Protein AF-R7CE39-F1 (afdb_monomer_lite)

Foldseek 3Di:
DCVVVVHALQHQCPLVVVVVCVVVVHDDDDDDDDDDPVDAPQKDWDWDADPVRDIKIWIKHDQALLWIFTQDIHPDGDTCGQQFWKKKWKFFQDPCLVVQVVVLCVVVVWDFPDKDKDDPDHRGIMMIITGTLDDDPPPVSLVSNVPPPGTPDIDIDHRRPRQHNNRPPDPLVLDDQALVRLQVVCVVVVHASLVSLLSSVCVRPPNVVSVVVLVVQLVQLVCQLPVLLVPWDAFQQRQDTCVLVVLVVCCVPPQVVDPHDLLSQLLSSLLSNLSCLRNVHRFDPLSHSLQRSQQSSLLVSVCVVVVHDPVLSSSLLSQLVSLLVNLVNQAGLALLQQNCLSPLLSSLLSNLLSLLVSVPHHSQLSQQLSLQSSVVCALHFHAAQVLGSRPPSSVSSSVSSVSSVVSSVCSNVVNGDPQTNSRSSNVSRVSRNVDDSCRRSPNNDDPNPPPVSVVSSVVTNNND

Secondary structure (DSSP, 8-state):
-TTTTT--TT-GGGGGHHHHHHHTT-------PPP-TTS-TTEEEEEEE-TT--EEEEEEEEEETTEEEEEEETTEEEEE-SSSEEEEEEEE--TTHHHHHHHHHHHTT--EEEEEEEESSTTSEEEEEEEESS----HHHHHHHHTSTTEEEEEEE--TTPPP---S-S--TT--SSHHHHHHHHHHHT--HHHHHHHHHHHHS-HHHHHHHHHHHHHHHHHHHHHHHHS----SSSS-SSHHHHHHHHHHHHTTTTTHHHHHHHHHHHHHHHHHHHTT-----SSSGGGTTHHHHHHHHHHHHHT--HHHHHHHHHHHHHHHHHHHHHS---HHHH-HIIIIIHHHHHHHHHHHHHTT--HHHHHHHHHHHHHHHTT--B--GGG-SSTTHHHHHHHHHHHHHHHHHHHHTTPPPSS-HHHHHHHHHHHHHHS-GGGBTSSSSGGGGSHHHHHHHHH-STT-

Radius of gyration: 23.83 Å; chains: 1; bounding box: 58×56×75 Å

pLDDT: mean 90.66, std 10.3, range [37.81, 98.94]

Structure (mmCIF, N/CA/C/O backbone):
data_AF-R7CE39-F1
#
_entry.id   AF-R7CE39-F1
#
loop_
_atom_site.group_PDB
_atom_site.id
_atom_site.type_symbol
_atom_site.label_atom_id
_atom_site.label_alt_id
_atom_site.label_comp_id
_atom_site.label_asym_id
_atom_site.label_entity_id
_atom_site.label_seq_id
_atom_site.pdbx_PDB_ins_code
_atom_site.Cartn_x
_atom_site.Cartn_y
_atom_site.Cartn_z
_atom_site.occupancy
_atom_site.B_iso_or_equiv
_atom_site.auth_seq_id
_atom_site.auth_comp_id
_atom_site.auth_asym_id
_atom_site.auth_atom_id
_atom_site.pdbx_PDB_model_num
ATOM 1 N N . MET A 1 1 ? 18.256 3.006 -9.716 1.00 88.50 1 MET A N 1
ATOM 2 C CA . MET A 1 1 ? 19.627 2.486 -9.495 1.00 88.50 1 MET A CA 1
ATOM 3 C C . MET A 1 1 ? 19.633 1.084 -8.891 1.00 88.50 1 MET A C 1
ATOM 5 O O . MET A 1 1 ? 20.143 0.189 -9.542 1.00 88.50 1 MET A O 1
ATOM 9 N N . ALA A 1 2 ? 19.042 0.857 -7.709 1.00 90.06 2 ALA A N 1
ATOM 10 C CA . ALA A 1 2 ? 19.020 -0.463 -7.055 1.00 90.06 2 ALA A CA 1
ATOM 11 C C . ALA A 1 2 ? 18.568 -1.621 -7.972 1.00 90.06 2 ALA A C 1
ATOM 13 O O . ALA A 1 2 ? 19.255 -2.634 -8.050 1.00 90.06 2 ALA A O 1
ATOM 14 N N . GLY A 1 3 ? 17.492 -1.430 -8.746 1.00 88.56 3 GLY A N 1
ATOM 15 C CA . GLY A 1 3 ? 17.040 -2.431 -9.721 1.00 88.56 3 GLY A CA 1
ATOM 16 C C . GLY A 1 3 ? 18.054 -2.729 -10.838 1.00 88.56 3 GLY A C 1
ATOM 17 O O . GLY A 1 3 ? 18.208 -3.880 -11.221 1.00 88.56 3 GLY A O 1
ATOM 18 N N . ILE A 1 4 ? 18.821 -1.731 -11.304 1.00 88.50 4 ILE A N 1
ATOM 19 C CA . ILE A 1 4 ? 19.891 -1.927 -12.309 1.00 88.50 4 ILE A CA 1
ATOM 20 C C . ILE A 1 4 ? 21.033 -2.769 -11.718 1.00 88.50 4 ILE A C 1
ATOM 22 O O . ILE A 1 4 ? 21.638 -3.579 -12.413 1.00 88.50 4 ILE A O 1
ATOM 26 N N . LEU A 1 5 ? 21.300 -2.617 -10.418 1.00 90.00 5 LEU A N 1
ATOM 27 C CA . LEU A 1 5 ? 22.262 -3.437 -9.676 1.00 90.00 5 LEU A CA 1
ATOM 28 C C . LEU A 1 5 ? 21.748 -4.858 -9.373 1.00 90.00 5 LEU A C 1
ATOM 30 O O . LEU A 1 5 ? 22.484 -5.646 -8.781 1.00 90.00 5 LEU A O 1
ATOM 34 N N . GLY A 1 6 ? 20.505 -5.186 -9.742 1.00 87.81 6 GLY A N 1
ATOM 35 C CA . GLY A 1 6 ? 19.879 -6.479 -9.459 1.00 87.81 6 GLY A CA 1
ATOM 36 C C . GLY A 1 6 ? 19.446 -6.666 -8.002 1.00 87.81 6 GLY A C 1
ATOM 37 O O . GLY A 1 6 ? 19.241 -7.800 -7.572 1.00 87.81 6 GLY A O 1
ATOM 38 N N . LEU A 1 7 ? 19.333 -5.582 -7.227 1.00 90.44 7 LEU A N 1
ATOM 39 C CA . LEU A 1 7 ? 18.810 -5.643 -5.861 1.00 90.44 7 LEU A CA 1
ATOM 40 C C . LEU A 1 7 ? 17.289 -5.841 -5.894 1.00 90.44 7 LEU A C 1
ATOM 42 O O . LEU A 1 7 ? 16.594 -5.163 -6.654 1.00 90.44 7 LEU A O 1
ATOM 46 N N . GLN A 1 8 ? 16.791 -6.750 -5.057 1.00 88.12 8 GLN A N 1
ATOM 47 C CA . GLN A 1 8 ? 15.355 -6.969 -4.865 1.00 88.12 8 GLN A CA 1
ATOM 48 C C . GLN A 1 8 ? 14.733 -5.832 -4.049 1.00 88.12 8 GLN A C 1
ATOM 50 O O . GLN A 1 8 ? 15.442 -5.086 -3.378 1.00 88.12 8 GLN A O 1
ATOM 55 N N . THR A 1 9 ? 13.408 -5.686 -4.112 1.00 86.25 9 THR A N 1
ATOM 56 C CA . THR A 1 9 ? 12.669 -4.576 -3.478 1.00 86.25 9 THR A CA 1
ATOM 57 C C . THR A 1 9 ? 12.720 -4.580 -1.950 1.00 86.25 9 THR A C 1
ATOM 59 O O . THR A 1 9 ? 12.494 -3.544 -1.333 1.00 86.25 9 THR A O 1
ATOM 62 N N . ASP A 1 10 ? 13.023 -5.722 -1.341 1.00 88.56 10 ASP A N 1
ATOM 63 C CA . ASP A 1 10 ? 13.182 -5.935 0.099 1.00 88.56 10 ASP A CA 1
ATOM 64 C C . ASP A 1 10 ? 14.660 -6.035 0.530 1.00 88.56 10 ASP A C 1
ATOM 66 O O . ASP A 1 10 ? 14.965 -6.409 1.663 1.00 88.56 10 ASP A O 1
ATOM 70 N N . ASP A 1 11 ? 15.601 -5.678 -0.348 1.00 90.62 11 ASP A N 1
ATOM 71 C CA . ASP A 1 11 ? 17.026 -5.702 -0.032 1.00 90.62 11 ASP A CA 1
ATOM 72 C C . ASP A 1 11 ? 17.426 -4.487 0.826 1.00 90.62 11 ASP A C 1
ATOM 74 O O . ASP A 1 11 ? 17.381 -3.336 0.381 1.00 90.62 11 ASP A O 1
ATOM 78 N N . GLU A 1 12 ? 17.899 -4.732 2.054 1.00 91.12 12 GLU A N 1
ATOM 79 C CA . GLU A 1 12 ? 18.346 -3.682 2.989 1.00 91.12 12 GLU A CA 1
ATOM 80 C C . GLU A 1 12 ? 19.487 -2.806 2.418 1.00 91.12 12 GLU A C 1
ATOM 82 O O . GLU A 1 12 ? 19.735 -1.695 2.895 1.00 91.12 12 GLU A O 1
ATOM 87 N N . ARG A 1 13 ? 20.181 -3.255 1.361 1.00 92.38 13 ARG A N 1
ATOM 88 C CA . ARG A 1 13 ? 21.240 -2.486 0.689 1.00 92.38 13 ARG A CA 1
ATOM 89 C C . ARG A 1 13 ? 20.712 -1.402 -0.246 1.00 92.38 13 ARG A C 1
ATOM 91 O O . ARG A 1 13 ? 21.528 -0.592 -0.690 1.00 92.38 13 ARG A O 1
ATOM 98 N N . ILE A 1 14 ? 19.405 -1.335 -0.532 1.00 91.31 14 ILE A N 1
ATOM 99 C CA . ILE A 1 14 ? 18.802 -0.295 -1.392 1.00 91.31 14 ILE A CA 1
ATOM 100 C C . ILE A 1 14 ? 19.236 1.107 -0.956 1.00 91.31 14 ILE A C 1
ATOM 102 O O . ILE A 1 14 ? 19.608 1.925 -1.799 1.00 91.31 14 ILE A O 1
ATOM 106 N N . ARG A 1 15 ? 19.276 1.366 0.357 1.00 89.00 15 ARG A N 1
ATOM 107 C CA . ARG A 1 15 ? 19.725 2.646 0.926 1.00 89.00 15 ARG A CA 1
ATOM 108 C C . ARG A 1 15 ? 21.120 3.069 0.447 1.00 89.00 15 ARG A C 1
ATOM 110 O O . ARG A 1 15 ? 21.393 4.257 0.329 1.00 89.00 15 ARG A O 1
ATOM 117 N N . ASN A 1 16 ? 21.983 2.101 0.148 1.00 90.81 16 ASN A N 1
ATOM 118 C CA . ASN A 1 16 ? 23.371 2.306 -0.260 1.00 90.81 16 ASN A CA 1
ATOM 119 C C . ASN A 1 16 ? 23.574 2.085 -1.769 1.00 90.81 16 ASN A C 1
ATOM 121 O O . ASN A 1 16 ? 24.708 1.936 -2.223 1.00 90.81 16 ASN A O 1
ATOM 125 N N . ALA A 1 17 ? 22.499 2.022 -2.565 1.00 92.62 17 ALA A N 1
ATOM 126 C CA . ALA A 1 17 ? 22.580 1.661 -3.980 1.00 92.62 17 ALA A CA 1
ATOM 127 C C . ALA A 1 17 ? 23.499 2.593 -4.787 1.00 92.62 17 ALA A C 1
ATOM 129 O O . ALA A 1 17 ? 24.208 2.126 -5.675 1.00 92.62 17 ALA A O 1
ATOM 130 N N . PHE A 1 18 ? 23.531 3.889 -4.471 1.00 92.50 18 PHE A N 1
ATOM 131 C CA . PHE A 1 18 ? 24.421 4.841 -5.142 1.00 92.50 18 PHE A CA 1
ATOM 132 C C . PHE A 1 18 ? 25.897 4.574 -4.840 1.00 92.50 18 PHE A C 1
ATOM 134 O O . PHE A 1 18 ? 26.704 4.504 -5.765 1.00 92.50 18 PHE A O 1
ATOM 141 N N . ASP A 1 19 ? 26.238 4.328 -3.576 1.00 93.44 19 ASP A N 1
ATOM 142 C CA . ASP A 1 19 ? 27.606 3.990 -3.173 1.00 93.44 19 ASP A CA 1
ATOM 143 C C . ASP A 1 19 ? 28.062 2.663 -3.790 1.00 93.44 19 ASP A C 1
ATOM 145 O O . ASP A 1 19 ? 29.215 2.514 -4.197 1.00 93.44 19 ASP A O 1
ATOM 149 N N . ILE A 1 20 ? 27.156 1.684 -3.878 1.00 94.19 20 ILE A N 1
ATOM 150 C CA . ILE A 1 20 ? 27.419 0.396 -4.529 1.00 94.19 20 ILE A CA 1
ATOM 151 C C . ILE A 1 20 ? 27.668 0.603 -6.028 1.00 94.19 20 ILE A C 1
ATOM 153 O O . ILE A 1 20 ? 28.634 0.058 -6.562 1.00 94.19 20 ILE A O 1
ATOM 157 N N . ALA A 1 21 ? 26.853 1.422 -6.699 1.00 93.75 21 ALA A N 1
ATOM 158 C CA . ALA A 1 21 ? 27.036 1.753 -8.110 1.00 93.75 21 ALA A CA 1
ATOM 159 C C . ALA A 1 21 ? 28.396 2.424 -8.364 1.00 93.75 21 ALA A C 1
ATOM 161 O O . ALA A 1 21 ? 29.130 2.003 -9.258 1.00 93.75 21 ALA A O 1
ATOM 162 N N . GLN A 1 22 ? 28.783 3.397 -7.533 1.00 93.31 22 GLN A N 1
ATOM 163 C CA . GLN A 1 22 ? 30.085 4.066 -7.639 1.00 93.31 22 GLN A CA 1
ATOM 164 C C . GLN A 1 22 ? 31.256 3.102 -7.416 1.00 93.31 22 GLN A C 1
ATOM 166 O O . GLN A 1 22 ? 32.216 3.116 -8.184 1.00 93.31 22 GLN A O 1
ATOM 171 N N . LYS A 1 23 ? 31.173 2.216 -6.412 1.00 94.12 23 LYS A N 1
ATOM 172 C CA . LYS A 1 23 ? 32.187 1.169 -6.175 1.00 94.12 23 LYS A CA 1
ATOM 173 C C . LYS A 1 23 ? 32.326 0.215 -7.363 1.00 94.12 23 LYS A C 1
ATOM 175 O O . LYS A 1 23 ? 33.432 -0.228 -7.658 1.00 94.12 23 LYS A O 1
ATOM 180 N N . ASN A 1 24 ? 31.229 -0.044 -8.070 1.00 91.81 24 ASN A N 1
ATOM 181 C CA . ASN A 1 24 ? 31.207 -0.839 -9.297 1.00 91.81 24 ASN A CA 1
ATOM 182 C C . ASN A 1 24 ? 31.586 -0.036 -10.554 1.00 91.81 24 ASN A C 1
ATOM 184 O O . ASN A 1 24 ? 31.442 -0.546 -11.662 1.00 91.81 24 ASN A O 1
ATOM 188 N N . SER A 1 25 ? 32.083 1.199 -10.403 1.00 92.00 25 SER A N 1
ATOM 189 C CA . SER A 1 25 ? 32.473 2.082 -11.511 1.00 92.00 25 SER A CA 1
ATOM 190 C C . SER A 1 25 ? 31.331 2.360 -12.503 1.00 92.00 25 SER A C 1
ATOM 192 O O . SER A 1 25 ? 31.564 2.547 -13.695 1.00 92.00 25 SER A O 1
ATOM 194 N N . MET A 1 26 ? 30.084 2.381 -12.022 1.00 93.12 26 MET A N 1
ATOM 195 C CA . MET A 1 26 ? 28.925 2.787 -12.815 1.00 93.12 26 MET A CA 1
ATOM 196 C C . MET A 1 26 ? 28.769 4.306 -12.762 1.00 93.12 26 MET A C 1
ATOM 198 O O . MET A 1 26 ? 28.646 4.892 -11.685 1.00 93.12 26 MET A O 1
ATOM 202 N N . HIS A 1 27 ? 28.729 4.936 -13.932 1.00 92.50 27 HIS A N 1
ATOM 203 C CA . HIS A 1 27 ? 28.387 6.348 -14.068 1.00 92.50 27 HIS A CA 1
ATOM 204 C C . HIS A 1 27 ? 26.869 6.506 -14.180 1.00 92.50 27 HIS A C 1
ATOM 206 O O . HIS A 1 27 ? 26.214 5.725 -14.869 1.00 92.50 27 HIS A O 1
ATOM 212 N N . PHE A 1 28 ? 26.311 7.503 -13.497 1.00 93.62 28 PHE A N 1
ATOM 213 C CA . PHE A 1 28 ? 24.884 7.802 -13.539 1.00 93.62 28 PHE A CA 1
ATOM 214 C C . PHE A 1 28 ? 24.634 9.300 -13.402 1.00 93.62 28 PHE A C 1
ATOM 216 O O . PHE A 1 28 ? 25.385 10.005 -12.730 1.00 93.62 28 PHE A O 1
ATOM 223 N N . GLU A 1 29 ? 23.551 9.759 -14.017 1.00 92.88 29 GLU A N 1
ATOM 224 C CA . GLU A 1 29 ? 23.082 11.140 -13.975 1.00 92.88 29 GLU A CA 1
ATOM 225 C C . GLU A 1 29 ? 21.550 11.139 -13.937 1.00 92.88 29 GLU A C 1
ATOM 227 O O . GLU A 1 29 ? 20.912 10.201 -14.423 1.00 92.88 29 GLU A O 1
ATOM 232 N N . PHE A 1 30 ? 20.961 12.162 -13.319 1.00 90.94 30 PHE A N 1
ATOM 233 C CA . PHE A 1 30 ? 19.514 12.316 -13.204 1.00 90.94 30 PHE A CA 1
ATOM 234 C C . PHE A 1 30 ? 19.085 13.628 -13.843 1.00 90.94 30 PHE A C 1
ATOM 236 O O . PHE A 1 30 ? 19.600 14.690 -13.498 1.00 90.94 30 PHE A O 1
ATOM 243 N N . PHE A 1 31 ? 18.091 13.548 -14.722 1.00 89.62 31 PHE A N 1
ATOM 244 C CA . PHE A 1 31 ? 17.479 14.707 -15.353 1.00 89.62 31 PHE A CA 1
ATOM 245 C C . PHE A 1 31 ? 16.009 14.765 -14.965 1.00 89.62 31 PHE A C 1
ATOM 247 O O . PHE A 1 31 ? 15.260 13.816 -15.194 1.00 89.62 31 PHE A O 1
ATOM 254 N N . VAL A 1 32 ? 15.590 15.885 -14.382 1.00 84.81 32 VAL A N 1
ATOM 255 C CA . VAL A 1 32 ? 14.172 16.140 -14.127 1.00 84.81 32 VAL A CA 1
ATOM 256 C C . VAL A 1 32 ? 13.572 16.712 -15.405 1.00 84.81 32 VAL A C 1
ATOM 258 O O . VAL A 1 32 ? 13.872 17.844 -15.790 1.00 84.81 32 VAL A O 1
ATOM 261 N N . ALA A 1 33 ? 12.754 15.909 -16.085 1.00 79.19 33 ALA A N 1
ATOM 262 C CA . ALA A 1 33 ? 11.943 16.385 -17.196 1.00 79.19 33 ALA A CA 1
ATOM 263 C C . ALA A 1 33 ? 10.824 17.301 -16.668 1.00 79.19 33 ALA A C 1
ATOM 265 O O . ALA A 1 33 ? 10.327 17.108 -15.561 1.00 79.19 33 ALA A O 1
ATOM 266 N N . GLY A 1 34 ? 10.444 18.319 -17.444 1.00 75.62 34 GLY A N 1
ATOM 267 C CA . GLY A 1 34 ? 9.307 19.178 -17.099 1.00 75.62 34 GLY A CA 1
ATOM 268 C C . GLY A 1 34 ? 7.965 18.448 -17.219 1.00 75.62 34 GLY A C 1
ATOM 269 O O . GLY A 1 34 ? 7.887 17.366 -17.801 1.00 75.62 34 GLY A O 1
ATOM 270 N N . ASP A 1 35 ? 6.903 19.076 -16.713 1.00 72.00 35 ASP A N 1
ATOM 271 C CA . ASP A 1 35 ? 5.553 18.513 -16.767 1.00 72.00 35 ASP A CA 1
ATOM 272 C C . ASP A 1 35 ? 5.095 18.290 -18.214 1.00 72.00 35 ASP A C 1
ATOM 274 O O . ASP A 1 35 ? 5.084 19.211 -19.037 1.00 72.00 35 ASP A O 1
ATOM 278 N N . ASN A 1 36 ? 4.659 17.065 -18.510 1.00 80.06 36 ASN A N 1
ATOM 279 C CA . ASN A 1 36 ? 3.985 16.734 -19.756 1.00 80.06 36 ASN A CA 1
ATOM 280 C C . ASN A 1 36 ? 2.603 16.132 -19.452 1.00 80.06 36 ASN A C 1
ATOM 282 O O . ASN A 1 36 ? 2.532 14.987 -19.006 1.00 80.06 36 ASN A O 1
ATOM 286 N N . PRO A 1 37 ? 1.500 16.851 -19.732 1.00 77.38 37 PRO A N 1
ATOM 287 C CA . PRO A 1 37 ? 0.151 16.373 -19.436 1.00 77.38 37 PRO A CA 1
ATOM 288 C C . PRO A 1 37 ? -0.268 15.150 -20.265 1.00 77.38 37 PRO A C 1
ATOM 290 O O . PRO A 1 37 ? -1.296 14.551 -19.967 1.00 77.38 37 PRO A O 1
ATOM 293 N N . SER A 1 38 ? 0.486 14.778 -21.308 1.00 82.12 38 SER A N 1
ATOM 294 C CA . SER A 1 38 ? 0.224 13.564 -22.088 1.00 82.12 38 SER A CA 1
ATOM 295 C C . SER A 1 38 ? 0.831 12.296 -21.481 1.00 82.12 38 SER A C 1
ATOM 297 O O . SER A 1 38 ? 0.654 11.227 -22.057 1.00 82.12 38 SER A O 1
ATOM 299 N N . LEU A 1 39 ? 1.607 12.407 -20.401 1.00 84.00 39 LEU A N 1
ATOM 300 C CA . LEU A 1 39 ? 2.272 11.285 -19.740 1.00 84.00 39 LEU A CA 1
ATOM 301 C C . LEU A 1 39 ? 1.698 11.076 -18.341 1.00 84.00 39 LEU A C 1
ATOM 303 O O . LEU A 1 39 ? 1.205 12.014 -17.711 1.00 84.00 39 LEU A O 1
ATOM 307 N N . HIS A 1 40 ? 1.810 9.851 -17.832 1.00 83.62 40 HIS A N 1
ATOM 308 C CA . HIS A 1 40 ? 1.552 9.597 -16.422 1.00 83.62 40 HIS A CA 1
ATOM 309 C C . HIS A 1 40 ? 2.518 10.441 -15.557 1.00 83.62 40 HIS A C 1
ATOM 311 O O . HIS A 1 40 ? 3.707 10.512 -15.888 1.00 83.62 40 HIS A O 1
ATOM 317 N N . PRO A 1 41 ? 2.077 11.067 -14.446 1.00 79.56 41 PRO A N 1
ATOM 318 C CA . PRO A 1 41 ? 2.933 11.947 -13.638 1.00 79.56 41 PRO A CA 1
ATOM 319 C C . PRO A 1 41 ? 4.193 11.247 -13.108 1.00 79.56 41 PRO A C 1
ATOM 321 O O . PRO A 1 41 ? 5.252 11.858 -13.018 1.00 79.56 41 PRO A O 1
ATOM 324 N N . ASN A 1 42 ? 4.105 9.943 -12.839 1.00 85.25 42 ASN A N 1
ATOM 325 C CA . ASN A 1 42 ? 5.224 9.123 -12.368 1.00 85.25 42 ASN A CA 1
ATOM 326 C C . ASN A 1 42 ? 5.914 8.355 -13.511 1.00 85.25 42 ASN A C 1
ATOM 328 O O . ASN A 1 42 ? 6.123 7.143 -13.407 1.00 85.25 42 ASN A O 1
ATOM 332 N N . THR A 1 43 ? 6.204 9.035 -14.623 1.00 90.38 43 THR A N 1
ATOM 333 C CA . THR A 1 43 ? 6.939 8.457 -15.761 1.00 90.38 43 THR A CA 1
ATOM 334 C C . THR A 1 43 ? 8.443 8.620 -15.570 1.00 90.38 43 THR A C 1
ATOM 336 O O . THR A 1 43 ? 8.921 9.705 -15.249 1.00 90.38 43 THR A O 1
ATOM 339 N N . VAL A 1 44 ? 9.204 7.558 -15.827 1.00 91.88 44 VAL A N 1
ATOM 340 C CA . VAL A 1 44 ? 10.669 7.567 -15.812 1.00 91.88 44 VAL A CA 1
ATOM 341 C C . VAL A 1 44 ? 11.190 6.998 -17.126 1.00 91.88 44 VAL A C 1
ATOM 343 O O . VAL A 1 44 ? 10.844 5.880 -17.503 1.00 91.88 44 VAL A O 1
ATOM 346 N N . ASP A 1 45 ? 12.052 7.756 -17.803 1.00 92.31 45 ASP A N 1
ATOM 347 C CA . ASP A 1 45 ? 12.912 7.243 -18.868 1.00 92.31 45 ASP A CA 1
ATOM 348 C C . ASP A 1 45 ? 14.263 6.838 -18.271 1.00 92.31 45 ASP A C 1
ATOM 350 O O . ASP A 1 45 ? 14.910 7.612 -17.566 1.00 92.31 45 ASP A O 1
ATOM 354 N N . ILE A 1 46 ? 14.686 5.610 -18.551 1.00 93.56 46 ILE A N 1
ATOM 355 C CA . ILE A 1 46 ? 15.956 5.044 -18.113 1.00 93.56 46 ILE A CA 1
ATOM 356 C C . ILE A 1 46 ? 16.791 4.769 -19.356 1.00 93.56 46 ILE A C 1
ATOM 358 O O . ILE A 1 46 ? 16.418 3.952 -20.196 1.00 93.56 46 ILE A O 1
ATOM 362 N N . GLU A 1 47 ? 17.932 5.435 -19.449 1.00 93.56 47 GLU A N 1
ATOM 363 C CA . GLU A 1 47 ? 18.915 5.256 -20.511 1.00 93.56 47 GLU A CA 1
ATOM 364 C C . GLU A 1 47 ? 20.140 4.530 -19.946 1.00 93.56 47 GLU A C 1
ATOM 366 O O . GLU A 1 47 ? 20.689 4.921 -18.915 1.00 93.56 47 GLU A O 1
ATOM 371 N N . MET A 1 48 ? 20.546 3.430 -20.581 1.00 93.00 48 MET A N 1
ATOM 372 C CA . MET A 1 48 ? 21.621 2.565 -20.093 1.00 93.00 48 MET A CA 1
ATOM 373 C C . MET A 1 48 ? 22.562 2.184 -21.228 1.00 93.00 48 MET A C 1
ATOM 375 O O . MET A 1 48 ? 22.127 1.767 -22.298 1.00 93.00 48 MET A O 1
ATOM 379 N N . THR A 1 49 ? 23.865 2.254 -20.957 1.00 92.12 49 THR A N 1
ATOM 380 C CA . THR A 1 49 ? 24.910 1.793 -21.876 1.00 92.12 49 THR A CA 1
ATOM 381 C C . THR A 1 49 ? 25.877 0.887 -21.123 1.00 92.12 49 THR A C 1
ATOM 383 O O . THR A 1 49 ? 26.340 1.242 -20.039 1.00 92.12 49 THR A O 1
ATOM 386 N N . ASN A 1 50 ? 26.175 -0.293 -21.668 1.00 89.75 50 ASN A N 1
ATOM 387 C CA . ASN A 1 50 ? 27.121 -1.226 -21.051 1.00 89.75 50 ASN A CA 1
ATOM 388 C C . ASN A 1 50 ? 28.570 -1.005 -21.538 1.00 89.75 50 ASN A C 1
ATOM 390 O O . ASN A 1 50 ? 28.836 -0.209 -22.436 1.00 89.75 50 ASN A O 1
ATOM 394 N N . THR A 1 51 ? 29.524 -1.751 -20.974 1.00 88.88 51 THR A N 1
ATOM 395 C CA . THR A 1 51 ? 30.957 -1.654 -21.322 1.00 88.88 51 THR A CA 1
ATOM 396 C C . THR A 1 51 ? 31.292 -2.090 -22.751 1.00 88.88 51 THR A C 1
ATOM 398 O O . THR A 1 51 ? 32.357 -1.743 -23.254 1.00 88.88 51 THR A O 1
ATOM 401 N N . ALA A 1 52 ? 30.396 -2.823 -23.417 1.00 89.38 52 ALA A N 1
ATOM 402 C CA . ALA A 1 52 ? 30.518 -3.190 -24.826 1.00 89.38 52 ALA A CA 1
ATOM 403 C C . ALA A 1 52 ? 29.927 -2.124 -25.773 1.00 89.38 52 ALA A C 1
ATOM 405 O O . ALA A 1 52 ? 29.942 -2.317 -26.986 1.00 89.38 52 ALA A O 1
ATOM 406 N N . GLY A 1 53 ? 29.398 -1.015 -25.239 1.00 86.94 53 GLY A N 1
ATOM 407 C CA . GLY A 1 53 ? 28.756 0.049 -26.013 1.00 86.94 53 GLY A CA 1
ATOM 408 C C . GLY A 1 53 ? 27.321 -0.263 -26.443 1.00 86.94 53 GLY A C 1
ATOM 409 O O . GLY A 1 53 ? 26.758 0.479 -27.244 1.00 86.94 53 GLY A O 1
ATOM 410 N N . ILE A 1 54 ? 26.714 -1.340 -25.931 1.00 85.69 54 ILE A N 1
ATOM 411 C CA . ILE A 1 54 ? 25.307 -1.654 -26.202 1.00 85.69 54 ILE A CA 1
ATOM 412 C C . ILE A 1 54 ? 24.442 -0.684 -25.414 1.00 85.69 54 ILE A C 1
ATOM 414 O O . ILE A 1 54 ? 24.604 -0.543 -24.200 1.00 85.69 54 ILE A O 1
ATOM 418 N N . HIS A 1 55 ? 23.514 -0.064 -26.130 1.00 88.88 55 HIS A N 1
ATOM 419 C CA . HIS A 1 55 ? 22.619 0.958 -25.629 1.00 88.88 55 HIS A CA 1
ATOM 420 C C . HIS A 1 55 ? 21.185 0.435 -25.512 1.00 88.88 55 HIS A C 1
ATOM 422 O O . HIS A 1 55 ? 20.709 -0.260 -26.411 1.00 88.88 55 HIS A O 1
ATOM 428 N N . ALA A 1 56 ? 20.496 0.790 -24.430 1.00 87.81 56 ALA A N 1
ATOM 429 C CA . ALA A 1 56 ? 19.084 0.500 -24.235 1.00 87.81 56 ALA A CA 1
ATOM 430 C C . ALA A 1 56 ? 18.368 1.677 -23.566 1.00 87.81 56 ALA A C 1
ATOM 432 O O . ALA A 1 56 ? 18.892 2.276 -22.624 1.00 87.81 56 ALA A O 1
ATOM 433 N N . THR A 1 57 ? 17.142 1.957 -24.006 1.00 91.69 57 THR A N 1
ATOM 434 C CA . THR A 1 57 ? 16.239 2.889 -23.320 1.00 91.69 57 THR A CA 1
ATOM 435 C C . THR A 1 57 ? 14.985 2.166 -22.854 1.00 91.69 57 THR A C 1
ATOM 437 O O . THR A 1 57 ? 14.481 1.274 -23.531 1.00 91.69 57 THR A O 1
ATOM 440 N N . VAL A 1 58 ? 14.475 2.513 -21.677 1.00 91.62 58 VAL A N 1
ATOM 441 C CA . VAL A 1 58 ? 13.245 1.934 -21.125 1.00 91.62 58 VAL A CA 1
ATOM 442 C C . VAL A 1 58 ? 12.415 3.047 -20.507 1.00 91.62 58 VAL A C 1
ATOM 444 O O . VAL A 1 58 ? 12.920 3.789 -19.672 1.00 91.62 58 VAL A O 1
ATOM 447 N N . ARG A 1 59 ? 11.139 3.151 -20.884 1.00 92.88 59 ARG A N 1
ATOM 448 C CA . ARG A 1 59 ? 10.168 4.024 -20.217 1.00 92.88 59 ARG A CA 1
ATOM 449 C C . ARG A 1 59 ? 9.256 3.198 -19.327 1.00 92.88 59 ARG A C 1
ATOM 451 O O . ARG A 1 59 ? 8.577 2.297 -19.821 1.00 92.88 59 ARG A O 1
ATOM 458 N N . GLY A 1 60 ? 9.209 3.543 -18.047 1.00 91.56 60 GLY A N 1
ATOM 459 C CA . GLY A 1 60 ? 8.286 2.971 -17.073 1.00 91.56 60 GLY A CA 1
ATOM 460 C C . GLY A 1 60 ? 7.358 4.025 -16.474 1.00 91.56 60 GLY A C 1
ATOM 461 O O . GLY A 1 60 ? 7.753 5.172 -16.290 1.00 91.56 60 GLY A O 1
ATOM 462 N N . GLU A 1 61 ? 6.141 3.618 -16.138 1.00 89.94 61 GLU A N 1
ATOM 463 C CA . GLU A 1 61 ? 5.162 4.383 -15.368 1.00 89.94 61 GLU A CA 1
ATOM 464 C C . GLU A 1 61 ? 4.914 3.665 -14.038 1.00 89.94 61 GLU A C 1
ATOM 466 O O . GLU A 1 61 ? 4.675 2.457 -14.020 1.00 89.94 61 GLU A O 1
ATOM 471 N N . SER A 1 62 ? 4.957 4.391 -12.921 1.00 86.19 62 SER A N 1
ATOM 472 C CA . SER A 1 62 ? 4.502 3.872 -11.625 1.00 86.19 62 SER A CA 1
ATOM 473 C C . SER A 1 62 ? 3.035 4.232 -11.409 1.00 86.19 62 SER A C 1
ATOM 475 O O . SER A 1 62 ? 2.712 5.409 -11.264 1.00 86.19 62 SER A O 1
ATOM 477 N N . LEU A 1 63 ? 2.163 3.224 -11.358 1.00 81.69 63 LEU A N 1
ATOM 478 C CA . LEU A 1 63 ? 0.706 3.369 -11.221 1.00 81.69 63 LEU A CA 1
ATOM 479 C C . LEU A 1 63 ? 0.247 3.368 -9.746 1.00 81.69 63 LEU A C 1
ATOM 481 O O . LEU A 1 63 ? -0.942 3.322 -9.448 1.00 81.69 63 LEU A O 1
ATOM 485 N N . GLY A 1 64 ? 1.198 3.372 -8.806 1.00 76.81 64 GLY A N 1
ATOM 486 C CA . GLY A 1 64 ? 0.943 3.328 -7.366 1.00 76.81 64 GLY A CA 1
ATOM 487 C C . GLY A 1 64 ? 0.666 1.927 -6.809 1.00 76.81 64 GLY A C 1
ATOM 488 O O . GLY A 1 64 ? 0.439 0.960 -7.535 1.00 76.81 64 GLY A O 1
ATOM 489 N N . GLY A 1 65 ? 0.765 1.793 -5.480 1.00 71.12 65 GLY A N 1
ATOM 490 C CA . GLY A 1 65 ? 0.572 0.512 -4.781 1.00 71.12 65 GLY A CA 1
ATOM 491 C C . GLY A 1 65 ? 1.523 -0.610 -5.225 1.00 71.12 65 GLY A C 1
ATOM 492 O O . GLY A 1 65 ? 1.160 -1.778 -5.151 1.00 71.12 65 GLY A O 1
ATOM 493 N N . GLY A 1 66 ? 2.704 -0.264 -5.752 1.00 74.12 66 GLY A N 1
ATOM 494 C CA . GLY A 1 66 ? 3.673 -1.222 -6.301 1.00 74.12 66 GLY A CA 1
ATOM 495 C C . GLY A 1 66 ? 3.398 -1.674 -7.742 1.00 74.12 66 GLY A C 1
ATOM 496 O O . GLY A 1 66 ? 4.212 -2.403 -8.303 1.00 74.12 66 GLY A O 1
ATOM 497 N N . LYS A 1 67 ? 2.303 -1.226 -8.372 1.00 78.50 67 LYS A N 1
ATOM 498 C CA . LYS A 1 67 ? 2.014 -1.513 -9.784 1.00 78.50 67 LYS A CA 1
ATOM 499 C C . LYS A 1 67 ? 2.860 -0.622 -10.689 1.00 78.50 67 LYS A C 1
ATOM 501 O O . LYS A 1 67 ? 2.944 0.590 -10.484 1.00 78.50 67 LYS A O 1
ATOM 506 N N . ILE A 1 68 ? 3.439 -1.215 -11.727 1.00 85.62 68 ILE A N 1
ATOM 507 C CA . ILE A 1 68 ? 4.209 -0.501 -12.748 1.00 85.62 68 ILE A CA 1
ATOM 508 C C . ILE A 1 68 ? 3.746 -0.912 -14.140 1.00 85.62 68 ILE A C 1
ATOM 510 O O . ILE A 1 68 ? 3.169 -1.983 -14.328 1.00 85.62 68 ILE A O 1
ATOM 514 N N . ARG A 1 69 ? 4.023 -0.062 -15.124 1.00 87.12 69 ARG A N 1
ATOM 515 C CA . ARG A 1 69 ? 3.834 -0.362 -16.540 1.00 87.12 69 ARG A CA 1
ATOM 516 C C . ARG A 1 69 ? 5.079 0.029 -17.315 1.00 87.12 69 ARG A C 1
ATOM 518 O O . ARG A 1 69 ? 5.468 1.193 -17.310 1.00 87.12 69 ARG A O 1
ATOM 525 N N . ILE A 1 70 ? 5.695 -0.915 -18.015 1.00 89.12 70 ILE A N 1
ATOM 526 C CA . ILE A 1 70 ? 6.706 -0.587 -19.022 1.00 89.12 70 ILE A CA 1
ATOM 527 C C . ILE A 1 70 ? 5.953 -0.195 -20.287 1.00 89.12 70 ILE A C 1
ATOM 529 O O . ILE A 1 70 ? 5.184 -0.994 -20.822 1.00 89.12 70 ILE A O 1
ATOM 533 N N . CYS A 1 71 ? 6.171 1.041 -20.723 1.00 89.50 71 CYS A N 1
ATOM 534 C CA . CYS A 1 71 ? 5.474 1.642 -21.858 1.00 89.50 71 CYS A CA 1
ATOM 535 C C . CYS A 1 71 ? 6.342 1.676 -23.112 1.00 89.50 71 CYS A C 1
ATOM 537 O O . CYS A 1 71 ? 5.838 1.736 -24.225 1.00 89.50 71 CYS A O 1
ATOM 539 N N . ARG A 1 72 ? 7.669 1.643 -22.953 1.00 89.12 72 ARG A N 1
ATOM 540 C CA . ARG A 1 72 ? 8.584 1.706 -24.091 1.00 89.12 72 ARG A CA 1
ATOM 541 C C . ARG A 1 72 ? 9.878 0.971 -23.804 1.00 89.12 72 ARG A C 1
ATOM 543 O O . ARG A 1 72 ? 10.443 1.133 -22.725 1.00 89.12 72 ARG A O 1
ATOM 550 N N . ILE A 1 73 ? 10.369 0.217 -24.778 1.00 87.56 73 ILE A N 1
ATOM 551 C CA . ILE A 1 73 ? 11.716 -0.358 -24.782 1.00 87.56 73 ILE A CA 1
ATOM 552 C C . ILE A 1 73 ? 12.367 0.048 -26.104 1.00 87.56 73 ILE A C 1
ATOM 554 O O . ILE A 1 73 ? 11.872 -0.274 -27.182 1.00 87.56 73 ILE A O 1
ATOM 558 N N . ASN A 1 74 ? 13.476 0.777 -26.039 1.00 85.19 74 ASN A N 1
ATOM 559 C CA . ASN A 1 74 ? 14.122 1.421 -27.177 1.00 85.19 74 ASN A CA 1
ATOM 560 C C . ASN A 1 74 ? 13.147 2.356 -27.915 1.00 85.19 74 ASN A C 1
ATOM 562 O O . ASN A 1 74 ? 12.587 3.287 -27.335 1.00 85.19 74 ASN A O 1
ATOM 566 N N . SER A 1 75 ? 12.927 2.116 -29.205 1.00 78.94 75 SER A N 1
ATOM 567 C CA . SER A 1 75 ? 11.966 2.860 -30.028 1.00 78.94 75 SER A CA 1
ATOM 568 C C . SER A 1 75 ? 10.600 2.170 -30.122 1.00 78.94 75 SER A C 1
ATOM 570 O O . SER A 1 75 ? 9.791 2.549 -30.963 1.00 78.94 75 SER A O 1
ATOM 572 N N . VAL A 1 76 ? 10.354 1.144 -29.301 1.00 79.00 76 VAL A N 1
ATOM 573 C CA . VAL A 1 76 ? 9.164 0.293 -29.378 1.00 79.00 76 VAL A CA 1
ATOM 574 C C . VAL A 1 76 ? 8.223 0.597 -28.229 1.00 79.00 76 VAL A C 1
ATOM 576 O O . VAL A 1 76 ? 8.592 0.415 -27.069 1.00 79.00 76 VAL A O 1
ATOM 579 N N . GLU A 1 77 ? 7.006 1.018 -28.558 1.00 82.62 77 GLU A N 1
ATOM 580 C CA . GLU A 1 77 ? 5.909 1.112 -27.594 1.00 82.62 77 GLU A CA 1
ATOM 581 C C . GLU A 1 77 ? 5.490 -0.299 -27.167 1.00 82.62 77 GLU A C 1
ATOM 583 O O . GLU A 1 77 ? 5.252 -1.163 -28.007 1.00 82.62 77 GLU A O 1
ATOM 588 N N . VAL A 1 78 ? 5.413 -0.539 -25.864 1.00 82.06 78 VAL A N 1
ATOM 589 C CA . VAL A 1 78 ? 4.999 -1.810 -25.257 1.00 82.06 78 VAL A CA 1
ATOM 590 C C . VAL A 1 78 ? 3.992 -1.524 -24.143 1.00 82.06 78 VAL A C 1
ATOM 592 O O . VAL A 1 78 ? 3.859 -0.391 -23.701 1.00 82.06 78 VAL A O 1
ATOM 595 N N . ASN A 1 79 ? 3.261 -2.531 -23.674 1.00 82.19 79 ASN A N 1
ATOM 596 C CA . ASN A 1 79 ? 2.355 -2.373 -22.535 1.00 82.19 79 ASN A CA 1
ATOM 597 C C . ASN A 1 79 ? 2.521 -3.557 -21.584 1.00 82.19 79 ASN A C 1
ATOM 599 O O . ASN A 1 79 ? 1.741 -4.499 -21.624 1.00 82.19 79 ASN A O 1
ATOM 603 N N . ILE A 1 80 ? 3.575 -3.525 -20.769 1.00 82.81 80 ILE A N 1
ATOM 604 C CA . ILE A 1 80 ? 3.929 -4.639 -19.882 1.00 82.81 80 ILE A CA 1
ATOM 605 C C . ILE A 1 80 ? 3.614 -4.237 -18.448 1.00 82.81 80 ILE A C 1
ATOM 607 O O . ILE A 1 80 ? 4.270 -3.359 -17.892 1.00 82.81 80 ILE A O 1
ATOM 611 N N . SER A 1 81 ? 2.617 -4.885 -17.848 1.00 76.94 81 SER A N 1
ATOM 612 C CA . SER A 1 81 ? 2.157 -4.596 -16.479 1.00 76.94 81 SER A CA 1
ATOM 613 C C . SER A 1 81 ? 2.647 -5.599 -15.429 1.00 76.94 81 SER A C 1
ATOM 615 O O . SER A 1 81 ? 2.480 -5.371 -14.233 1.00 76.94 81 SER A O 1
ATOM 617 N N . GLY A 1 82 ? 3.222 -6.725 -15.864 1.00 74.62 82 GLY A N 1
ATOM 618 C CA . GLY A 1 82 ? 3.541 -7.861 -14.994 1.00 74.62 82 GLY A CA 1
ATOM 619 C C . GLY A 1 82 ? 2.340 -8.749 -14.651 1.00 74.62 82 GLY A C 1
ATOM 620 O O . GLY A 1 82 ? 2.498 -9.706 -13.905 1.00 74.62 82 GLY A O 1
ATOM 621 N N . ALA A 1 83 ? 1.146 -8.468 -15.190 1.00 71.06 83 ALA A N 1
ATOM 622 C CA . ALA A 1 83 ? -0.012 -9.351 -15.026 1.00 71.06 83 ALA A CA 1
ATOM 623 C C . ALA A 1 83 ? 0.205 -10.722 -15.697 1.00 71.06 83 ALA A C 1
ATOM 625 O O . ALA A 1 83 ? -0.229 -11.747 -15.174 1.00 71.06 83 ALA A O 1
ATOM 626 N N . TYR A 1 84 ? 0.914 -10.733 -16.826 1.00 74.50 84 TYR A N 1
ATOM 627 C CA . TYR A 1 84 ? 1.261 -11.929 -17.588 1.00 74.50 84 TYR A CA 1
ATOM 628 C C . TYR A 1 84 ? 2.770 -12.159 -17.579 1.00 74.50 84 TYR A C 1
ATOM 630 O O . TYR A 1 84 ? 3.557 -11.228 -17.386 1.00 74.50 84 TYR A O 1
ATOM 638 N N . CYS A 1 85 ? 3.185 -13.395 -17.851 1.00 77.81 85 CYS A N 1
ATOM 639 C CA . CYS A 1 85 ? 4.580 -13.662 -18.165 1.00 77.81 85 CYS A CA 1
ATOM 640 C C . CYS A 1 85 ? 4.878 -13.091 -19.557 1.00 77.81 85 CYS A C 1
ATOM 642 O O . CYS A 1 85 ? 4.192 -13.419 -20.520 1.00 77.81 85 CYS A O 1
ATOM 644 N N . THR A 1 86 ? 5.872 -12.211 -19.682 1.00 84.94 86 THR A N 1
ATOM 645 C CA . THR A 1 86 ? 6.133 -11.525 -20.952 1.00 84.94 86 THR A CA 1
ATOM 646 C C . THR A 1 86 ? 7.421 -12.024 -21.591 1.00 84.94 86 THR A C 1
ATOM 648 O O . THR A 1 86 ? 8.509 -11.755 -21.090 1.00 84.94 86 THR A O 1
ATOM 651 N N . LEU A 1 87 ? 7.328 -12.704 -22.732 1.00 87.88 87 LEU A N 1
ATOM 652 C CA . LEU A 1 87 ? 8.468 -13.008 -23.593 1.00 87.88 87 LEU A CA 1
ATOM 653 C C . LEU A 1 87 ? 8.724 -11.835 -24.544 1.00 87.88 87 LEU A C 1
ATOM 655 O O . LEU A 1 87 ? 7.905 -11.536 -25.411 1.00 87.88 87 LEU A O 1
ATOM 659 N N . PHE A 1 88 ? 9.895 -11.218 -24.425 1.00 88.81 88 PHE A N 1
ATOM 660 C CA . PHE A 1 88 ? 10.377 -10.191 -25.340 1.00 88.81 88 PHE A CA 1
ATOM 661 C C . PHE A 1 88 ? 11.434 -10.775 -26.277 1.00 88.81 88 PHE A C 1
ATOM 663 O O . PHE A 1 88 ? 12.446 -11.313 -25.820 1.00 88.81 88 PHE A O 1
ATOM 670 N N . VAL A 1 89 ? 11.224 -10.646 -27.587 1.00 91.56 89 VAL A N 1
ATOM 671 C CA . VAL A 1 89 ? 12.126 -11.156 -28.628 1.00 91.56 89 VAL A CA 1
ATOM 672 C C . VAL A 1 89 ? 12.488 -10.035 -29.593 1.00 91.56 89 VAL A C 1
ATOM 674 O O . VAL A 1 89 ? 11.618 -9.528 -30.292 1.00 91.56 89 VAL A O 1
ATOM 677 N N . ALA A 1 90 ? 13.769 -9.683 -29.684 1.00 90.56 90 ALA A N 1
ATOM 678 C CA . ALA A 1 90 ? 14.296 -8.872 -30.778 1.00 90.56 90 ALA A CA 1
ATOM 679 C C . ALA A 1 90 ? 14.777 -9.801 -31.899 1.00 90.56 90 ALA A C 1
ATOM 681 O O . ALA A 1 90 ? 15.556 -10.726 -31.656 1.00 90.56 90 ALA A O 1
ATOM 682 N N . HIS A 1 91 ? 14.295 -9.571 -33.115 1.00 92.81 91 HIS A N 1
ATOM 683 C CA . HIS A 1 91 ? 14.577 -10.408 -34.273 1.00 92.81 91 HIS A CA 1
ATOM 684 C C . HIS A 1 91 ? 14.559 -9.611 -35.580 1.00 92.81 91 HIS A C 1
ATOM 686 O O . HIS A 1 91 ? 14.020 -8.512 -35.638 1.00 92.81 91 HIS A O 1
ATOM 692 N N . ARG A 1 92 ? 15.063 -10.182 -36.671 1.00 92.56 92 ARG A N 1
ATOM 693 C CA . ARG A 1 92 ? 14.900 -9.619 -38.017 1.00 92.56 92 ARG A CA 1
ATOM 694 C C . ARG A 1 92 ? 13.459 -9.782 -38.511 1.00 92.56 92 ARG A C 1
ATOM 696 O O . ARG A 1 92 ? 12.859 -10.850 -38.348 1.00 92.56 92 ARG A O 1
ATOM 703 N N . ASP A 1 93 ? 12.909 -8.750 -39.148 1.00 93.06 93 ASP A N 1
ATOM 704 C CA . ASP A 1 93 ? 11.641 -8.827 -39.880 1.00 93.06 93 ASP A CA 1
ATOM 705 C C . ASP A 1 93 ? 11.840 -9.710 -41.120 1.00 93.06 93 ASP A C 1
ATOM 707 O O . ASP A 1 93 ? 12.507 -9.327 -42.081 1.00 93.06 93 ASP A O 1
ATOM 711 N N . ALA A 1 94 ? 11.322 -10.936 -41.082 1.00 93.12 94 ALA A N 1
ATOM 712 C CA . ALA A 1 94 ? 11.485 -11.906 -42.156 1.00 93.12 94 ALA A CA 1
ATOM 713 C C . ALA A 1 94 ? 10.232 -12.782 -42.304 1.00 93.12 94 ALA A C 1
ATOM 715 O O . ALA A 1 94 ? 9.578 -13.102 -41.304 1.00 93.12 94 ALA A O 1
ATOM 716 N N . PRO A 1 95 ? 9.904 -13.237 -43.530 1.00 93.31 95 PRO A N 1
ATOM 717 C CA . PRO A 1 95 ? 8.843 -14.216 -43.731 1.00 93.31 95 PRO A CA 1
ATOM 718 C C . PRO A 1 95 ? 9.046 -15.447 -42.839 1.00 93.31 95 PRO A C 1
ATOM 720 O O . PRO A 1 95 ? 10.124 -16.036 -42.819 1.00 93.31 95 PRO A O 1
ATOM 723 N N . GLY A 1 96 ? 8.006 -15.829 -42.095 1.00 92.50 96 GLY A N 1
ATOM 724 C CA . GLY A 1 96 ? 8.044 -16.978 -41.186 1.00 92.50 96 GLY A CA 1
ATOM 725 C C . GLY A 1 96 ? 8.609 -16.701 -39.789 1.00 92.50 96 GLY A C 1
ATOM 726 O O . GLY A 1 96 ? 8.511 -17.587 -38.948 1.00 92.50 96 GLY A O 1
ATOM 727 N N . ALA A 1 97 ? 9.117 -15.495 -39.493 1.00 92.56 97 ALA A N 1
ATOM 728 C CA . ALA A 1 97 ? 9.654 -15.157 -38.168 1.00 92.56 97 ALA A CA 1
ATOM 729 C C . ALA A 1 97 ? 8.628 -15.372 -37.042 1.00 92.56 97 ALA A C 1
ATOM 731 O O . ALA A 1 97 ? 8.891 -16.114 -36.098 1.00 92.56 97 ALA A O 1
ATOM 732 N N . LEU A 1 98 ? 7.428 -14.795 -37.175 1.00 93.38 98 LEU A N 1
ATOM 733 C CA . LEU A 1 98 ? 6.365 -14.973 -36.180 1.00 93.38 98 LEU A CA 1
ATOM 734 C C . LEU A 1 98 ? 5.891 -16.419 -36.092 1.00 93.38 98 LEU A C 1
ATOM 736 O O . LEU A 1 98 ? 5.680 -16.906 -34.993 1.00 93.38 98 LEU A O 1
ATOM 740 N N . ALA A 1 99 ? 5.779 -17.111 -37.229 1.00 94.69 99 ALA A N 1
ATOM 741 C CA . ALA A 1 99 ? 5.381 -18.514 -37.251 1.00 94.69 99 ALA A CA 1
ATOM 742 C C . ALA A 1 99 ? 6.397 -19.407 -36.522 1.00 94.69 99 ALA A C 1
ATOM 744 O O . ALA A 1 99 ? 6.000 -20.312 -35.800 1.00 94.69 99 ALA A O 1
ATOM 745 N N . ALA A 1 100 ? 7.699 -19.140 -36.665 1.00 94.50 100 ALA A N 1
ATOM 746 C CA . ALA A 1 100 ? 8.738 -19.865 -35.941 1.00 94.50 100 ALA A CA 1
ATOM 747 C C . ALA A 1 100 ? 8.642 -19.626 -34.425 1.00 94.50 100 ALA A C 1
ATOM 749 O O . ALA A 1 100 ? 8.701 -20.577 -33.648 1.00 94.50 100 ALA A O 1
ATOM 750 N N . LEU A 1 101 ? 8.444 -18.371 -34.004 1.00 93.94 101 LEU A N 1
ATOM 751 C CA . LEU A 1 101 ? 8.305 -18.016 -32.589 1.00 93.94 101 LEU A CA 1
ATOM 752 C C . LEU A 1 101 ? 7.041 -18.622 -31.964 1.00 93.94 101 LEU A C 1
ATOM 754 O O . LEU A 1 101 ? 7.115 -19.227 -30.895 1.00 93.94 101 LEU A O 1
ATOM 758 N N . THR A 1 102 ? 5.894 -18.513 -32.636 1.00 93.69 102 THR A N 1
ATOM 759 C CA . THR A 1 102 ? 4.636 -19.082 -32.137 1.00 93.69 102 THR A CA 1
ATOM 760 C C . THR A 1 102 ? 4.621 -20.604 -32.200 1.00 93.69 102 THR A C 1
ATOM 762 O O . THR A 1 102 ? 4.022 -21.218 -31.325 1.00 93.69 102 THR A O 1
ATOM 765 N N . SER A 1 103 ? 5.319 -21.231 -33.155 1.00 93.56 103 SER A N 1
ATOM 766 C CA . SER A 1 103 ? 5.489 -22.690 -33.179 1.00 93.56 103 SER A CA 1
ATOM 767 C C . SER A 1 103 ? 6.254 -23.179 -31.955 1.00 93.56 103 SER A C 1
ATOM 769 O O . SER A 1 103 ? 5.833 -24.151 -31.343 1.00 93.56 103 SER A O 1
ATOM 771 N N . LEU A 1 104 ? 7.325 -22.488 -31.546 1.00 91.06 104 LEU A N 1
ATOM 772 C CA . LEU A 1 104 ? 8.052 -22.850 -30.325 1.00 91.06 104 LEU A CA 1
ATOM 773 C C . LEU A 1 104 ? 7.163 -22.735 -29.078 1.00 91.06 104 LEU A C 1
ATOM 775 O O . LEU A 1 104 ? 7.212 -23.609 -28.215 1.00 91.06 104 LEU A O 1
ATOM 779 N N . LEU A 1 105 ? 6.351 -21.676 -28.980 1.00 89.38 105 LEU A N 1
ATOM 780 C CA . LEU A 1 105 ? 5.387 -21.509 -27.882 1.00 89.38 105 LEU A CA 1
ATOM 781 C C . LEU A 1 105 ? 4.321 -22.616 -27.892 1.00 89.38 105 LEU A C 1
ATOM 783 O O . LEU A 1 105 ? 4.011 -23.180 -26.844 1.00 89.38 105 LEU A O 1
ATOM 787 N N . ALA A 1 106 ? 3.816 -22.977 -29.073 1.00 89.69 106 ALA A N 1
ATOM 788 C CA . ALA A 1 106 ? 2.854 -24.061 -29.241 1.00 89.69 106 ALA A CA 1
ATOM 789 C C . ALA A 1 106 ? 3.446 -25.431 -28.868 1.00 89.69 106 ALA A C 1
ATOM 791 O O . ALA A 1 106 ? 2.795 -26.205 -28.168 1.00 89.69 106 ALA A O 1
ATOM 792 N N . ASP A 1 107 ? 4.688 -25.714 -29.270 1.00 88.81 107 ASP A N 1
ATOM 793 C CA . ASP A 1 107 ? 5.411 -26.943 -28.914 1.00 88.81 107 ASP A CA 1
ATOM 794 C C . ASP A 1 107 ? 5.640 -27.045 -27.399 1.00 88.81 107 ASP A C 1
ATOM 796 O O . ASP A 1 107 ? 5.609 -28.135 -26.826 1.00 88.81 107 ASP A O 1
ATOM 800 N N . ALA A 1 108 ? 5.830 -25.900 -26.738 1.00 84.50 108 ALA A N 1
ATOM 801 C CA . ALA A 1 108 ? 5.917 -25.796 -25.286 1.00 84.50 108 ALA A CA 1
ATOM 802 C C . ALA A 1 108 ? 4.548 -25.849 -24.578 1.00 84.50 108 ALA A C 1
ATOM 804 O O . ALA A 1 108 ? 4.512 -25.828 -23.350 1.00 84.50 108 ALA A O 1
ATOM 805 N N . GLN A 1 109 ? 3.443 -25.940 -25.329 1.00 84.69 109 GLN A N 1
ATOM 806 C CA . GLN A 1 109 ? 2.065 -25.889 -24.828 1.00 84.69 109 GLN A CA 1
ATOM 807 C C . GLN A 1 109 ? 1.755 -24.630 -24.005 1.00 84.69 109 GLN A C 1
ATOM 809 O O . GLN A 1 109 ? 1.015 -24.696 -23.027 1.00 84.69 109 GLN A O 1
ATOM 814 N N . VAL A 1 110 ? 2.323 -23.491 -24.402 1.00 82.94 110 VAL A N 1
ATOM 815 C CA . VAL A 1 110 ? 2.113 -22.200 -23.737 1.00 82.94 110 VAL A CA 1
ATOM 816 C C . VAL A 1 110 ? 1.005 -21.431 -24.449 1.00 82.94 110 VAL A C 1
ATOM 818 O O . VAL A 1 110 ? 1.072 -21.228 -25.666 1.00 82.94 110 VAL A O 1
ATOM 821 N N . ASN A 1 111 ? -0.004 -20.982 -23.701 1.00 84.62 111 ASN A N 1
ATOM 822 C CA . ASN A 1 111 ? -1.065 -20.149 -24.253 1.00 84.62 111 ASN A CA 1
ATOM 823 C C . ASN A 1 111 ? -0.611 -18.688 -24.372 1.00 84.62 111 ASN A C 1
ATOM 825 O O . ASN A 1 111 ? 0.069 -18.149 -23.497 1.00 84.62 111 ASN A O 1
ATOM 829 N N . ILE A 1 112 ? -1.004 -18.031 -25.464 1.00 87.62 112 ILE A N 1
ATOM 830 C CA . ILE A 1 112 ? -0.686 -16.624 -25.726 1.00 87.62 112 ILE A CA 1
ATOM 831 C C . ILE A 1 112 ? -1.944 -15.800 -25.449 1.00 87.62 112 ILE A C 1
ATOM 833 O O . ILE A 1 112 ? -2.910 -15.878 -26.208 1.00 87.62 112 ILE A O 1
ATOM 837 N N . ALA A 1 113 ? -1.916 -14.992 -24.391 1.00 84.00 113 ALA A N 1
ATOM 838 C CA . ALA A 1 113 ? -2.987 -14.057 -24.062 1.00 84.00 113 ALA A CA 1
ATOM 839 C C . ALA A 1 113 ? -2.964 -12.850 -25.008 1.00 84.00 113 ALA A C 1
ATOM 841 O O . ALA A 1 113 ? -3.977 -12.498 -25.616 1.00 84.00 113 ALA A O 1
ATOM 842 N N . PHE A 1 114 ? -1.781 -12.253 -25.189 1.00 84.81 114 PHE A N 1
ATOM 843 C CA . PHE A 1 114 ? -1.574 -11.129 -26.098 1.00 84.81 114 PHE A CA 1
ATOM 844 C C . PHE A 1 114 ? -0.282 -11.301 -26.891 1.00 84.81 114 PHE A C 1
ATOM 846 O O . PHE A 1 114 ? 0.738 -11.765 -26.386 1.00 84.81 114 PHE A O 1
ATOM 853 N N . CYS A 1 115 ? -0.320 -10.904 -28.160 1.00 88.88 115 CYS A N 1
ATOM 854 C CA . CYS A 1 115 ? 0.845 -10.871 -29.032 1.00 88.88 115 CYS A CA 1
ATOM 855 C C . CYS A 1 115 ? 0.886 -9.526 -29.741 1.00 88.88 115 CYS A C 1
ATOM 857 O O . CYS A 1 115 ? -0.096 -9.108 -30.357 1.00 88.88 115 CYS A O 1
ATOM 859 N N . SER A 1 116 ? 2.039 -8.872 -29.700 1.00 88.69 116 SER A N 1
ATOM 860 C CA . SER A 1 116 ? 2.292 -7.651 -30.456 1.00 88.69 116 SER A CA 1
ATOM 861 C C . SER A 1 116 ? 3.658 -7.724 -31.125 1.00 88.69 116 SER A C 1
ATOM 863 O O . SER A 1 116 ? 4.612 -8.260 -30.565 1.00 88.69 116 SER A O 1
ATOM 865 N N . THR A 1 117 ? 3.745 -7.201 -32.346 1.00 88.56 117 THR A N 1
ATOM 866 C CA . THR A 1 117 ? 4.994 -7.141 -33.105 1.00 88.56 117 THR A CA 1
ATOM 867 C C . THR A 1 117 ? 5.173 -5.748 -33.667 1.00 88.56 117 THR A C 1
ATOM 869 O O . THR A 1 117 ? 4.275 -5.194 -34.302 1.00 88.56 117 THR A O 1
ATOM 872 N N . TYR A 1 118 ? 6.369 -5.213 -33.474 1.00 86.31 118 TYR A N 1
ATOM 873 C CA . TYR A 1 118 ? 6.768 -3.889 -33.910 1.00 86.31 118 TYR A CA 1
ATOM 874 C C . TYR A 1 118 ? 7.993 -4.019 -34.795 1.00 86.31 118 TYR A C 1
ATOM 876 O O . TYR A 1 118 ? 8.946 -4.702 -34.435 1.00 86.31 118 TYR A O 1
ATOM 884 N N . ARG A 1 119 ? 7.986 -3.357 -35.949 1.00 86.06 119 ARG A N 1
ATOM 885 C CA . ARG A 1 119 ? 9.135 -3.310 -36.860 1.00 86.06 119 ARG A CA 1
ATOM 886 C C . ARG A 1 119 ? 9.614 -1.878 -37.016 1.00 86.06 119 ARG A C 1
ATOM 888 O O . ARG A 1 119 ? 8.788 -0.971 -37.102 1.00 86.06 119 ARG A O 1
ATOM 895 N N . THR A 1 120 ? 10.926 -1.686 -37.073 1.00 82.44 120 THR A N 1
ATOM 896 C CA . THR A 1 120 ? 11.521 -0.375 -37.360 1.00 82.44 120 THR A CA 1
ATOM 897 C C . THR A 1 120 ? 11.334 -0.016 -38.831 1.00 82.44 120 THR A C 1
ATOM 899 O O . THR A 1 120 ? 10.933 1.095 -39.162 1.00 82.44 120 THR A O 1
ATOM 902 N N . GLU A 1 121 ? 11.559 -0.987 -39.712 1.00 83.06 121 GLU A N 1
ATOM 903 C CA . GLU A 1 121 ? 11.380 -0.894 -41.157 1.00 83.06 121 GLU A CA 1
ATOM 904 C C . GLU A 1 121 ? 11.124 -2.287 -41.751 1.00 83.06 121 GLU A C 1
ATOM 906 O O . GLU A 1 121 ? 11.377 -3.308 -41.110 1.00 83.06 121 GLU A O 1
ATOM 911 N N . ALA A 1 122 ? 10.598 -2.347 -42.976 1.00 87.00 122 ALA A N 1
ATOM 912 C CA . ALA A 1 122 ? 10.333 -3.621 -43.638 1.00 87.00 122 ALA A CA 1
ATOM 913 C C . ALA A 1 122 ? 11.646 -4.360 -43.946 1.00 87.00 122 ALA A C 1
ATOM 915 O O . ALA A 1 122 ? 12.508 -3.825 -44.641 1.00 87.00 122 ALA A O 1
ATOM 916 N N . GLY A 1 123 ? 11.781 -5.593 -43.452 1.00 86.12 123 GLY A N 1
ATOM 917 C CA . GLY A 1 123 ? 13.005 -6.390 -43.610 1.00 86.12 123 GLY A CA 1
ATOM 918 C C . GLY A 1 123 ? 14.147 -6.028 -42.647 1.00 86.12 123 GLY A C 1
ATOM 919 O O . GLY A 1 123 ? 15.199 -6.666 -42.695 1.00 86.12 123 GLY A O 1
ATOM 920 N N . GLY A 1 124 ? 13.951 -5.011 -41.801 1.00 88.19 124 GLY A N 1
ATOM 921 C CA . GLY A 1 124 ? 14.922 -4.546 -40.812 1.00 88.19 124 GLY A CA 1
ATOM 922 C C . GLY A 1 124 ? 14.758 -5.234 -39.458 1.00 88.19 124 GLY A C 1
ATOM 923 O O . GLY A 1 124 ? 14.479 -6.431 -39.379 1.00 88.19 124 GLY A O 1
ATOM 924 N N . GLN A 1 125 ? 14.928 -4.474 -38.377 1.00 89.12 125 GLN A N 1
ATOM 925 C CA . GLN A 1 125 ? 14.740 -4.973 -37.018 1.00 89.12 125 GLN A CA 1
ATOM 926 C C . GLN A 1 125 ? 13.252 -5.026 -36.655 1.00 89.12 125 GLN A C 1
ATOM 928 O O . GLN A 1 125 ? 12.476 -4.115 -36.952 1.00 89.12 125 GLN A O 1
ATOM 933 N N . ALA A 1 126 ? 12.866 -6.076 -35.949 1.00 90.00 126 ALA A N 1
ATOM 934 C CA . ALA A 1 126 ? 11.565 -6.246 -35.341 1.00 90.00 126 ALA A CA 1
ATOM 935 C C . ALA A 1 126 ? 11.679 -6.718 -33.887 1.00 90.00 126 ALA A C 1
ATOM 937 O O . ALA A 1 126 ? 12.703 -7.233 -33.432 1.00 90.00 126 ALA A O 1
ATOM 938 N N . TYR A 1 127 ? 10.598 -6.504 -33.153 1.00 90.94 127 TYR A N 1
ATOM 939 C CA . TYR A 1 127 ? 10.446 -6.847 -31.754 1.00 90.94 127 TYR A CA 1
ATOM 940 C C . TYR A 1 127 ? 9.074 -7.469 -31.574 1.00 90.94 127 TYR A C 1
ATOM 942 O O . TYR A 1 127 ? 8.069 -6.853 -31.923 1.00 90.94 127 TYR A O 1
ATOM 950 N N . SER A 1 128 ? 9.036 -8.679 -31.037 1.00 91.69 128 SER A N 1
ATOM 951 C CA . SER A 1 128 ? 7.800 -9.372 -30.704 1.00 91.69 128 SER A CA 1
ATOM 952 C C . SER A 1 128 ? 7.685 -9.528 -29.199 1.00 91.69 128 SER A C 1
ATOM 954 O O . SER A 1 128 ? 8.633 -9.950 -28.534 1.00 91.69 128 SER A O 1
ATOM 956 N N . VAL A 1 129 ? 6.517 -9.172 -28.677 1.00 89.56 129 VAL A N 1
ATOM 957 C CA . VAL A 1 129 ? 6.155 -9.277 -27.269 1.00 89.56 129 VAL A CA 1
ATOM 958 C C . VAL A 1 129 ? 4.989 -10.247 -27.166 1.00 89.56 129 VAL A C 1
ATOM 960 O O . VAL A 1 129 ? 3.920 -9.997 -27.729 1.00 89.56 129 VAL A O 1
ATOM 963 N N . PHE A 1 130 ? 5.208 -11.352 -26.460 1.00 88.75 130 PHE A N 1
ATOM 964 C CA . PHE A 1 130 ? 4.186 -12.350 -26.166 1.00 88.75 130 PHE A CA 1
ATOM 965 C C . PHE A 1 130 ? 3.896 -12.322 -24.670 1.00 88.75 130 PHE A C 1
ATOM 967 O O . PHE A 1 130 ? 4.793 -12.566 -23.867 1.00 88.75 130 PHE A O 1
ATOM 974 N N . GLU A 1 131 ? 2.659 -12.027 -24.300 1.00 84.81 131 GLU A N 1
ATOM 975 C CA . GLU A 1 131 ? 2.158 -12.188 -22.938 1.00 84.81 131 GLU A CA 1
ATOM 976 C C . GLU A 1 131 ? 1.464 -13.545 -22.832 1.00 84.81 131 GLU A C 1
ATOM 978 O O . GLU A 1 131 ? 0.543 -13.836 -23.600 1.00 84.81 131 GLU A O 1
ATOM 983 N N . THR A 1 132 ? 1.941 -14.386 -21.918 1.00 80.25 132 THR A N 1
ATOM 984 C CA . THR A 1 132 ? 1.522 -15.781 -21.767 1.00 80.25 132 THR A CA 1
ATOM 985 C C . THR A 1 132 ? 0.877 -16.025 -20.409 1.00 80.25 132 THR A C 1
ATOM 987 O O . THR A 1 132 ? 1.250 -15.399 -19.411 1.00 80.25 132 THR A O 1
ATOM 990 N N . ASP A 1 133 ? -0.090 -16.944 -20.381 1.00 71.19 133 ASP A N 1
ATOM 991 C CA . ASP A 1 133 ? -0.821 -17.311 -19.159 1.00 71.19 133 ASP A CA 1
ATOM 992 C C . ASP A 1 133 ? 0.042 -18.150 -18.215 1.00 71.19 133 ASP A C 1
ATOM 994 O O . ASP A 1 133 ? -0.058 -18.043 -16.996 1.00 71.19 133 ASP A O 1
ATOM 998 N N . GLU A 1 134 ? 0.913 -18.993 -18.765 1.00 67.12 134 GLU A N 1
ATOM 999 C CA . GLU A 1 134 ? 1.840 -19.785 -17.977 1.00 67.12 134 GLU A CA 1
ATOM 1000 C C . GLU A 1 134 ? 3.193 -19.085 -17.835 1.00 67.12 134 GLU A C 1
ATOM 1002 O O . GLU A 1 134 ? 3.773 -18.567 -18.796 1.00 67.12 134 GLU A O 1
ATOM 1007 N N . TYR A 1 135 ? 3.744 -19.140 -16.623 1.00 59.53 135 TYR A N 1
ATOM 1008 C CA . TYR A 1 135 ? 5.134 -18.791 -16.383 1.00 59.53 135 TYR A CA 1
ATOM 1009 C C . TYR A 1 135 ? 6.031 -19.931 -16.878 1.00 59.53 135 TYR A C 1
ATOM 1011 O O . TYR A 1 135 ? 6.143 -20.983 -16.245 1.00 59.53 135 TYR A O 1
ATOM 1019 N N . TYR A 1 136 ? 6.666 -19.728 -18.032 1.00 62.81 136 TYR A N 1
ATOM 1020 C CA . TYR A 1 136 ? 7.543 -20.722 -18.647 1.00 62.81 136 TYR A CA 1
ATOM 1021 C C . TYR A 1 136 ? 9.010 -20.281 -18.612 1.00 62.81 136 TYR A C 1
ATOM 1023 O O . TYR A 1 136 ? 9.619 -19.976 -19.631 1.00 62.81 136 TYR A O 1
ATOM 1031 N N . SER A 1 137 ? 9.633 -20.296 -17.432 1.00 55.25 137 SER A N 1
ATOM 1032 C CA . SER A 1 137 ? 11.059 -19.960 -17.257 1.00 55.25 137 SER A CA 1
ATOM 1033 C C . SER A 1 137 ? 12.018 -21.114 -17.585 1.00 55.25 137 SER A C 1
ATOM 1035 O O . SER A 1 137 ? 13.107 -21.244 -17.019 1.00 55.25 137 SER A O 1
ATOM 1037 N N . GLY A 1 138 ? 11.649 -21.981 -18.530 1.00 60.31 138 GLY A N 1
ATOM 1038 C CA . GLY A 1 138 ? 12.536 -23.043 -18.978 1.00 60.31 138 GLY A CA 1
ATOM 1039 C C . GLY A 1 138 ? 13.782 -22.444 -19.629 1.00 60.31 138 GLY A C 1
ATOM 1040 O O . GLY A 1 138 ? 13.721 -21.976 -20.763 1.00 60.31 138 GLY A O 1
ATOM 1041 N N . ALA A 1 139 ? 14.947 -22.515 -18.975 1.00 65.00 139 ALA A N 1
ATOM 1042 C CA . ALA A 1 139 ? 16.223 -22.101 -19.577 1.00 65.00 139 ALA A CA 1
ATOM 1043 C C . ALA A 1 139 ? 16.475 -22.784 -20.942 1.00 65.00 139 ALA A C 1
ATOM 1045 O O . ALA A 1 139 ? 17.130 -22.226 -21.823 1.00 65.00 139 ALA A O 1
ATOM 1046 N N . SER A 1 140 ? 15.899 -23.977 -21.136 1.00 76.94 140 SER A N 1
ATOM 1047 C CA . SER A 1 140 ? 15.887 -24.699 -22.410 1.00 76.94 140 SER A CA 1
ATOM 1048 C C . SER A 1 140 ? 15.077 -23.996 -23.506 1.00 76.94 140 SER A C 1
ATOM 1050 O O . SER A 1 140 ? 15.483 -24.023 -24.661 1.00 76.94 140 SER A O 1
ATOM 1052 N N . PHE A 1 141 ? 13.960 -23.352 -23.172 1.00 84.50 141 PHE A N 1
ATOM 1053 C CA . PHE A 1 141 ? 13.079 -22.695 -24.137 1.00 84.50 141 PHE A CA 1
ATOM 1054 C C . PHE A 1 141 ? 13.684 -21.425 -24.708 1.00 84.50 141 PHE A C 1
ATOM 1056 O O . PHE A 1 141 ? 13.774 -21.277 -25.923 1.00 84.50 141 PHE A O 1
ATOM 1063 N N . ILE A 1 142 ? 14.189 -20.544 -23.840 1.00 86.44 142 ILE A N 1
ATOM 1064 C CA . ILE A 1 142 ? 14.904 -19.342 -24.285 1.00 86.44 142 ILE A CA 1
ATOM 1065 C C . ILE A 1 142 ? 16.095 -19.723 -25.165 1.00 86.44 142 ILE A C 1
ATOM 1067 O O . ILE A 1 142 ? 16.388 -19.033 -26.138 1.00 86.44 142 ILE A O 1
ATOM 1071 N N . LYS A 1 143 ? 16.763 -20.842 -24.865 1.00 86.19 143 LYS A N 1
ATOM 1072 C CA . LYS A 1 143 ? 17.836 -21.365 -25.712 1.00 86.19 143 LYS A CA 1
ATOM 1073 C C . LYS A 1 143 ? 17.327 -21.785 -27.097 1.00 86.19 143 LYS A C 1
ATOM 1075 O O . LYS A 1 143 ? 17.997 -21.475 -28.077 1.00 86.19 143 LYS A O 1
ATOM 1080 N N . SER A 1 144 ? 16.157 -22.420 -27.191 1.00 89.12 144 SER A N 1
ATOM 1081 C CA . SER A 1 144 ? 15.509 -22.742 -28.472 1.00 89.12 144 SER A CA 1
ATOM 1082 C C . SER A 1 144 ? 15.126 -21.485 -29.253 1.00 89.12 144 SER A C 1
ATOM 1084 O O . SER A 1 144 ? 15.443 -21.389 -30.435 1.00 89.12 144 SER A O 1
ATOM 1086 N N . VAL A 1 145 ? 14.537 -20.480 -28.598 1.00 90.19 145 VAL A N 1
ATOM 1087 C CA . VAL A 1 145 ? 14.195 -19.197 -29.240 1.00 90.19 145 VAL A CA 1
ATOM 1088 C C . VAL A 1 145 ? 15.453 -18.512 -29.782 1.00 90.19 145 VAL A C 1
ATOM 1090 O O . VAL A 1 145 ? 15.485 -18.115 -30.941 1.00 90.19 145 VAL A O 1
ATOM 1093 N N . LYS A 1 146 ? 16.528 -18.454 -28.987 1.00 90.31 146 LYS A N 1
ATOM 1094 C CA . LYS A 1 146 ? 17.829 -17.892 -29.399 1.00 90.31 146 LYS A CA 1
ATOM 1095 C C . LYS A 1 146 ? 18.560 -18.711 -30.466 1.00 90.31 146 LYS A C 1
ATOM 1097 O O . LYS A 1 146 ? 19.534 -18.221 -31.021 1.00 90.31 146 LYS A O 1
ATOM 1102 N N . SER A 1 147 ? 18.147 -19.954 -30.722 1.00 92.25 147 SER A N 1
ATOM 1103 C CA . SER A 1 147 ? 18.742 -20.787 -31.776 1.00 92.25 147 SER A CA 1
ATOM 1104 C C . SER A 1 147 ? 18.182 -20.493 -33.167 1.00 92.25 147 SER A C 1
ATOM 1106 O O . SER A 1 147 ? 18.734 -20.968 -34.154 1.00 92.25 147 SER A O 1
ATOM 1108 N N . LEU A 1 148 ? 17.098 -19.716 -33.256 1.00 92.06 148 LEU A N 1
ATOM 1109 C CA . LEU A 1 148 ? 16.578 -19.245 -34.529 1.00 92.06 148 LEU A CA 1
ATOM 1110 C C . LEU A 1 148 ? 17.532 -18.196 -35.111 1.00 92.06 148 LEU A C 1
ATOM 1112 O O . LEU A 1 148 ? 17.757 -17.162 -34.489 1.00 92.06 148 LEU A O 1
ATOM 1116 N N . ASP A 1 149 ? 18.007 -18.410 -36.340 1.00 90.69 149 ASP A N 1
ATOM 1117 C CA . ASP A 1 149 ? 18.952 -17.515 -37.038 1.00 90.69 149 ASP A CA 1
ATOM 1118 C C . ASP A 1 149 ? 18.468 -16.060 -37.177 1.00 90.69 149 ASP A C 1
ATOM 1120 O O . ASP A 1 149 ? 19.245 -15.155 -37.474 1.00 90.69 149 ASP A O 1
ATOM 1124 N N . LEU A 1 150 ? 17.161 -15.840 -37.033 1.00 91.00 150 LEU A N 1
ATOM 1125 C CA . LEU A 1 150 ? 16.526 -14.529 -37.115 1.00 91.00 150 LEU A CA 1
ATOM 1126 C C . LEU A 1 150 ? 16.474 -13.786 -35.775 1.00 91.00 150 LEU A C 1
ATOM 1128 O O . LEU A 1 150 ? 16.101 -12.622 -35.790 1.00 91.00 150 LEU A O 1
ATOM 1132 N N . VAL A 1 151 ? 16.788 -14.427 -34.644 1.00 92.50 151 VAL A N 1
ATOM 1133 C CA . VAL A 1 151 ? 16.660 -13.846 -33.298 1.00 92.50 151 VAL A CA 1
ATOM 1134 C C . VAL A 1 151 ? 17.999 -13.298 -32.817 1.00 92.50 151 VAL A C 1
ATOM 1136 O O . VAL A 1 151 ? 18.966 -14.037 -32.662 1.00 92.50 151 VAL A O 1
ATOM 1139 N N . ASP A 1 152 ? 18.022 -12.011 -32.483 1.00 88.25 152 ASP A N 1
ATOM 1140 C CA . ASP A 1 152 ? 19.195 -11.337 -31.922 1.00 88.25 152 ASP A CA 1
ATOM 1141 C C . ASP A 1 152 ? 19.192 -11.403 -30.390 1.00 88.25 152 ASP A C 1
ATOM 1143 O O . ASP A 1 152 ? 20.230 -11.542 -29.737 1.00 88.25 152 ASP A O 1
ATOM 1147 N N . TYR A 1 153 ? 18.003 -11.308 -29.791 1.00 88.06 153 TYR A N 1
ATOM 1148 C CA . TYR A 1 153 ? 17.823 -11.313 -28.347 1.00 88.06 153 TYR A CA 1
ATOM 1149 C C . TYR A 1 153 ? 16.466 -11.898 -27.965 1.00 88.06 153 TYR A C 1
ATOM 1151 O O . TYR A 1 153 ? 15.456 -11.634 -28.608 1.00 88.06 153 TYR A O 1
ATOM 1159 N N . ALA A 1 154 ? 16.433 -12.650 -26.868 1.00 89.25 154 ALA A N 1
ATOM 1160 C CA . ALA A 1 154 ? 15.192 -13.101 -26.255 1.00 89.25 154 ALA A CA 1
ATOM 1161 C C . ALA A 1 154 ? 15.354 -13.174 -24.737 1.00 89.25 154 ALA A C 1
ATOM 1163 O O . ALA A 1 154 ? 16.368 -13.684 -24.240 1.00 89.25 154 ALA A O 1
ATOM 1164 N N . SER A 1 155 ? 14.357 -12.686 -24.010 1.00 86.56 155 SER A N 1
ATOM 1165 C CA . SER A 1 155 ? 14.273 -12.821 -22.559 1.00 86.56 155 SER A CA 1
ATOM 1166 C C . SER A 1 155 ? 12.825 -12.800 -22.106 1.00 86.56 155 SER A C 1
ATOM 1168 O O . SER A 1 155 ? 11.992 -12.128 -22.711 1.00 86.56 155 SER A O 1
ATOM 1170 N N . PHE A 1 156 ? 12.551 -13.486 -21.003 1.00 83.00 156 PHE A N 1
ATOM 1171 C CA . PHE A 1 156 ? 11.363 -13.187 -20.222 1.00 83.00 156 PHE A CA 1
ATOM 1172 C C . PHE A 1 156 ? 11.593 -11.902 -19.427 1.00 83.00 156 PHE A C 1
ATOM 1174 O O . PHE A 1 156 ? 12.706 -11.646 -18.954 1.00 83.00 156 PHE A O 1
ATOM 1181 N N . ILE A 1 157 ? 10.556 -11.079 -19.344 1.00 79.12 157 ILE A N 1
ATOM 1182 C CA . ILE A 1 157 ? 10.492 -9.894 -18.504 1.00 79.12 157 ILE A CA 1
ATOM 1183 C C . ILE A 1 157 ? 9.660 -10.276 -17.289 1.00 79.12 157 ILE A C 1
ATOM 1185 O O . ILE A 1 157 ? 8.484 -10.616 -17.399 1.00 79.12 157 ILE A O 1
ATOM 1189 N N . GLU A 1 158 ? 10.301 -10.214 -16.131 1.00 71.12 158 GLU A N 1
ATOM 1190 C CA . GLU A 1 158 ? 9.660 -10.384 -14.837 1.00 71.12 158 GLU A CA 1
ATOM 1191 C C . GLU A 1 158 ? 9.572 -9.030 -14.164 1.00 71.12 158 GLU A C 1
ATOM 1193 O O . GLU A 1 158 ? 10.569 -8.313 -14.066 1.00 71.12 158 GLU A O 1
ATOM 1198 N N . VAL A 1 159 ? 8.376 -8.682 -13.700 1.00 71.50 159 VAL A N 1
ATOM 1199 C CA . VAL A 1 159 ? 8.172 -7.491 -12.884 1.00 71.50 159 VAL A CA 1
ATOM 1200 C C . VAL A 1 159 ? 8.261 -7.925 -11.418 1.00 71.50 159 VAL A C 1
ATOM 1202 O O . VAL A 1 159 ? 7.380 -8.655 -10.954 1.00 71.50 159 VAL A O 1
ATOM 1205 N N . PRO A 1 160 ? 9.305 -7.526 -10.668 1.00 65.12 160 PRO A N 1
ATOM 1206 C CA . PRO A 1 160 ? 9.430 -7.889 -9.260 1.00 65.12 160 PRO A CA 1
ATOM 1207 C C . PRO A 1 160 ? 8.189 -7.469 -8.468 1.00 65.12 160 PRO A C 1
ATOM 1209 O O . PRO A 1 160 ? 7.687 -6.360 -8.640 1.00 65.12 160 PRO A O 1
ATOM 1212 N N . GLY A 1 161 ? 7.686 -8.360 -7.612 1.00 60.62 161 GLY A N 1
ATOM 1213 C CA . GLY A 1 161 ? 6.485 -8.116 -6.807 1.00 60.62 161 GLY A CA 1
ATOM 1214 C C . GLY A 1 161 ? 5.153 -8.299 -7.545 1.00 60.62 161 GLY A C 1
ATOM 1215 O O . GLY A 1 161 ? 4.108 -8.256 -6.899 1.00 60.62 161 GLY A O 1
ATOM 1216 N N . SER A 1 162 ? 5.158 -8.555 -8.858 1.00 60.84 162 SER A N 1
ATOM 1217 C CA . SER A 1 162 ? 3.955 -9.021 -9.554 1.00 60.84 162 SER A CA 1
ATOM 1218 C C . SER A 1 162 ? 3.721 -10.505 -9.260 1.00 60.84 162 SER A C 1
ATOM 1220 O O . SER A 1 162 ? 4.631 -11.330 -9.356 1.00 60.84 162 SER A O 1
ATOM 1222 N N . SER A 1 163 ? 2.500 -10.859 -8.862 1.00 52.75 163 SER A N 1
ATOM 1223 C CA . SER A 1 163 ? 2.068 -12.254 -8.882 1.00 52.75 163 SER A CA 1
ATOM 1224 C C . SER A 1 163 ? 1.638 -12.574 -10.304 1.00 52.75 163 SER A C 1
ATOM 1226 O O . SER A 1 163 ? 0.707 -11.946 -10.809 1.00 52.75 163 SER A O 1
ATOM 1228 N N . ALA A 1 164 ? 2.311 -13.533 -10.942 1.00 50.19 164 ALA A N 1
ATOM 1229 C CA . ALA A 1 164 ? 1.856 -14.056 -12.221 1.00 50.19 164 ALA A CA 1
ATOM 1230 C C . ALA A 1 164 ? 0.401 -14.518 -12.071 1.00 50.19 164 ALA A C 1
ATOM 1232 O O . ALA A 1 164 ? 0.055 -15.164 -11.074 1.00 50.19 164 ALA A O 1
ATOM 1233 N N . LEU A 1 165 ? -0.454 -14.180 -13.038 1.00 50.00 165 LEU A N 1
ATOM 1234 C CA . LEU A 1 165 ? -1.753 -14.828 -13.148 1.00 50.00 165 LEU A CA 1
ATOM 1235 C C . LEU A 1 165 ? -1.490 -16.335 -13.244 1.00 50.00 165 LEU A C 1
ATOM 1237 O O . LEU A 1 165 ? -0.941 -16.810 -14.231 1.00 50.00 165 LEU A O 1
ATOM 1241 N N . SER A 1 166 ? -1.830 -17.092 -12.196 1.00 45.00 166 SER A N 1
ATOM 1242 C CA . SER A 1 166 ? -1.924 -18.545 -12.325 1.00 45.00 166 SER A CA 1
ATOM 1243 C C . SER A 1 166 ? -2.895 -18.826 -13.473 1.00 45.00 166 SER A C 1
ATOM 1245 O O . SER A 1 166 ? -3.925 -18.140 -13.542 1.00 45.00 166 SER A O 1
ATOM 1247 N N . PRO A 1 167 ? -2.591 -19.789 -14.369 1.00 42.06 167 PRO A N 1
ATOM 1248 C CA . PRO A 1 167 ? -3.449 -20.082 -15.505 1.00 42.06 167 PRO A CA 1
ATOM 1249 C C . PRO A 1 167 ? -4.874 -20.229 -14.992 1.00 42.06 167 PRO A C 1
ATOM 1251 O O . PRO A 1 167 ? -5.091 -20.860 -13.952 1.00 42.06 167 PRO A O 1
ATOM 1254 N N . ILE A 1 168 ? -5.818 -19.598 -15.694 1.00 41.84 168 ILE A N 1
ATOM 1255 C CA . ILE A 1 168 ? -7.257 -19.610 -15.412 1.00 41.84 168 ILE A CA 1
ATOM 1256 C C . ILE A 1 168 ? -7.766 -21.048 -15.613 1.00 41.84 168 ILE A C 1
ATOM 1258 O O . ILE A 1 168 ? -8.493 -21.369 -16.542 1.00 41.84 168 ILE A O 1
ATOM 1262 N N . ASN A 1 169 ? -7.334 -21.958 -14.751 1.00 37.81 169 ASN A N 1
ATOM 1263 C CA . ASN A 1 169 ? -7.669 -23.367 -14.728 1.00 37.81 169 ASN A CA 1
ATOM 1264 C C . ASN A 1 169 ? -8.239 -23.676 -13.348 1.00 37.81 169 ASN A C 1
ATOM 1266 O O . ASN A 1 169 ? -7.681 -24.414 -12.543 1.00 37.81 169 ASN A O 1
ATOM 1270 N N . SER A 1 170 ? -9.358 -23.017 -13.059 1.00 45.16 170 SER A N 1
ATOM 1271 C CA . SER A 1 170 ? -10.501 -23.492 -12.272 1.00 45.16 170 SER A CA 1
ATOM 1272 C C . SER A 1 170 ? -11.377 -22.285 -11.946 1.00 45.16 170 SER A C 1
ATOM 1274 O O . SER A 1 170 ? -10.873 -21.191 -11.703 1.00 45.16 170 SER A O 1
ATOM 1276 N N . LEU A 1 171 ? -12.702 -22.460 -11.949 1.00 59.31 171 LEU A N 1
ATOM 1277 C CA . LEU A 1 171 ? -13.606 -21.500 -11.323 1.00 59.31 171 LEU A CA 1
ATOM 1278 C C . LEU A 1 171 ? -13.179 -21.357 -9.856 1.00 59.31 171 LEU A C 1
ATOM 1280 O O . LEU A 1 171 ? -13.568 -22.190 -9.042 1.00 59.31 171 LEU A O 1
ATOM 1284 N N . ASN A 1 172 ? -12.357 -20.362 -9.516 1.00 73.69 172 ASN A N 1
ATOM 1285 C CA . ASN A 1 172 ? -12.036 -20.070 -8.126 1.00 73.69 172 ASN A CA 1
ATOM 1286 C C . ASN A 1 172 ? -13.344 -19.602 -7.464 1.00 73.69 172 ASN A C 1
ATOM 1288 O O . ASN A 1 172 ? -13.832 -18.516 -7.787 1.00 73.69 172 ASN A O 1
ATOM 1292 N N . PRO A 1 173 ? -13.948 -20.415 -6.576 1.00 83.69 173 PRO A N 1
ATOM 1293 C CA . PRO A 1 173 ? -15.286 -20.147 -6.059 1.00 83.69 173 PRO A CA 1
ATOM 1294 C C . PRO A 1 173 ? -15.302 -18.987 -5.055 1.00 83.69 173 PRO A C 1
ATOM 1296 O O . PRO A 1 173 ? -16.375 -18.578 -4.625 1.00 83.69 173 PRO A O 1
ATOM 1299 N N . TYR A 1 174 ? -14.126 -18.469 -4.688 1.00 87.44 174 TYR A N 1
ATOM 1300 C CA . TYR A 1 174 ? -13.931 -17.366 -3.752 1.00 87.44 174 TYR A CA 1
ATOM 1301 C C . TYR A 1 174 ? -13.487 -16.075 -4.457 1.00 87.44 174 TYR A C 1
ATOM 1303 O O . TYR A 1 174 ? -12.911 -15.191 -3.825 1.00 87.44 174 TYR A O 1
ATOM 1311 N N . MET A 1 175 ? -13.706 -15.958 -5.771 1.00 86.75 175 MET A N 1
ATOM 1312 C CA . MET A 1 175 ? -13.498 -14.699 -6.488 1.00 86.75 175 MET A CA 1
ATOM 1313 C C . MET A 1 175 ? -14.627 -13.718 -6.186 1.00 86.75 175 MET A C 1
ATOM 1315 O O . MET A 1 175 ? -15.799 -14.073 -6.250 1.00 86.75 175 MET A O 1
ATOM 1319 N N . PHE A 1 176 ? -14.253 -12.475 -5.905 1.00 90.94 176 PHE A N 1
ATOM 1320 C CA . PHE A 1 176 ? -15.164 -11.360 -5.689 1.00 90.94 176 PHE A CA 1
ATOM 1321 C C . PHE A 1 176 ? -14.615 -10.115 -6.382 1.00 90.94 176 PHE A C 1
ATOM 1323 O O . PHE A 1 176 ? -13.396 -9.943 -6.506 1.00 90.94 176 PHE A O 1
ATOM 1330 N N . THR A 1 177 ? -15.524 -9.265 -6.850 1.00 90.38 177 THR A N 1
ATOM 1331 C CA . THR A 1 177 ? -15.198 -7.990 -7.501 1.00 90.38 177 THR A CA 1
ATOM 1332 C C . THR A 1 177 ? -15.798 -6.795 -6.776 1.00 90.38 177 THR A C 1
ATOM 1334 O O . THR A 1 177 ? -15.322 -5.682 -6.961 1.00 90.38 177 THR A O 1
ATOM 1337 N N . SER A 1 178 ? -16.787 -7.017 -5.910 1.00 96.38 178 SER A N 1
ATOM 1338 C CA . SER A 1 178 ? -17.435 -5.992 -5.092 1.00 96.38 178 SER A CA 1
ATOM 1339 C C . SER A 1 178 ? -17.555 -6.425 -3.626 1.00 96.38 178 SER A C 1
ATOM 1341 O O . SER A 1 178 ? -17.430 -7.609 -3.292 1.00 96.38 178 SER A O 1
ATOM 1343 N N . ALA A 1 179 ? -17.816 -5.469 -2.733 1.00 97.56 179 ALA A N 1
ATOM 1344 C CA . ALA A 1 179 ? -18.177 -5.765 -1.351 1.00 97.56 179 ALA A CA 1
ATOM 1345 C C . ALA A 1 179 ? -19.483 -6.564 -1.270 1.00 97.56 179 ALA A C 1
ATOM 1347 O O . ALA A 1 179 ? -19.600 -7.444 -0.417 1.00 97.56 179 ALA A O 1
ATOM 1348 N N . ALA A 1 180 ? -20.436 -6.305 -2.171 1.00 97.44 180 ALA A N 1
ATOM 1349 C CA . ALA A 1 180 ? -21.663 -7.090 -2.277 1.00 97.44 180 ALA A CA 1
ATOM 1350 C C . ALA A 1 180 ? -21.382 -8.579 -2.567 1.00 97.44 180 ALA A C 1
ATOM 1352 O O . ALA A 1 180 ? -21.902 -9.437 -1.850 1.00 97.44 180 ALA A O 1
ATOM 1353 N N . ASP A 1 181 ? -20.502 -8.887 -3.530 1.00 96.50 181 ASP A N 1
ATOM 1354 C CA . ASP A 1 181 ? -20.100 -10.269 -3.849 1.00 96.50 181 ASP A CA 1
ATOM 1355 C C . ASP A 1 181 ? -19.471 -10.952 -2.623 1.00 96.50 181 ASP A C 1
ATOM 1357 O O . ASP A 1 181 ? -19.772 -12.099 -2.287 1.00 96.50 181 ASP A O 1
ATOM 1361 N N . LEU A 1 182 ? -18.583 -10.233 -1.930 1.00 97.94 182 LEU A N 1
ATOM 1362 C CA . LEU A 1 182 ? -17.865 -10.751 -0.771 1.00 97.94 182 LEU A CA 1
ATOM 1363 C C . LEU A 1 182 ? -18.799 -10.985 0.427 1.00 97.94 182 LEU A C 1
ATOM 1365 O O . LEU A 1 182 ? -18.652 -11.983 1.132 1.00 97.94 182 LEU A O 1
ATOM 1369 N N . LEU A 1 183 ? -19.795 -10.123 0.641 1.00 98.06 183 LEU A N 1
ATOM 1370 C CA . LEU A 1 183 ? -20.846 -10.345 1.639 1.00 98.06 183 LEU A CA 1
ATOM 1371 C C . LEU A 1 183 ? -21.687 -11.585 1.320 1.00 98.06 183 LEU A C 1
ATOM 1373 O O . LEU A 1 183 ? -21.957 -12.386 2.219 1.00 98.06 183 LEU A O 1
ATOM 1377 N N . GLU A 1 184 ? -22.062 -11.782 0.054 1.00 97.75 184 GLU A N 1
ATOM 1378 C CA . GLU A 1 184 ? -22.797 -12.975 -0.372 1.00 97.75 184 GLU A CA 1
ATOM 1379 C C . GLU A 1 184 ? -21.985 -14.251 -0.105 1.00 97.75 184 GLU A C 1
ATOM 1381 O O . GLU A 1 184 ? -22.511 -15.211 0.466 1.00 97.75 184 GLU A O 1
ATOM 1386 N N . LEU A 1 185 ? -20.687 -14.245 -0.430 1.00 97.06 185 LEU A N 1
ATOM 1387 C CA . LEU A 1 185 ? -19.778 -15.359 -0.146 1.00 97.06 185 LEU A CA 1
ATOM 1388 C C . LEU A 1 185 ? -19.653 -15.637 1.358 1.00 97.06 185 LEU A C 1
ATOM 1390 O O . LEU A 1 185 ? -19.778 -16.790 1.776 1.00 97.06 185 LEU A O 1
ATOM 1394 N N . CYS A 1 186 ? -19.458 -14.602 2.179 1.00 98.00 186 CYS A N 1
ATOM 1395 C CA . CYS A 1 186 ? -19.403 -14.735 3.636 1.00 98.00 186 CYS A CA 1
ATOM 1396 C C . CYS A 1 186 ? -20.693 -15.351 4.199 1.00 98.00 186 CYS A C 1
ATOM 1398 O O . CYS A 1 186 ? -20.631 -16.254 5.036 1.00 98.00 186 CYS A O 1
ATOM 1400 N N . SER A 1 187 ? -21.857 -14.911 3.710 1.00 97.44 187 SER A N 1
ATOM 1401 C CA . SER A 1 187 ? -23.171 -15.419 4.122 1.00 97.44 187 SER A CA 1
ATOM 1402 C C . SER A 1 187 ? -23.382 -16.880 3.712 1.00 97.44 187 SER A C 1
ATOM 1404 O O . SER A 1 187 ? -23.757 -17.720 4.537 1.00 97.44 187 SER A O 1
ATOM 1406 N N . LYS A 1 188 ? -23.075 -17.211 2.452 1.00 97.19 188 LYS A N 1
ATOM 1407 C CA . LYS A 1 188 ? -23.214 -18.560 1.892 1.00 97.19 188 LYS A CA 1
ATOM 1408 C C . LYS A 1 188 ? -22.325 -19.577 2.607 1.00 97.19 188 LYS A C 1
ATOM 1410 O O . LYS A 1 188 ? -22.790 -20.663 2.952 1.00 97.19 188 LYS A O 1
ATOM 1415 N N . GLU A 1 189 ? -21.063 -19.227 2.839 1.00 96.44 189 GLU A N 1
ATOM 1416 C CA . GLU A 1 189 ? -20.067 -20.126 3.432 1.00 96.44 189 GLU A CA 1
ATOM 1417 C C . GLU A 1 189 ? -20.054 -20.075 4.970 1.00 96.44 189 GLU A C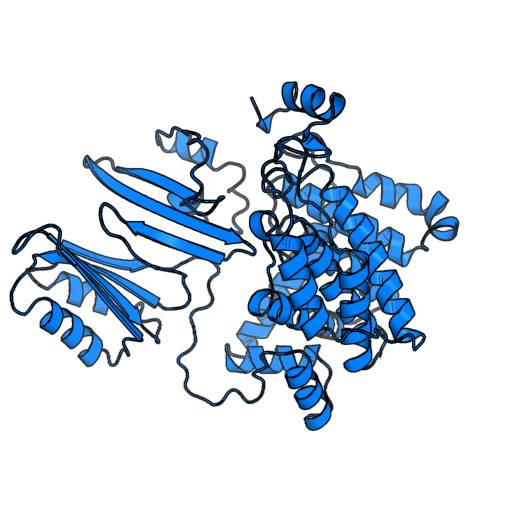 1
ATOM 1419 O O . GLU A 1 189 ? -19.496 -20.969 5.608 1.00 96.44 189 GLU A O 1
ATOM 1424 N N . LYS A 1 190 ? -20.699 -19.064 5.572 1.00 97.12 190 LYS A N 1
ATOM 1425 C CA . LYS A 1 190 ? -20.698 -18.762 7.017 1.00 97.12 190 LYS A CA 1
ATOM 1426 C C . LYS A 1 190 ? -19.296 -18.503 7.565 1.00 97.12 190 LYS A C 1
ATOM 1428 O O . LYS A 1 190 ? -18.906 -19.058 8.594 1.00 97.12 190 LYS A O 1
ATOM 1433 N N . LEU A 1 191 ? -18.535 -17.678 6.855 1.00 97.62 191 LEU A N 1
ATOM 1434 C CA . LEU A 1 191 ? -17.135 -17.379 7.151 1.00 97.62 191 LEU A CA 1
ATOM 1435 C C . LEU A 1 191 ? -16.909 -15.877 7.303 1.00 97.62 191 LEU A C 1
ATOM 1437 O O . LEU A 1 191 ? -17.705 -15.063 6.841 1.00 97.62 191 LEU A O 1
ATOM 1441 N N . THR A 1 192 ? -15.803 -15.526 7.956 1.00 98.44 192 THR A N 1
ATOM 1442 C CA . THR A 1 192 ? -15.323 -14.145 8.043 1.00 98.44 192 THR A CA 1
ATOM 1443 C C . THR A 1 192 ? -14.755 -13.688 6.698 1.00 98.44 192 THR A C 1
ATOM 1445 O O . THR A 1 192 ? -14.401 -14.508 5.844 1.00 98.44 192 THR A O 1
ATOM 1448 N N . ILE A 1 193 ? -14.610 -12.371 6.525 1.00 98.69 193 ILE A N 1
ATOM 1449 C CA . ILE A 1 193 ? -13.962 -11.793 5.340 1.00 98.69 193 ILE A CA 1
ATOM 1450 C C . ILE A 1 193 ? -12.525 -12.318 5.211 1.00 98.69 193 ILE A C 1
ATOM 1452 O O . ILE A 1 193 ? -12.107 -12.728 4.126 1.00 98.69 193 ILE A O 1
ATOM 1456 N N . GLY A 1 194 ? -11.788 -12.362 6.327 1.00 98.25 194 GLY A N 1
ATOM 1457 C CA . GLY A 1 194 ? -10.427 -12.896 6.376 1.00 98.25 194 GLY A CA 1
ATOM 1458 C C . GLY A 1 194 ? -10.325 -14.343 5.895 1.00 98.25 194 GLY A C 1
ATOM 1459 O O . GLY A 1 194 ? -9.446 -14.674 5.098 1.00 98.25 194 GLY A O 1
ATOM 1460 N N . GLU A 1 195 ? -11.257 -15.204 6.299 1.00 97.56 195 GLU A N 1
ATOM 1461 C CA . GLU A 1 195 ? -11.256 -16.602 5.880 1.00 97.56 195 GLU A CA 1
ATOM 1462 C C . GLU A 1 195 ? -11.602 -16.762 4.390 1.00 97.56 195 GLU A C 1
ATOM 1464 O O . GLU A 1 195 ? -10.952 -17.560 3.712 1.00 97.56 195 GLU A O 1
ATOM 1469 N N . ILE A 1 196 ? -12.563 -15.997 3.852 1.00 97.88 196 ILE A N 1
ATOM 1470 C CA . ILE A 1 196 ? -12.865 -16.010 2.408 1.00 97.88 196 ILE A CA 1
ATOM 1471 C C . ILE A 1 196 ? -11.646 -15.564 1.598 1.00 97.88 196 ILE A C 1
ATOM 1473 O O . ILE A 1 196 ? -11.249 -16.259 0.661 1.00 97.88 196 ILE A O 1
ATOM 1477 N N . MET A 1 197 ? -11.001 -14.461 1.988 1.00 97.12 197 MET A N 1
ATOM 1478 C CA . MET A 1 197 ? -9.807 -13.965 1.301 1.00 97.12 197 MET A CA 1
ATOM 1479 C C . MET A 1 197 ? -8.652 -14.968 1.374 1.00 97.12 197 MET A C 1
ATOM 1481 O O . MET A 1 197 ? -8.022 -15.268 0.365 1.00 97.12 197 MET A O 1
ATOM 1485 N N . LYS A 1 198 ? -8.421 -15.585 2.535 1.00 96.00 198 LYS A N 1
ATOM 1486 C CA . LYS A 1 198 ? -7.419 -16.647 2.691 1.00 96.00 198 LYS A CA 1
ATOM 1487 C C . LYS A 1 198 ? -7.686 -17.844 1.775 1.00 96.00 198 LYS A C 1
ATOM 1489 O O . LYS A 1 198 ? -6.758 -18.383 1.177 1.00 96.00 198 LYS A O 1
ATOM 1494 N N . ARG A 1 199 ? -8.948 -18.264 1.634 1.00 94.31 199 ARG A N 1
ATOM 1495 C CA . ARG A 1 199 ? -9.333 -19.351 0.718 1.00 94.31 199 ARG A CA 1
ATOM 1496 C C . ARG A 1 199 ? -9.177 -18.964 -0.746 1.00 94.31 199 ARG A C 1
ATOM 1498 O O . ARG A 1 199 ? -8.753 -19.807 -1.531 1.00 94.31 199 ARG A O 1
ATOM 1505 N N . ARG A 1 200 ? -9.458 -17.708 -1.101 1.00 92.19 200 ARG A N 1
ATOM 1506 C CA . ARG A 1 200 ? -9.157 -17.162 -2.428 1.00 92.19 200 ARG A CA 1
ATOM 1507 C C . ARG A 1 200 ? -7.663 -17.268 -2.729 1.00 92.19 200 ARG A C 1
ATOM 1509 O O . ARG A 1 200 ? -7.310 -17.762 -3.796 1.00 92.19 200 ARG A O 1
ATOM 1516 N N . GLU A 1 201 ? -6.803 -16.882 -1.787 1.00 90.31 201 GLU A N 1
ATOM 1517 C CA . GLU A 1 201 ? -5.345 -16.987 -1.937 1.00 90.31 201 GLU A CA 1
ATOM 1518 C C . GLU A 1 201 ? -4.869 -18.444 -2.067 1.00 90.31 201 GLU A C 1
ATOM 1520 O O . GLU A 1 201 ? -4.013 -18.722 -2.900 1.00 90.31 201 GLU A O 1
ATOM 1525 N N . TYR A 1 202 ? -5.484 -19.398 -1.354 1.00 88.38 202 TYR A N 1
ATOM 1526 C CA . TYR A 1 202 ? -5.206 -20.838 -1.513 1.00 88.38 202 TYR A CA 1
ATOM 1527 C C . TYR A 1 202 ? -5.576 -21.421 -2.885 1.00 88.38 202 TYR A C 1
ATOM 1529 O O . TYR A 1 202 ? -5.171 -22.538 -3.212 1.00 88.38 202 TYR A O 1
ATOM 1537 N N . CYS A 1 203 ? -6.408 -20.724 -3.657 1.00 84.19 203 CYS A N 1
ATOM 1538 C CA . CYS A 1 203 ? -6.719 -21.105 -5.031 1.00 84.19 203 CYS A CA 1
ATOM 1539 C C . CYS A 1 203 ? -5.738 -20.483 -6.035 1.00 84.19 203 CYS A C 1
ATOM 1541 O O . CYS A 1 203 ? -5.610 -20.999 -7.140 1.00 84.19 203 CYS A O 1
ATOM 1543 N N . LEU A 1 204 ? -5.059 -19.392 -5.667 1.00 78.81 204 LEU A N 1
ATOM 1544 C CA . LEU A 1 204 ? -4.058 -18.726 -6.506 1.00 78.81 204 LEU A CA 1
ATOM 1545 C C . LEU A 1 204 ? -2.650 -19.287 -6.275 1.00 78.81 204 LEU A C 1
ATOM 1547 O O . LEU A 1 204 ? -1.851 -19.355 -7.204 1.00 78.81 204 LEU A O 1
ATOM 1551 N N . SER A 1 205 ? -2.362 -19.691 -5.040 1.00 78.31 205 SER A N 1
ATOM 1552 C CA . SER A 1 205 ? -1.116 -20.301 -4.577 1.00 78.31 205 SER A CA 1
ATOM 1553 C C . SER A 1 205 ? -1.433 -21.478 -3.655 1.00 78.31 205 SER A C 1
ATOM 1555 O O . SER A 1 205 ? -2.513 -21.545 -3.079 1.00 78.31 205 SER A O 1
ATOM 1557 N N . ASP A 1 206 ? -0.510 -22.422 -3.474 1.00 81.00 206 ASP A N 1
ATOM 1558 C CA . ASP A 1 206 ? -0.740 -23.516 -2.528 1.00 81.00 206 ASP A CA 1
ATOM 1559 C C . ASP A 1 206 ? -0.806 -23.015 -1.067 1.00 81.00 206 ASP A C 1
ATOM 1561 O O . ASP A 1 206 ? -0.252 -21.972 -0.707 1.00 81.00 206 ASP A O 1
ATOM 1565 N N . LYS A 1 207 ? -1.466 -23.790 -0.195 1.00 89.44 207 LYS A N 1
ATOM 1566 C CA . LYS A 1 207 ? -1.695 -23.418 1.213 1.00 89.44 207 LYS A CA 1
ATOM 1567 C C . LYS A 1 207 ? -0.416 -23.117 1.988 1.00 89.44 207 LYS A C 1
ATOM 1569 O O . LYS A 1 207 ? -0.434 -22.249 2.862 1.00 89.44 207 LYS A O 1
ATOM 1574 N N . GLU A 1 208 ? 0.656 -23.861 1.722 1.00 90.44 208 GLU A N 1
ATOM 1575 C CA . GLU A 1 208 ? 1.924 -23.696 2.427 1.00 90.44 208 GLU A CA 1
ATOM 1576 C C . GLU A 1 208 ? 2.583 -22.383 2.008 1.00 90.44 208 GLU A C 1
ATOM 1578 O O . GLU A 1 208 ? 3.012 -21.606 2.860 1.00 90.44 208 GLU A O 1
ATOM 1583 N N . THR A 1 209 ? 2.597 -22.086 0.710 1.00 88.06 209 THR A N 1
ATOM 1584 C CA . THR A 1 209 ? 3.093 -20.817 0.174 1.00 88.06 209 THR A CA 1
ATOM 1585 C C . THR A 1 209 ? 2.295 -19.631 0.703 1.00 88.06 209 THR A C 1
ATOM 1587 O O . THR A 1 209 ? 2.897 -18.724 1.270 1.00 88.06 209 THR A O 1
ATOM 1590 N N . THR A 1 210 ? 0.960 -19.659 0.651 1.00 90.25 210 THR A N 1
ATOM 1591 C CA . THR A 1 210 ? 0.124 -18.586 1.218 1.00 90.25 210 THR A CA 1
ATOM 1592 C C . THR A 1 210 ? 0.399 -18.365 2.709 1.00 90.25 210 THR A C 1
ATOM 1594 O O . THR A 1 210 ? 0.511 -17.223 3.157 1.00 90.25 210 THR A O 1
ATOM 1597 N N . PHE A 1 211 ? 0.534 -19.442 3.493 1.00 93.62 211 PHE A N 1
ATOM 1598 C CA . PHE A 1 211 ? 0.848 -19.333 4.917 1.00 93.62 211 PHE A CA 1
ATOM 1599 C C . PHE A 1 211 ? 2.232 -18.718 5.152 1.00 93.62 211 PHE A C 1
ATOM 1601 O O . PHE A 1 211 ? 2.346 -17.789 5.945 1.00 93.62 211 PHE A O 1
ATOM 1608 N N . ARG A 1 212 ? 3.269 -19.200 4.453 1.00 94.50 212 ARG A N 1
ATOM 1609 C CA . ARG A 1 212 ? 4.641 -18.676 4.569 1.00 94.50 212 ARG A CA 1
ATOM 1610 C C . ARG A 1 212 ? 4.718 -17.202 4.177 1.00 94.50 212 ARG A C 1
ATOM 1612 O O . ARG A 1 212 ? 5.358 -16.430 4.882 1.00 94.50 212 ARG A O 1
ATOM 1619 N N . THR A 1 213 ? 4.030 -16.799 3.110 1.00 93.25 213 THR A N 1
ATOM 1620 C CA . THR A 1 213 ? 3.979 -15.398 2.670 1.00 93.25 213 THR A CA 1
ATOM 1621 C C . THR A 1 213 ? 3.326 -14.507 3.722 1.00 93.25 213 THR A C 1
ATOM 1623 O O . THR A 1 213 ? 3.897 -13.482 4.089 1.00 93.25 213 THR A O 1
ATOM 1626 N N . MET A 1 214 ? 2.170 -14.906 4.264 1.00 96.62 214 MET A N 1
ATOM 1627 C CA . MET A 1 214 ? 1.501 -14.137 5.320 1.00 96.62 214 MET A CA 1
ATOM 1628 C C . MET A 1 214 ? 2.317 -14.107 6.623 1.00 96.62 214 MET A C 1
ATOM 1630 O O . MET A 1 214 ? 2.390 -13.075 7.285 1.00 96.62 214 MET A O 1
ATOM 1634 N N . GLN A 1 215 ? 2.985 -15.210 6.967 1.00 97.81 215 GLN A N 1
ATOM 1635 C CA . GLN A 1 215 ? 3.886 -15.264 8.117 1.00 97.81 215 GLN A CA 1
ATOM 1636 C C . GLN A 1 215 ? 5.055 -14.282 7.951 1.00 97.81 215 GLN A C 1
ATOM 1638 O O . GLN A 1 215 ? 5.355 -13.534 8.878 1.00 97.81 215 GLN A O 1
ATOM 1643 N N . ASN A 1 216 ? 5.671 -14.230 6.766 1.00 96.50 216 ASN A N 1
ATOM 1644 C CA . ASN A 1 216 ? 6.733 -13.271 6.463 1.00 96.50 216 ASN A CA 1
ATOM 1645 C C . ASN A 1 216 ? 6.231 -11.820 6.561 1.00 96.50 216 ASN A C 1
ATOM 1647 O O . ASN A 1 216 ? 6.879 -10.984 7.184 1.00 96.50 216 ASN A O 1
ATOM 1651 N N . VAL A 1 217 ? 5.043 -11.531 6.015 1.00 97.31 217 VAL A N 1
ATOM 1652 C CA . VAL A 1 217 ? 4.378 -10.223 6.158 1.00 97.31 217 VAL A CA 1
ATOM 1653 C C . VAL A 1 217 ? 4.239 -9.844 7.633 1.00 97.31 217 VAL A C 1
ATOM 1655 O O . VAL A 1 217 ? 4.654 -8.756 8.028 1.00 97.31 217 VAL A O 1
ATOM 1658 N N . LEU A 1 218 ? 3.719 -10.747 8.468 1.00 98.50 218 LEU A N 1
ATOM 1659 C CA . LEU A 1 218 ? 3.550 -10.497 9.897 1.00 98.50 218 LEU A CA 1
ATOM 1660 C C . LEU A 1 218 ? 4.891 -10.270 10.615 1.00 98.50 218 LEU A C 1
ATOM 1662 O O . LEU A 1 218 ? 4.995 -9.393 11.473 1.00 98.50 218 LEU A O 1
ATOM 1666 N N . GLU A 1 219 ? 5.925 -11.042 10.289 1.00 98.19 219 GLU A N 1
ATOM 1667 C CA . GLU A 1 219 ? 7.257 -10.892 10.884 1.00 98.19 219 GLU A CA 1
ATOM 1668 C C . GLU A 1 219 ? 7.889 -9.541 10.541 1.00 98.19 219 GLU A C 1
ATOM 1670 O O . GLU A 1 219 ? 8.400 -8.856 11.436 1.00 98.19 219 GLU A O 1
ATOM 1675 N N . VAL A 1 220 ? 7.784 -9.111 9.281 1.00 98.00 220 VAL A N 1
ATOM 1676 C CA . VAL A 1 220 ? 8.227 -7.778 8.856 1.00 98.00 220 VAL A CA 1
ATOM 1677 C C . VAL A 1 220 ? 7.414 -6.699 9.571 1.00 98.00 220 VAL A C 1
ATOM 1679 O O . VAL A 1 220 ? 8.023 -5.812 10.166 1.00 98.00 220 VAL A O 1
ATOM 1682 N N . MET A 1 221 ? 6.080 -6.825 9.635 1.00 98.56 221 MET A N 1
ATOM 1683 C CA . MET A 1 221 ? 5.190 -5.901 10.357 1.00 98.56 221 MET A CA 1
ATOM 1684 C C . MET A 1 221 ? 5.549 -5.766 11.850 1.00 98.56 221 MET A C 1
ATOM 1686 O O . MET A 1 221 ? 5.540 -4.673 12.426 1.00 98.56 221 MET A O 1
ATOM 1690 N N . ARG A 1 222 ? 5.936 -6.863 12.512 1.00 98.44 222 ARG A N 1
ATOM 1691 C CA . ARG A 1 222 ? 6.422 -6.826 13.904 1.00 98.44 222 ARG A CA 1
ATOM 1692 C C . ARG A 1 222 ? 7.774 -6.122 14.026 1.00 98.44 222 ARG A C 1
ATOM 1694 O O . ARG A 1 222 ? 8.004 -5.393 14.996 1.00 98.44 222 ARG A O 1
ATOM 1701 N N . LYS A 1 223 ? 8.684 -6.328 13.069 1.00 97.69 223 LYS A N 1
ATOM 1702 C CA . LYS A 1 223 ? 10.006 -5.679 13.057 1.00 97.69 223 LYS A CA 1
ATOM 1703 C C . LYS A 1 223 ? 9.869 -4.173 12.809 1.00 97.69 223 LYS A C 1
ATOM 1705 O O . LYS A 1 223 ? 10.440 -3.379 13.557 1.00 97.69 223 LYS A O 1
ATOM 1710 N N . GLU A 1 224 ? 9.077 -3.765 11.819 1.00 97.19 224 GLU A N 1
ATOM 1711 C CA . GLU A 1 224 ? 8.904 -2.355 11.445 1.00 97.19 224 GLU A CA 1
ATOM 1712 C C . GLU A 1 224 ? 8.195 -1.510 12.504 1.00 97.19 224 GLU A C 1
ATOM 1714 O O . GLU A 1 224 ? 8.537 -0.342 12.667 1.00 97.19 224 GLU A O 1
ATOM 1719 N N . THR A 1 225 ? 7.278 -2.102 13.273 1.00 98.00 225 THR A N 1
ATOM 1720 C CA . THR A 1 225 ? 6.553 -1.390 14.337 1.00 98.00 225 THR A CA 1
ATOM 1721 C C . THR A 1 225 ? 7.342 -1.256 15.638 1.00 98.00 225 THR A C 1
ATOM 1723 O O . THR A 1 225 ? 7.042 -0.371 16.432 1.00 98.00 225 THR A O 1
ATOM 1726 N N . SER A 1 226 ? 8.344 -2.111 15.880 1.00 96.62 226 SER A N 1
ATOM 1727 C CA . SER A 1 226 ? 9.028 -2.198 17.182 1.00 96.62 226 SER A CA 1
ATOM 1728 C C . SER A 1 226 ? 10.495 -1.769 17.172 1.00 96.62 226 SER A C 1
ATOM 1730 O O . SER A 1 226 ? 11.040 -1.404 18.214 1.00 96.62 226 SER A O 1
ATOM 1732 N N . GLU A 1 227 ? 11.188 -1.868 16.038 1.00 96.19 227 GLU A N 1
ATOM 1733 C CA . GLU A 1 227 ? 12.608 -1.516 15.953 1.00 96.19 227 GLU A CA 1
ATOM 1734 C C . GLU A 1 227 ? 12.851 0.001 16.078 1.00 96.19 227 GLU A C 1
ATOM 1736 O O . GLU A 1 227 ? 13.688 0.373 16.903 1.00 96.19 227 GLU A O 1
ATOM 1741 N N . PRO A 1 228 ? 12.100 0.886 15.388 1.00 96.81 228 PRO A N 1
ATOM 1742 C CA . PRO A 1 228 ? 12.314 2.336 15.484 1.00 96.81 228 PRO A CA 1
ATOM 1743 C C . PRO A 1 228 ? 11.976 2.918 16.864 1.00 96.81 228 PRO A C 1
ATOM 1745 O O . PRO A 1 228 ? 12.607 3.878 17.294 1.00 96.81 228 PRO A O 1
ATOM 1748 N N . LEU A 1 229 ? 11.054 2.290 17.608 1.00 96.81 229 LEU A N 1
ATOM 1749 C CA . LEU A 1 229 ? 10.760 2.657 19.002 1.00 96.81 229 LEU A CA 1
ATOM 1750 C C . LEU A 1 229 ? 11.972 2.442 19.922 1.00 96.81 229 LEU A C 1
ATOM 1752 O O . LEU A 1 229 ? 12.230 3.239 20.822 1.00 96.81 229 LEU A O 1
ATOM 1756 N N . ARG A 1 230 ? 12.747 1.378 19.677 1.00 96.12 230 ARG A N 1
ATOM 1757 C CA . ARG A 1 230 ? 13.938 1.028 20.467 1.00 96.12 230 ARG A CA 1
ATOM 1758 C C . ARG A 1 230 ? 15.181 1.778 20.001 1.00 96.12 230 ARG A C 1
ATOM 1760 O O . ARG A 1 230 ? 15.937 2.280 20.826 1.00 96.12 230 ARG A O 1
ATOM 1767 N N . ASN A 1 231 ? 15.379 1.844 18.687 1.00 95.12 231 ASN A N 1
ATOM 1768 C CA . ASN A 1 231 ? 16.558 2.408 18.041 1.00 95.12 231 ASN A CA 1
ATOM 1769 C C . ASN A 1 231 ? 16.128 3.460 17.007 1.00 95.12 231 ASN A C 1
ATOM 1771 O O . ASN A 1 231 ? 16.181 3.182 15.806 1.00 95.12 231 ASN A O 1
ATOM 1775 N N . PRO A 1 232 ? 15.700 4.659 17.441 1.00 94.69 232 PRO A N 1
ATOM 1776 C CA . PRO A 1 232 ? 15.267 5.702 16.520 1.00 94.69 232 PRO A CA 1
ATOM 1777 C C . PRO A 1 232 ? 16.407 6.103 15.579 1.00 94.69 232 PRO A C 1
ATOM 1779 O O . PRO A 1 232 ? 17.571 6.185 15.983 1.00 94.69 232 PRO A O 1
ATOM 1782 N N . GLN A 1 233 ? 16.077 6.325 14.309 1.00 91.81 233 GLN A N 1
ATOM 1783 C CA . GLN A 1 233 ? 17.017 6.717 13.261 1.00 91.81 233 GLN A CA 1
ATOM 1784 C C . GLN A 1 233 ? 16.473 7.933 12.523 1.00 91.81 233 GLN A C 1
ATOM 1786 O O . GLN A 1 233 ? 15.290 7.978 12.194 1.00 91.81 233 GLN A O 1
ATOM 1791 N N . SER A 1 234 ? 17.346 8.891 12.210 1.00 92.31 234 SER A N 1
ATOM 1792 C CA . SER A 1 234 ? 16.967 10.010 11.348 1.00 92.31 234 SER A CA 1
ATOM 1793 C C . SER A 1 234 ? 16.613 9.504 9.951 1.00 92.31 234 SER A C 1
ATOM 1795 O O . SER A 1 234 ? 17.363 8.736 9.342 1.00 92.31 234 SER A O 1
ATOM 1797 N N . SER A 1 235 ? 15.488 9.991 9.443 1.00 92.81 235 SER A N 1
ATOM 1798 C CA . SER A 1 235 ? 15.099 9.885 8.037 1.00 92.81 235 SER A CA 1
ATOM 1799 C C . SER A 1 235 ? 16.115 10.551 7.102 1.00 92.81 235 SER A C 1
ATOM 1801 O O . SER A 1 235 ? 16.964 11.336 7.540 1.00 92.81 235 SER A O 1
ATOM 1803 N N . LEU A 1 236 ? 16.028 10.237 5.804 1.00 87.12 236 LEU A N 1
ATOM 1804 C CA . LEU A 1 236 ? 16.897 10.812 4.770 1.00 87.12 236 LEU A CA 1
ATOM 1805 C C . LEU A 1 236 ? 16.705 12.326 4.599 1.00 87.12 236 LEU A C 1
ATOM 1807 O O . LEU A 1 236 ? 17.683 13.040 4.355 1.00 87.12 236 LEU A O 1
ATOM 1811 N N . GLY A 1 237 ? 15.469 12.817 4.725 1.00 87.62 237 GLY A N 1
ATOM 1812 C CA . GLY A 1 237 ? 15.149 14.243 4.720 1.00 87.62 237 GLY A CA 1
ATOM 1813 C C . GLY A 1 237 ? 15.466 14.942 6.036 1.00 87.62 237 GLY A C 1
ATOM 1814 O O . GLY A 1 237 ? 15.727 16.147 6.055 1.00 87.62 237 GLY A O 1
ATOM 1815 N N . GLY A 1 238 ? 15.508 14.175 7.126 1.00 91.31 238 GLY A N 1
ATOM 1816 C CA . GLY A 1 238 ? 15.823 14.661 8.463 1.00 91.31 238 GLY A CA 1
ATOM 1817 C C . GLY A 1 238 ? 14.649 15.348 9.158 1.00 91.31 238 GLY A C 1
ATOM 1818 O O . GLY A 1 238 ? 14.875 16.042 10.150 1.00 91.31 238 GLY A O 1
ATOM 1819 N N . PHE A 1 239 ? 13.410 15.192 8.669 1.00 92.75 239 PHE A N 1
ATOM 1820 C CA . PHE A 1 239 ? 12.234 15.779 9.319 1.00 92.75 239 PHE A CA 1
ATOM 1821 C C . PHE A 1 239 ? 11.630 14.882 10.404 1.00 92.75 239 PHE A C 1
ATOM 1823 O O . PHE A 1 239 ? 10.983 15.404 11.311 1.00 92.75 239 PHE A O 1
ATOM 1830 N N . ILE A 1 240 ? 11.851 13.566 10.330 1.00 95.44 240 ILE A N 1
ATOM 1831 C CA . ILE A 1 240 ? 11.398 12.584 11.333 1.00 95.44 240 ILE A CA 1
ATOM 1832 C C . ILE A 1 240 ? 12.533 11.640 11.756 1.00 95.44 240 ILE A C 1
ATOM 1834 O O . ILE A 1 240 ? 13.486 11.438 10.995 1.00 95.44 240 ILE A O 1
ATOM 1838 N N . GLY A 1 241 ? 12.435 11.039 12.943 1.00 92.94 241 GLY A N 1
ATOM 1839 C CA . GLY A 1 241 ? 13.393 10.027 13.404 1.00 92.94 241 GLY A CA 1
ATOM 1840 C C . GLY A 1 241 ? 13.467 9.830 14.916 1.00 92.94 241 GLY A C 1
ATOM 1841 O O . GLY A 1 241 ? 14.564 9.771 15.470 1.00 92.94 241 GLY A O 1
ATOM 1842 N N . GLY A 1 242 ? 12.321 9.775 15.594 1.00 96.56 242 GLY A N 1
ATOM 1843 C CA . GLY A 1 242 ? 12.228 9.580 17.045 1.00 96.56 242 GLY A CA 1
ATOM 1844 C C . GLY A 1 242 ? 10.910 10.061 17.656 1.00 96.56 242 GLY A C 1
ATOM 1845 O O . GLY A 1 242 ? 10.705 9.967 18.865 1.00 96.56 242 GLY A O 1
ATOM 1846 N N . GLU A 1 243 ? 10.005 10.601 16.847 1.00 98.00 243 GLU A N 1
ATOM 1847 C CA . GLU A 1 243 ? 8.660 11.012 17.227 1.00 98.00 243 GLU A CA 1
ATOM 1848 C C . GLU A 1 243 ? 7.831 9.830 17.741 1.00 98.00 243 GLU A C 1
ATOM 1850 O O . GLU A 1 243 ? 7.103 9.991 18.720 1.00 98.00 243 GLU A O 1
ATOM 1855 N N . ALA A 1 244 ? 7.989 8.640 17.155 1.00 98.00 244 ALA A N 1
ATOM 1856 C CA . ALA A 1 244 ? 7.310 7.427 17.603 1.00 98.00 244 ALA A CA 1
ATOM 1857 C C . ALA A 1 244 ? 7.655 7.081 19.065 1.00 98.00 244 ALA A C 1
ATOM 1859 O O . ALA A 1 244 ? 6.766 6.879 19.897 1.00 98.00 244 ALA A O 1
ATOM 1860 N N . GLN A 1 245 ? 8.946 7.130 19.416 1.00 98.06 245 GLN A N 1
ATOM 1861 C CA . GLN A 1 245 ? 9.427 6.900 20.783 1.00 98.06 245 GLN A CA 1
ATOM 1862 C C . GLN A 1 245 ? 8.916 7.969 21.769 1.00 98.06 245 GLN A C 1
ATOM 1864 O O . GLN A 1 245 ? 8.652 7.667 22.936 1.00 98.06 245 GLN A O 1
ATOM 1869 N N . LYS A 1 246 ? 8.722 9.222 21.324 1.00 98.06 246 LYS A N 1
ATOM 1870 C CA . LYS A 1 246 ? 8.133 10.285 22.164 1.00 98.06 246 LYS A CA 1
ATOM 1871 C C . LYS A 1 246 ? 6.682 9.963 22.542 1.00 98.06 246 LYS A C 1
ATOM 1873 O O . LYS A 1 246 ? 6.283 10.240 23.677 1.00 98.06 246 LYS A O 1
ATOM 1878 N N . ILE A 1 247 ? 5.900 9.370 21.634 1.00 97.88 247 ILE A N 1
ATOM 1879 C CA . ILE A 1 247 ? 4.536 8.909 21.939 1.00 97.88 247 ILE A CA 1
ATOM 1880 C C . ILE A 1 247 ? 4.578 7.777 22.969 1.00 97.88 247 ILE A C 1
ATOM 1882 O O . ILE A 1 247 ? 3.923 7.890 24.004 1.00 97.88 247 ILE A O 1
ATOM 1886 N N . GLU A 1 248 ? 5.405 6.751 22.747 1.00 97.00 248 GLU A N 1
ATOM 1887 C CA . GLU A 1 248 ? 5.554 5.616 23.673 1.00 97.00 248 GLU A CA 1
ATOM 1888 C C . GLU A 1 248 ? 5.969 6.079 25.082 1.00 97.00 248 GLU A C 1
ATOM 1890 O O . GLU A 1 248 ? 5.323 5.756 26.079 1.00 97.00 248 GLU A O 1
ATOM 1895 N N . THR A 1 249 ? 6.990 6.933 25.168 1.00 97.31 249 THR A N 1
ATOM 1896 C CA . THR A 1 249 ? 7.526 7.430 26.447 1.00 97.31 249 THR A CA 1
ATOM 1897 C C . THR A 1 249 ? 6.515 8.295 27.203 1.00 97.31 249 THR A C 1
ATOM 1899 O O . THR A 1 249 ? 6.474 8.295 28.434 1.00 97.31 249 THR A O 1
ATOM 1902 N N . SER A 1 250 ? 5.682 9.052 26.486 1.00 96.94 250 SER A N 1
ATOM 1903 C CA . SER A 1 250 ? 4.692 9.946 27.095 1.00 96.94 250 SER A CA 1
ATOM 1904 C C . SER A 1 250 ? 3.331 9.283 27.353 1.00 96.94 250 SER A C 1
ATOM 1906 O O . SER A 1 250 ? 2.457 9.905 27.966 1.00 96.94 250 SER A O 1
ATOM 1908 N N . ALA A 1 251 ? 3.160 8.011 26.971 1.00 96.50 251 ALA A N 1
ATOM 1909 C CA . ALA A 1 251 ? 1.900 7.280 27.077 1.00 96.50 251 ALA A CA 1
ATOM 1910 C C . ALA A 1 251 ? 1.348 7.252 28.511 1.00 96.50 251 ALA A C 1
ATOM 1912 O O . ALA A 1 251 ? 0.169 7.534 28.716 1.00 96.50 251 ALA A O 1
ATOM 1913 N N . GLN A 1 252 ? 2.197 7.028 29.522 1.00 95.25 252 GLN A N 1
ATOM 1914 C CA . GLN A 1 252 ? 1.771 7.022 30.933 1.00 95.25 252 GLN A CA 1
ATOM 1915 C C . GLN A 1 252 ? 1.126 8.342 31.377 1.00 95.25 252 GLN A C 1
ATOM 1917 O O . GLN A 1 252 ? 0.302 8.354 32.289 1.00 95.25 252 GLN A O 1
ATOM 1922 N N . ARG A 1 253 ? 1.497 9.458 30.741 1.00 96.75 253 ARG A N 1
ATOM 1923 C CA . ARG A 1 253 ? 0.992 10.789 31.081 1.00 96.75 253 ARG A CA 1
ATOM 1924 C C . ARG A 1 253 ? -0.291 11.143 30.334 1.00 96.75 253 ARG A C 1
ATOM 1926 O O . ARG A 1 253 ? -1.145 11.813 30.910 1.00 96.75 253 ARG A O 1
ATOM 1933 N N . TYR A 1 254 ? -0.404 10.757 29.063 1.00 97.44 254 TYR A N 1
ATOM 1934 C CA . TYR A 1 254 ? -1.445 11.283 28.174 1.00 97.44 254 TYR A CA 1
ATOM 1935 C C . TYR A 1 254 ? -2.442 10.241 27.664 1.00 97.44 254 TYR A C 1
ATOM 1937 O O . TYR A 1 254 ? -3.569 10.621 27.354 1.00 97.44 254 TYR A O 1
ATOM 1945 N N . ALA A 1 255 ? -2.079 8.954 27.604 1.00 96.88 255 ALA A N 1
ATOM 1946 C CA . ALA A 1 255 ? -2.895 7.930 26.950 1.00 96.88 255 ALA A CA 1
ATOM 1947 C C . ALA A 1 255 ? -4.302 7.853 27.550 1.00 96.88 255 ALA A C 1
ATOM 1949 O O . ALA A 1 255 ? -5.283 8.004 26.829 1.00 96.88 255 ALA A O 1
ATOM 1950 N N . GLN A 1 256 ? -4.408 7.705 28.875 1.00 96.06 256 GLN A N 1
ATOM 1951 C CA . GLN A 1 256 ? -5.697 7.528 29.555 1.00 96.06 256 GLN A CA 1
ATOM 1952 C C . GLN A 1 256 ? -6.650 8.717 29.370 1.00 96.06 256 GLN A C 1
ATOM 1954 O O . GLN A 1 256 ? -7.860 8.526 29.301 1.00 96.06 256 GLN A O 1
ATOM 1959 N N . SER A 1 257 ? -6.111 9.936 29.303 1.00 97.25 257 SER A N 1
ATOM 1960 C CA . SER A 1 257 ? -6.907 11.164 29.205 1.00 97.25 257 SER A CA 1
ATOM 1961 C C . SER A 1 257 ? -7.301 11.524 27.775 1.00 97.25 257 SER A C 1
ATOM 1963 O O . SER A 1 257 ? -8.18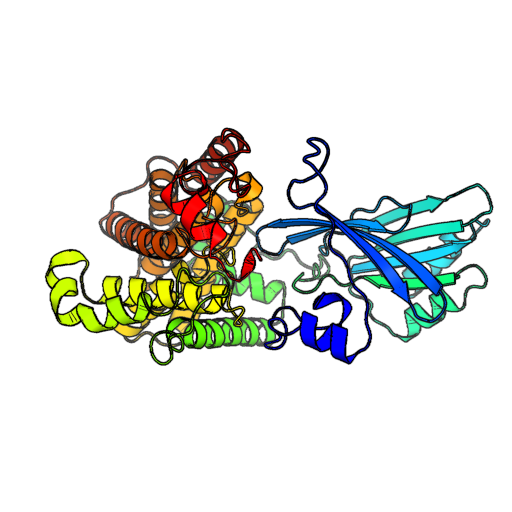4 12.357 27.595 1.00 97.25 257 SER A O 1
ATOM 1965 N N . LEU A 1 258 ? -6.617 10.965 26.773 1.00 96.50 258 LEU A N 1
ATOM 1966 C CA . LEU A 1 258 ? -6.839 11.287 25.366 1.00 96.50 258 LEU A CA 1
ATOM 1967 C C . LEU A 1 258 ? -7.529 10.130 24.639 1.00 96.50 258 LEU A C 1
ATOM 1969 O O . LEU A 1 258 ? -8.746 10.139 24.500 1.00 96.50 258 LEU A O 1
ATOM 1973 N N . ILE A 1 259 ? -6.760 9.148 24.169 1.00 95.69 259 ILE A N 1
ATOM 1974 C CA . ILE A 1 259 ? -7.225 8.126 23.214 1.00 95.69 259 ILE A CA 1
ATOM 1975 C C . ILE A 1 259 ? -7.148 6.692 23.764 1.00 95.69 259 ILE A C 1
ATOM 1977 O O . ILE A 1 259 ? -7.397 5.726 23.055 1.00 95.69 259 ILE A O 1
ATOM 1981 N N . GLY A 1 260 ? -6.796 6.533 25.039 1.00 97.69 260 GLY A N 1
ATOM 1982 C CA . GLY A 1 260 ? -6.579 5.237 25.675 1.00 97.69 260 GLY A CA 1
ATOM 1983 C C . GLY A 1 260 ? -5.220 4.613 25.340 1.00 97.69 260 GLY A C 1
ATOM 1984 O O . GLY A 1 260 ? -4.484 5.070 24.462 1.00 97.69 260 GLY A O 1
ATOM 1985 N N . SER A 1 261 ? -4.862 3.558 26.074 1.00 97.69 261 SER A N 1
ATOM 1986 C CA . SER A 1 261 ? -3.570 2.869 25.944 1.00 97.69 261 SER A CA 1
ATOM 1987 C C . SER A 1 261 ? -3.404 2.167 24.596 1.00 97.69 261 SER A C 1
ATOM 1989 O O . SER A 1 261 ? -2.378 2.348 23.949 1.00 97.69 261 SER A O 1
ATOM 1991 N N . VAL A 1 262 ? -4.421 1.426 24.147 1.00 98.38 262 VAL A N 1
ATOM 1992 C CA . VAL A 1 262 ? -4.358 0.623 22.912 1.00 98.38 262 VAL A CA 1
ATOM 1993 C C . VAL A 1 262 ? -4.186 1.508 21.678 1.00 98.38 262 VAL A C 1
ATOM 1995 O O . VAL A 1 262 ? -3.318 1.256 20.850 1.00 98.38 262 VAL A O 1
ATOM 1998 N N . GLN A 1 263 ? -4.960 2.591 21.572 1.00 98.62 263 GLN A N 1
ATOM 1999 C CA . GLN A 1 263 ? -4.835 3.506 20.439 1.00 98.62 263 GLN A CA 1
ATOM 2000 C C . GLN A 1 263 ? -3.530 4.316 20.499 1.00 98.62 263 GLN A C 1
ATOM 2002 O O . GLN A 1 263 ? -2.960 4.629 19.458 1.00 98.62 263 GLN A O 1
ATOM 2007 N N . THR A 1 264 ? -3.020 4.629 21.698 1.00 98.69 264 THR A N 1
ATOM 2008 C CA . THR A 1 264 ? -1.705 5.280 21.849 1.00 98.69 264 THR A CA 1
ATOM 2009 C C . THR A 1 264 ? -0.573 4.366 21.374 1.00 98.69 264 THR A C 1
ATOM 2011 O O . THR A 1 264 ? 0.308 4.832 20.653 1.00 98.69 264 THR A O 1
ATOM 2014 N N . ASP A 1 265 ? -0.616 3.074 21.718 1.00 98.69 265 ASP A N 1
ATOM 2015 C CA . ASP A 1 265 ? 0.331 2.070 21.210 1.00 98.69 265 ASP A CA 1
ATOM 2016 C C . ASP A 1 265 ? 0.235 1.943 19.681 1.00 98.69 265 ASP A C 1
ATOM 2018 O O . ASP A 1 265 ? 1.239 2.031 18.975 1.00 98.69 265 ASP A O 1
ATOM 2022 N N . ALA A 1 266 ? -0.987 1.866 19.144 1.00 98.81 266 ALA A N 1
ATOM 2023 C CA . ALA A 1 266 ? -1.218 1.821 17.702 1.00 98.81 266 ALA A CA 1
ATOM 2024 C C . ALA A 1 266 ? -0.632 3.041 16.967 1.00 98.81 266 ALA A C 1
ATOM 2026 O O . ALA A 1 266 ? -0.010 2.891 15.914 1.00 98.81 266 ALA A O 1
ATOM 2027 N N . VAL 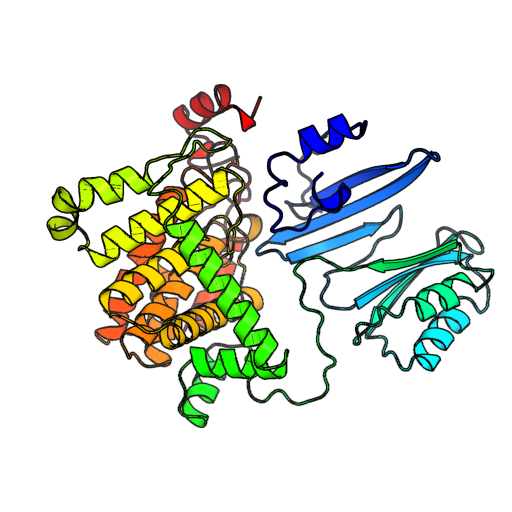A 1 267 ? -0.783 4.247 17.532 1.00 98.88 267 VAL A N 1
ATOM 2028 C CA . VAL A 1 267 ? -0.186 5.480 16.996 1.00 98.88 267 VAL A CA 1
ATOM 2029 C C . VAL A 1 267 ? 1.341 5.414 17.023 1.00 98.88 267 VAL A C 1
ATOM 2031 O O . VAL A 1 267 ? 1.968 5.710 16.007 1.00 98.88 267 VAL A O 1
ATOM 2034 N N . ALA A 1 268 ? 1.946 5.007 18.143 1.00 98.69 268 ALA A N 1
ATOM 2035 C CA . ALA A 1 268 ? 3.400 4.895 18.255 1.00 98.69 268 ALA A CA 1
ATOM 2036 C C . ALA A 1 268 ? 3.965 3.922 17.208 1.00 98.69 268 ALA A C 1
ATOM 2038 O O . ALA A 1 268 ? 4.900 4.263 16.483 1.00 98.69 268 ALA A O 1
ATOM 2039 N N . ARG A 1 269 ? 3.338 2.752 17.050 1.00 98.81 269 ARG A N 1
ATOM 2040 C CA . ARG A 1 269 ? 3.712 1.745 16.047 1.00 98.81 269 ARG A CA 1
ATOM 2041 C C . ARG A 1 269 ? 3.566 2.253 14.621 1.00 98.81 269 ARG A C 1
ATOM 2043 O O . ARG A 1 269 ? 4.487 2.086 13.828 1.00 98.81 269 ARG A O 1
ATOM 2050 N N . ALA A 1 270 ? 2.450 2.903 14.295 1.00 98.75 270 ALA A N 1
ATOM 2051 C CA . ALA A 1 270 ? 2.232 3.462 12.963 1.00 98.75 270 ALA A CA 1
ATOM 2052 C C . ALA A 1 270 ? 3.284 4.527 12.617 1.00 98.75 270 ALA A C 1
ATOM 2054 O O . ALA A 1 270 ? 3.816 4.548 11.509 1.00 98.75 270 ALA A O 1
ATOM 2055 N N . MET A 1 271 ? 3.635 5.383 13.580 1.00 98.62 271 MET A N 1
ATOM 2056 C CA . MET A 1 271 ? 4.692 6.380 13.406 1.00 98.62 271 MET A CA 1
ATOM 2057 C C . MET A 1 271 ? 6.078 5.742 13.261 1.00 98.62 271 MET A C 1
ATOM 2059 O O . MET A 1 271 ? 6.877 6.244 12.471 1.00 98.62 271 MET A O 1
ATOM 2063 N N . ALA A 1 272 ? 6.346 4.640 13.969 1.00 98.50 272 ALA A N 1
ATOM 2064 C CA . ALA A 1 272 ? 7.593 3.888 13.866 1.00 98.50 272 ALA A CA 1
ATOM 2065 C C . ALA A 1 272 ? 7.788 3.310 12.455 1.00 98.50 272 ALA A C 1
ATOM 2067 O O . ALA A 1 272 ? 8.856 3.484 11.868 1.00 98.50 272 ALA A O 1
ATOM 2068 N N . VAL A 1 273 ? 6.746 2.719 11.855 1.00 98.50 273 VAL A N 1
ATOM 2069 C CA . VAL A 1 273 ? 6.823 2.214 10.468 1.00 98.50 273 VAL A CA 1
ATOM 2070 C C . VAL A 1 273 ? 7.236 3.320 9.496 1.00 98.50 273 VAL A C 1
ATOM 2072 O O . VAL A 1 273 ? 8.068 3.094 8.619 1.00 98.50 273 VAL A O 1
ATOM 2075 N N . LEU A 1 274 ? 6.722 4.539 9.676 1.00 97.94 274 LEU A N 1
ATOM 2076 C CA . LEU A 1 274 ? 7.055 5.667 8.802 1.00 97.94 274 LEU A CA 1
ATOM 2077 C C . LEU A 1 274 ? 8.487 6.177 9.017 1.00 97.94 274 LEU A C 1
ATOM 2079 O O . LEU A 1 274 ? 9.133 6.563 8.048 1.00 97.94 274 LEU A O 1
ATOM 2083 N N . GLU A 1 275 ? 9.032 6.101 10.233 1.00 97.44 275 GLU A N 1
ATOM 2084 C CA . GLU A 1 275 ? 10.460 6.370 10.481 1.00 97.44 275 GLU A CA 1
ATOM 2085 C C . GLU A 1 275 ? 11.353 5.337 9.785 1.00 97.44 275 GLU A C 1
ATOM 2087 O O . GLU A 1 275 ? 12.373 5.682 9.178 1.00 97.44 275 GLU A O 1
ATOM 2092 N N . ARG A 1 276 ? 10.952 4.062 9.808 1.00 95.88 276 ARG A N 1
ATOM 2093 C CA . ARG A 1 276 ? 11.653 2.995 9.086 1.00 95.88 276 ARG A CA 1
ATOM 2094 C C . ARG A 1 276 ? 11.575 3.181 7.574 1.00 95.88 276 ARG A C 1
ATOM 2096 O O . ARG A 1 276 ? 12.600 3.095 6.903 1.00 95.88 276 ARG A O 1
ATOM 2103 N N . SER A 1 277 ? 10.393 3.482 7.041 1.00 95.00 277 SER A N 1
ATOM 2104 C CA . SER A 1 277 ? 10.202 3.750 5.613 1.00 95.00 277 SER A CA 1
ATOM 2105 C C . SER A 1 277 ? 11.049 4.945 5.162 1.00 95.00 277 SER A C 1
ATOM 2107 O O . SER A 1 277 ? 11.781 4.854 4.179 1.00 95.00 277 SER A O 1
ATOM 2109 N N . ALA A 1 278 ? 11.022 6.054 5.908 1.00 93.31 278 ALA A N 1
ATOM 2110 C CA . ALA A 1 278 ? 11.770 7.268 5.574 1.00 93.31 278 ALA A CA 1
ATOM 2111 C C . ALA A 1 278 ? 13.296 7.132 5.740 1.00 93.31 278 ALA A C 1
ATOM 2113 O O . ALA A 1 278 ? 14.060 7.968 5.252 1.00 93.31 278 ALA A O 1
ATOM 2114 N N . SER A 1 279 ? 13.759 6.075 6.409 1.00 91.75 279 SER A N 1
ATOM 2115 C CA . SER A 1 279 ? 15.174 5.695 6.494 1.00 91.75 279 SER A CA 1
ATOM 2116 C C . SER A 1 279 ? 15.562 4.571 5.519 1.00 91.75 279 SER A C 1
ATOM 2118 O O . SER A 1 279 ? 16.682 4.061 5.605 1.00 91.75 279 SER A O 1
ATOM 2120 N N . MET A 1 280 ? 14.683 4.239 4.557 1.00 90.31 280 MET A N 1
ATOM 2121 C CA . MET A 1 280 ? 14.851 3.182 3.544 1.00 90.31 280 MET A CA 1
ATOM 2122 C C . MET A 1 280 ? 15.034 1.776 4.139 1.00 90.31 280 MET A C 1
ATOM 2124 O O . MET A 1 280 ? 15.769 0.952 3.594 1.00 90.31 280 MET A O 1
ATOM 2128 N N . GLY A 1 281 ? 14.399 1.501 5.280 1.00 92.75 281 GLY A N 1
ATOM 2129 C CA . GLY A 1 281 ? 14.293 0.148 5.818 1.00 92.75 281 GLY A CA 1
ATOM 2130 C C . GLY A 1 281 ? 13.228 -0.679 5.091 1.00 92.75 281 GLY A C 1
ATOM 2131 O O . GLY A 1 281 ? 12.335 -0.140 4.445 1.00 92.75 281 GLY A O 1
ATOM 2132 N N . VAL A 1 282 ? 13.300 -2.003 5.238 1.00 94.12 282 VAL A N 1
ATOM 2133 C CA . VAL A 1 282 ? 12.295 -2.929 4.685 1.00 94.12 282 VAL A CA 1
ATOM 2134 C C . VAL A 1 282 ? 10.966 -2.748 5.409 1.00 94.12 282 VAL A C 1
ATOM 2136 O O . VAL A 1 282 ? 10.945 -2.867 6.636 1.00 94.12 282 VAL A O 1
ATOM 2139 N N . ILE A 1 283 ? 9.893 -2.487 4.664 1.00 95.44 283 ILE A N 1
ATOM 2140 C CA . ILE A 1 283 ? 8.534 -2.310 5.190 1.00 95.44 283 ILE A CA 1
ATOM 2141 C C . ILE A 1 283 ? 7.517 -3.139 4.407 1.00 95.44 283 ILE A C 1
ATOM 2143 O O . ILE A 1 283 ? 7.777 -3.518 3.262 1.00 95.44 283 ILE A O 1
ATOM 2147 N N . VAL A 1 284 ? 6.346 -3.384 4.996 1.00 96.56 284 VAL A N 1
ATOM 2148 C CA . VAL A 1 284 ? 5.181 -3.900 4.265 1.00 96.56 284 VAL A CA 1
ATOM 2149 C C . VAL A 1 284 ? 4.290 -2.741 3.827 1.00 96.56 284 VAL A C 1
ATOM 2151 O O . VAL A 1 284 ? 3.769 -1.991 4.647 1.00 96.56 284 VAL A O 1
ATOM 2154 N N . ALA A 1 285 ? 4.073 -2.599 2.519 1.00 93.81 285 ALA A N 1
ATOM 2155 C CA . ALA A 1 285 ? 3.132 -1.613 1.995 1.00 93.81 285 ALA A CA 1
ATOM 2156 C C . ALA A 1 285 ? 1.684 -1.975 2.372 1.00 93.81 285 ALA A C 1
ATOM 2158 O O . ALA A 1 285 ? 1.267 -3.124 2.225 1.00 93.81 285 ALA A O 1
ATOM 2159 N N . ALA A 1 286 ? 0.905 -0.988 2.830 1.00 94.31 286 ALA A N 1
ATOM 2160 C CA . ALA A 1 286 ? -0.475 -1.206 3.269 1.00 94.31 286 ALA A CA 1
ATOM 2161 C C . ALA A 1 286 ? -1.376 0.034 3.052 1.00 94.31 286 ALA A C 1
ATOM 2163 O O . ALA A 1 286 ? -1.577 0.809 3.985 1.00 94.31 286 ALA A O 1
ATOM 2164 N N . PRO A 1 287 ? -1.931 0.260 1.844 1.00 92.56 287 PRO A N 1
ATOM 2165 C CA . PRO A 1 287 ? -1.553 -0.366 0.575 1.00 92.56 287 PRO A CA 1
ATOM 2166 C C . PRO A 1 287 ? -0.318 0.285 -0.079 1.00 92.56 287 PRO A C 1
ATOM 2168 O O . PRO A 1 287 ? 0.216 -0.268 -1.036 1.00 92.56 287 PRO A O 1
ATOM 2171 N N . THR A 1 288 ? 0.157 1.437 0.411 1.00 93.56 288 THR A N 1
ATOM 2172 C CA . THR A 1 288 ? 1.384 2.093 -0.079 1.00 93.56 288 THR A CA 1
ATOM 2173 C C . THR A 1 288 ? 2.428 2.221 1.026 1.00 93.56 288 THR A C 1
ATOM 2175 O O . THR A 1 288 ? 2.141 1.989 2.202 1.00 93.56 288 THR A O 1
ATOM 2178 N N . ALA A 1 289 ? 3.657 2.596 0.659 1.00 92.75 289 ALA A N 1
ATOM 2179 C CA . ALA A 1 289 ? 4.705 2.909 1.630 1.00 92.75 289 ALA A CA 1
ATOM 2180 C C . ALA A 1 289 ? 4.336 4.128 2.502 1.00 92.75 289 ALA A C 1
ATOM 2182 O O . ALA A 1 289 ? 4.619 4.147 3.698 1.00 92.75 289 ALA A O 1
ATOM 2183 N N . GLY A 1 290 ? 3.639 5.121 1.931 1.00 93.94 290 GLY A N 1
ATOM 2184 C CA . GLY A 1 290 ? 3.215 6.332 2.639 1.00 93.94 290 GLY A CA 1
ATOM 2185 C C . GLY A 1 290 ? 2.125 6.119 3.685 1.00 93.94 290 GLY A C 1
ATOM 2186 O O . GLY A 1 290 ? 1.971 6.951 4.580 1.00 93.94 290 GLY A O 1
ATOM 2187 N N . SER A 1 291 ? 1.406 4.999 3.623 1.00 96.94 291 SER A N 1
ATOM 2188 C CA . SER A 1 291 ? 0.363 4.606 4.577 1.00 96.94 291 SER A CA 1
ATOM 2189 C C . SER A 1 291 ? 0.677 3.309 5.332 1.00 96.94 291 SER A C 1
ATOM 2191 O O . SER A 1 291 ? -0.189 2.778 6.029 1.00 96.94 291 SER A O 1
ATOM 2193 N N . ALA A 1 292 ? 1.902 2.793 5.189 1.00 97.44 292 ALA A N 1
ATOM 2194 C CA . ALA A 1 292 ? 2.304 1.467 5.654 1.00 97.44 292 ALA A CA 1
ATOM 2195 C C . ALA A 1 292 ? 2.114 1.251 7.160 1.00 97.44 292 ALA A C 1
ATOM 2197 O O . ALA A 1 292 ? 1.952 0.121 7.600 1.00 97.44 292 ALA A O 1
ATOM 2198 N N . GLY A 1 293 ? 2.093 2.317 7.965 1.00 98.50 293 GLY A N 1
ATOM 2199 C CA . GLY A 1 293 ? 1.981 2.204 9.415 1.00 98.50 293 GLY A CA 1
ATOM 2200 C C . GLY A 1 293 ? 0.579 1.887 9.934 1.00 98.50 293 GLY A C 1
ATOM 2201 O O . GLY A 1 293 ? 0.460 1.347 11.033 1.00 98.50 293 GLY A O 1
ATOM 2202 N N . VAL A 1 294 ? -0.486 2.212 9.191 1.00 98.88 294 VAL A N 1
ATOM 2203 C CA . VAL A 1 294 ? -1.857 2.180 9.739 1.00 98.88 294 VAL A CA 1
ATOM 2204 C C . VAL A 1 294 ? -2.322 0.754 10.052 1.00 98.88 294 VAL A C 1
ATOM 2206 O O . VAL A 1 294 ? -2.744 0.474 11.173 1.00 98.88 294 VAL A O 1
ATOM 2209 N N . VAL A 1 295 ? -2.227 -0.163 9.086 1.00 98.88 295 VAL A N 1
ATOM 2210 C CA . VAL A 1 295 ? -2.674 -1.559 9.246 1.00 98.88 295 VAL A CA 1
ATOM 2211 C C . VAL A 1 295 ? -1.878 -2.315 10.320 1.00 98.88 295 VAL A C 1
ATOM 2213 O O . VAL A 1 295 ? -2.511 -2.833 11.247 1.00 98.88 295 VAL A O 1
ATOM 2216 N N . PRO A 1 296 ? -0.532 -2.383 10.277 1.00 98.75 296 PRO A N 1
ATOM 2217 C CA . PRO A 1 296 ? 0.236 -3.075 11.310 1.00 98.75 296 PRO A CA 1
ATOM 2218 C C . PRO A 1 296 ? 0.134 -2.381 12.670 1.00 98.75 296 PRO A C 1
ATOM 2220 O O . PRO A 1 296 ? 0.023 -3.062 13.686 1.00 98.75 296 PRO A O 1
ATOM 2223 N N . GLY A 1 297 ? 0.108 -1.044 12.713 1.00 98.75 297 GLY A N 1
ATOM 2224 C CA . GLY A 1 297 ? -0.057 -0.298 13.960 1.00 98.75 297 GLY A CA 1
ATOM 2225 C C . GLY A 1 297 ? -1.373 -0.632 14.658 1.00 98.75 297 GLY A C 1
ATOM 2226 O O . GLY A 1 297 ? -1.375 -0.958 15.843 1.00 98.75 297 GLY A O 1
ATOM 2227 N N . ALA A 1 298 ? -2.485 -0.623 13.918 1.00 98.88 298 ALA A N 1
ATOM 2228 C CA . ALA A 1 298 ? -3.801 -0.940 14.462 1.00 98.88 298 ALA A CA 1
ATOM 2229 C C . ALA A 1 298 ? -3.936 -2.413 14.868 1.00 98.88 298 ALA A C 1
ATOM 2231 O O . ALA A 1 298 ? -4.313 -2.713 16.001 1.00 98.88 298 ALA A O 1
ATOM 2232 N N . THR A 1 299 ? -3.629 -3.332 13.950 1.00 98.75 299 THR A N 1
ATOM 2233 C CA . THR A 1 299 ? -3.876 -4.766 14.159 1.00 98.75 299 THR A CA 1
ATOM 2234 C C . THR A 1 299 ? -2.979 -5.349 15.246 1.00 98.75 299 THR A C 1
ATOM 2236 O O . THR A 1 299 ? -3.477 -6.089 16.089 1.00 98.75 299 THR A O 1
ATOM 2239 N N . LEU A 1 300 ? -1.692 -4.983 15.303 1.00 98.81 300 LEU A N 1
ATOM 2240 C CA . LEU A 1 300 ? -0.777 -5.506 16.323 1.00 98.81 300 LEU A CA 1
ATOM 2241 C C . LEU A 1 300 ? -1.071 -4.947 17.719 1.00 98.81 300 LEU A C 1
ATOM 2243 O O . LEU A 1 300 ? -1.032 -5.708 18.681 1.00 98.81 300 LEU A O 1
ATOM 2247 N N . ALA A 1 301 ? -1.417 -3.661 17.845 1.00 98.69 301 ALA A N 1
ATOM 2248 C CA . ALA A 1 301 ? -1.769 -3.082 19.144 1.00 98.69 301 ALA A CA 1
ATOM 2249 C C . ALA A 1 301 ? -3.039 -3.722 19.733 1.00 98.69 301 ALA A C 1
ATOM 2251 O O . ALA A 1 301 ? -3.092 -4.042 20.922 1.00 98.69 301 ALA A O 1
ATOM 2252 N N . VAL A 1 302 ? -4.062 -3.955 18.900 1.00 98.75 302 VAL A N 1
ATOM 2253 C CA . VAL A 1 302 ? -5.286 -4.645 19.336 1.00 98.75 302 VAL A CA 1
ATOM 2254 C C . VAL A 1 302 ? -5.027 -6.130 19.586 1.00 98.75 302 VAL A C 1
ATOM 2256 O O . VAL A 1 302 ? -5.520 -6.659 20.579 1.00 98.75 302 VAL A O 1
ATOM 2259 N N . ALA A 1 303 ? -4.214 -6.798 18.763 1.00 98.69 303 ALA A N 1
ATOM 2260 C CA . ALA A 1 303 ? -3.832 -8.194 18.979 1.00 98.69 3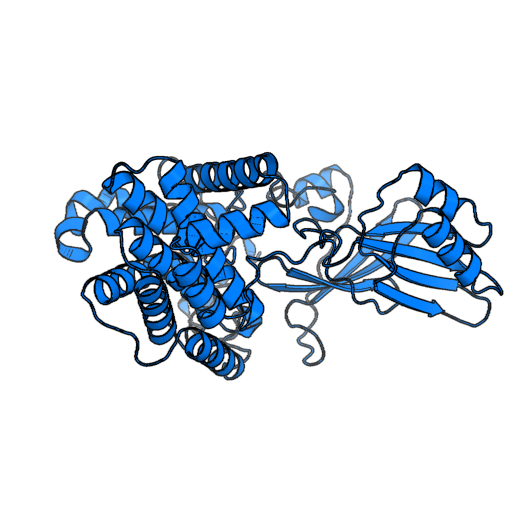03 ALA A CA 1
ATOM 2261 C C . ALA A 1 303 ? -3.134 -8.393 20.328 1.00 98.69 303 ALA A C 1
ATOM 2263 O O . ALA A 1 303 ? -3.500 -9.294 21.081 1.00 98.69 303 ALA A O 1
ATOM 2264 N N . ASP A 1 304 ? -2.173 -7.527 20.657 1.00 98.44 304 ASP A N 1
ATOM 2265 C CA . ASP A 1 304 ? -1.445 -7.588 21.923 1.00 98.44 304 ASP A CA 1
ATOM 2266 C C . ASP A 1 304 ? -2.394 -7.349 23.117 1.00 98.44 304 ASP A C 1
ATOM 2268 O O . ASP A 1 304 ? -2.284 -8.035 24.135 1.00 98.44 304 ASP A O 1
ATOM 2272 N N . HIS A 1 305 ? -3.372 -6.441 22.980 1.00 97.94 305 HIS A N 1
ATOM 2273 C CA . HIS A 1 305 ? -4.400 -6.194 23.999 1.00 97.94 305 HIS A CA 1
ATOM 2274 C C . HIS A 1 305 ? -5.356 -7.380 24.204 1.00 97.94 305 HIS A C 1
ATOM 2276 O O . HIS A 1 305 ? -5.737 -7.670 25.337 1.00 97.94 305 HIS A O 1
ATOM 2282 N N . LEU A 1 306 ? -5.742 -8.060 23.121 1.00 98.12 306 LEU A N 1
ATOM 2283 C CA . LEU A 1 306 ? -6.622 -9.232 23.155 1.00 98.12 306 LEU A CA 1
ATOM 2284 C C . LEU A 1 306 ? -5.881 -10.532 23.503 1.00 98.12 306 LEU A C 1
ATOM 2286 O O . LEU A 1 306 ? -6.529 -11.559 23.685 1.00 98.12 306 LEU A O 1
ATOM 2290 N N . HIS A 1 307 ? -4.547 -10.500 23.594 1.00 98.06 307 HIS A N 1
ATOM 2291 C CA . HIS A 1 307 ? -3.697 -11.692 23.664 1.00 98.06 307 HIS A CA 1
ATOM 2292 C C . HIS A 1 307 ? -3.951 -12.669 22.503 1.00 98.06 307 HIS A C 1
ATOM 2294 O O . HIS A 1 307 ? -3.959 -13.884 22.695 1.00 98.06 307 HIS A O 1
ATOM 2300 N N . ALA A 1 308 ? -4.160 -12.118 21.305 1.00 98.12 308 ALA A N 1
ATOM 2301 C CA . ALA A 1 308 ? -4.522 -12.875 20.117 1.00 98.12 308 ALA A CA 1
ATOM 2302 C C . ALA A 1 308 ? -3.384 -13.795 19.642 1.00 98.12 308 ALA A C 1
ATOM 2304 O O . ALA A 1 308 ? -2.203 -13.428 19.633 1.00 98.12 308 ALA A O 1
ATOM 2305 N N . GLU A 1 309 ? -3.748 -14.987 19.185 1.00 97.94 309 GLU A N 1
ATOM 2306 C CA . GLU A 1 309 ? -2.839 -15.942 18.569 1.00 97.94 309 GLU A CA 1
ATOM 2307 C C . GLU A 1 309 ? -2.450 -15.508 17.146 1.00 97.94 309 GLU A C 1
ATOM 2309 O O . GLU A 1 309 ? -3.190 -14.819 16.441 1.00 97.94 309 GLU A O 1
ATOM 2314 N N . THR A 1 310 ? -1.308 -15.993 16.649 1.00 97.38 310 THR A N 1
ATOM 2315 C CA . THR A 1 310 ? -0.824 -15.718 15.281 1.00 97.38 310 THR A CA 1
ATOM 2316 C C . THR A 1 310 ? -1.884 -15.968 14.205 1.00 97.38 310 THR A C 1
ATOM 2318 O O . THR A 1 310 ? -1.984 -15.209 13.243 1.00 97.38 310 THR A O 1
ATOM 2321 N N . LYS A 1 311 ? -2.710 -17.009 14.370 1.00 96.94 311 LYS A N 1
ATOM 2322 C CA . LYS A 1 311 ? -3.776 -17.344 13.419 1.00 96.94 311 LYS A CA 1
ATOM 2323 C C . LYS A 1 311 ? -4.855 -16.258 13.344 1.00 96.94 311 LYS A C 1
ATOM 2325 O O . LYS A 1 311 ? -5.362 -15.999 12.257 1.00 96.94 311 LYS A O 1
ATOM 2330 N N . GLU A 1 312 ? -5.196 -15.637 14.469 1.00 97.94 312 GLU A N 1
ATOM 2331 C CA . GLU A 1 312 ? -6.193 -14.564 14.540 1.00 97.94 312 GLU A CA 1
ATOM 2332 C C . GLU A 1 312 ? -5.650 -13.283 13.900 1.00 97.94 312 GLU A C 1
ATOM 2334 O O . GLU A 1 312 ? -6.361 -12.610 13.156 1.00 97.94 312 GLU A O 1
ATOM 2339 N N . ILE A 1 313 ? -4.355 -13.006 14.091 1.00 98.56 313 ILE A N 1
ATOM 2340 C CA . ILE A 1 313 ? -3.672 -11.895 13.418 1.00 98.56 313 ILE A CA 1
ATOM 2341 C C . ILE A 1 313 ? -3.634 -12.129 11.903 1.00 98.56 313 ILE A C 1
ATOM 2343 O O . ILE A 1 313 ? -3.959 -11.222 11.143 1.00 98.56 313 ILE A O 1
ATOM 2347 N N . HIS A 1 314 ? -3.308 -13.344 11.445 1.00 98.38 314 HIS A N 1
ATOM 2348 C CA . HIS A 1 314 ? -3.377 -13.684 10.020 1.00 98.38 314 HIS A CA 1
ATOM 2349 C C . HIS A 1 314 ? -4.782 -13.458 9.456 1.00 98.38 314 HIS A C 1
ATOM 2351 O O . HIS A 1 314 ? -4.915 -12.873 8.386 1.00 98.38 314 HIS A O 1
ATOM 2357 N N . ASP A 1 315 ? -5.831 -13.890 10.163 1.00 98.25 315 ASP A N 1
ATOM 2358 C CA . ASP A 1 315 ? -7.212 -13.708 9.704 1.00 98.25 315 ASP A CA 1
ATOM 2359 C C . ASP A 1 315 ? -7.591 -12.223 9.588 1.00 98.25 315 ASP A C 1
ATOM 2361 O O . ASP A 1 315 ? -8.216 -11.814 8.607 1.00 98.25 315 ASP A O 1
ATOM 2365 N N . ALA A 1 316 ? -7.149 -11.393 10.537 1.00 98.69 316 ALA A N 1
ATOM 2366 C CA . ALA A 1 316 ? -7.330 -9.944 10.494 1.00 98.69 316 ALA A CA 1
ATOM 2367 C C . ALA A 1 316 ? -6.562 -9.285 9.334 1.00 98.69 316 ALA A C 1
ATOM 2369 O O . ALA A 1 316 ? -7.103 -8.419 8.647 1.00 98.69 316 ALA A O 1
ATOM 2370 N N . LEU A 1 317 ? -5.327 -9.720 9.067 1.00 98.81 317 LEU A N 1
ATOM 2371 C CA . LEU A 1 317 ? -4.531 -9.227 7.940 1.00 98.81 317 LEU A CA 1
ATOM 2372 C C . LEU A 1 317 ? -5.123 -9.649 6.589 1.00 98.81 317 LEU A C 1
ATOM 2374 O O . LEU A 1 317 ? -5.137 -8.845 5.660 1.00 98.81 317 LEU A O 1
ATOM 2378 N N . PHE A 1 318 ? -5.688 -10.856 6.474 1.00 98.69 318 PHE A N 1
ATOM 2379 C CA . PHE A 1 318 ? -6.456 -11.246 5.287 1.00 98.69 318 PHE A CA 1
ATOM 2380 C C . PHE A 1 318 ? -7.735 -10.414 5.127 1.00 98.69 318 PHE A C 1
ATOM 2382 O O . PHE A 1 318 ? -8.099 -10.087 4.000 1.00 98.69 318 PHE A O 1
ATOM 2389 N N . CYS A 1 319 ? -8.391 -10.018 6.224 1.00 98.81 319 CYS A N 1
ATOM 2390 C CA . CYS A 1 319 ? -9.524 -9.092 6.163 1.00 98.81 319 CYS A CA 1
ATOM 2391 C C . CYS A 1 319 ? -9.097 -7.722 5.619 1.00 98.81 319 CYS A C 1
ATOM 2393 O O . CYS A 1 319 ? -9.674 -7.239 4.644 1.00 98.81 319 CYS A O 1
ATOM 2395 N N . ALA A 1 320 ? -8.023 -7.145 6.166 1.00 98.81 320 ALA A N 1
ATOM 2396 C CA . ALA A 1 320 ? -7.433 -5.913 5.645 1.00 98.81 320 ALA A CA 1
ATOM 2397 C C . ALA A 1 320 ? -7.061 -6.042 4.155 1.00 98.81 320 ALA A C 1
ATOM 2399 O O . ALA A 1 320 ? -7.361 -5.146 3.367 1.00 98.81 320 ALA A O 1
ATOM 2400 N N . ALA A 1 321 ? -6.463 -7.168 3.750 1.00 97.94 321 ALA A N 1
ATOM 2401 C CA . ALA A 1 321 ? -6.093 -7.435 2.362 1.00 97.94 321 ALA A CA 1
ATOM 2402 C C . ALA A 1 321 ? -7.309 -7.503 1.423 1.00 97.94 321 ALA A C 1
ATOM 2404 O O . ALA A 1 321 ? -7.227 -6.999 0.306 1.00 97.94 321 ALA A O 1
ATOM 2405 N N . ALA A 1 322 ? -8.441 -8.060 1.866 1.00 98.25 322 ALA A N 1
ATOM 2406 C CA . ALA A 1 322 ? -9.674 -8.101 1.077 1.00 98.25 322 ALA A CA 1
ATOM 2407 C C . ALA A 1 322 ? -10.208 -6.690 0.782 1.00 98.25 322 ALA A C 1
ATOM 2409 O O . ALA A 1 322 ? -10.522 -6.367 -0.362 1.00 98.25 322 ALA A O 1
ATOM 2410 N N . ILE A 1 323 ? -10.241 -5.821 1.800 1.00 98.62 323 ILE A N 1
ATOM 2411 C CA . ILE A 1 323 ? -10.641 -4.415 1.636 1.00 98.62 323 ILE A CA 1
ATOM 2412 C C . ILE A 1 323 ? -9.664 -3.678 0.713 1.00 98.62 323 ILE A C 1
ATOM 2414 O O . ILE A 1 323 ? -10.086 -2.952 -0.187 1.00 98.62 323 ILE A O 1
ATOM 2418 N N . GLY A 1 324 ? -8.359 -3.896 0.894 1.00 96.81 324 GLY A N 1
ATOM 2419 C CA . GLY A 1 324 ? -7.326 -3.305 0.044 1.00 96.81 324 GLY A CA 1
ATOM 2420 C C . GLY A 1 324 ? -7.430 -3.758 -1.415 1.00 96.81 324 GLY A C 1
ATOM 2421 O O . GLY A 1 324 ? -7.272 -2.942 -2.321 1.00 96.81 324 GLY A O 1
ATOM 2422 N N . GLN A 1 325 ? -7.753 -5.033 -1.652 1.00 93.88 325 GLN A N 1
ATOM 2423 C CA . GLN A 1 325 ? -7.960 -5.585 -2.991 1.00 93.88 325 GLN A CA 1
ATOM 2424 C C . GLN A 1 325 ? -9.161 -4.931 -3.684 1.00 93.88 325 GLN A C 1
ATOM 2426 O O . GLN A 1 325 ? -9.024 -4.521 -4.837 1.00 93.88 325 GLN A O 1
ATOM 2431 N N . LEU A 1 326 ? -10.284 -4.749 -2.980 1.00 95.88 326 LEU A N 1
ATOM 2432 C CA . LEU A 1 326 ? -11.465 -4.071 -3.524 1.00 95.88 326 LEU A CA 1
ATOM 2433 C C . LEU A 1 326 ? -11.164 -2.610 -3.888 1.00 95.88 326 LEU A C 1
ATOM 2435 O O . LEU A 1 326 ? -11.535 -2.158 -4.969 1.00 95.88 326 LEU A O 1
ATOM 2439 N N . LEU A 1 327 ? -10.440 -1.878 -3.035 1.00 95.62 327 LEU A N 1
ATOM 2440 C CA . LEU A 1 327 ? -10.042 -0.491 -3.322 1.00 95.62 327 LEU A CA 1
ATOM 2441 C C . LEU A 1 327 ? -9.054 -0.401 -4.487 1.00 95.62 327 LEU A C 1
ATOM 2443 O O . LEU A 1 327 ? -9.156 0.499 -5.315 1.00 95.62 327 LEU A O 1
ATOM 2447 N N . SER A 1 328 ? -8.124 -1.351 -4.584 1.00 90.06 328 SER A N 1
ATOM 2448 C CA . SER A 1 328 ? -7.164 -1.417 -5.689 1.00 90.06 328 SER A CA 1
ATOM 2449 C C . SER A 1 328 ? -7.815 -1.767 -7.031 1.00 90.06 328 SER A C 1
ATOM 2451 O O . SER A 1 328 ? -7.257 -1.425 -8.075 1.00 90.06 328 SER A O 1
ATOM 2453 N N . ALA A 1 329 ? -8.947 -2.478 -7.012 1.00 87.06 329 ALA A N 1
ATOM 2454 C CA . ALA A 1 329 ? -9.686 -2.881 -8.205 1.00 87.06 329 ALA A CA 1
ATOM 2455 C C . ALA A 1 329 ? -10.714 -1.830 -8.656 1.00 87.06 329 ALA A C 1
ATOM 2457 O O . ALA A 1 329 ? -10.838 -1.585 -9.853 1.00 87.06 329 ALA A O 1
ATOM 2458 N N . ASN A 1 330 ? -11.429 -1.212 -7.712 1.00 88.25 330 ASN A N 1
ATOM 2459 C CA . ASN A 1 330 ? -12.606 -0.382 -8.001 1.00 88.25 330 ASN A CA 1
ATOM 2460 C C . ASN A 1 330 ? -12.384 1.122 -7.785 1.00 88.25 330 ASN A C 1
ATOM 2462 O O . ASN A 1 330 ? -13.248 1.927 -8.130 1.00 88.25 330 ASN A O 1
ATOM 2466 N N . ALA A 1 331 ? -11.253 1.507 -7.198 1.00 89.62 331 ALA A N 1
ATOM 2467 C CA . ALA A 1 331 ? -10.895 2.894 -6.946 1.00 89.62 331 ALA A CA 1
ATOM 2468 C C . ALA A 1 331 ? -9.425 3.131 -7.327 1.00 89.62 331 ALA A C 1
ATOM 2470 O O . ALA A 1 331 ? -8.950 2.661 -8.359 1.00 89.62 331 ALA A O 1
ATOM 2471 N N . CYS A 1 332 ? -8.704 3.891 -6.511 1.00 85.94 332 CYS A N 1
ATOM 2472 C CA . CYS A 1 332 ? -7.289 4.155 -6.683 1.00 85.94 332 CYS A CA 1
ATOM 2473 C C . CYS A 1 332 ? -6.612 4.093 -5.313 1.00 85.94 332 CYS A C 1
ATOM 2475 O O . CYS A 1 332 ? -7.217 4.448 -4.300 1.00 85.94 332 CYS A O 1
ATOM 2477 N N . VAL A 1 333 ? -5.357 3.646 -5.289 1.00 87.38 333 VAL A N 1
ATOM 2478 C CA . VAL A 1 333 ? -4.511 3.628 -4.085 1.00 87.38 333 VAL A CA 1
ATOM 2479 C C . VAL A 1 333 ? -3.267 4.510 -4.226 1.00 87.38 333 VAL A C 1
ATOM 2481 O O . VAL A 1 333 ? -2.377 4.455 -3.388 1.00 87.38 333 VAL A O 1
ATOM 2484 N N . ALA A 1 334 ? -3.175 5.305 -5.296 1.00 87.19 334 ALA A N 1
ATOM 2485 C CA . ALA A 1 334 ? -2.025 6.148 -5.602 1.00 87.19 334 ALA A CA 1
ATOM 2486 C C . ALA A 1 334 ? -2.264 7.598 -5.155 1.00 87.19 334 ALA A C 1
ATOM 2488 O O . ALA A 1 334 ? -3.250 8.224 -5.556 1.00 87.19 334 ALA A O 1
ATOM 2489 N N . GLY A 1 335 ? -1.330 8.161 -4.381 1.00 81.44 335 GLY A N 1
ATOM 2490 C CA . GLY A 1 335 ? -1.379 9.562 -3.945 1.00 81.44 335 GLY A CA 1
ATOM 2491 C C . GLY A 1 335 ? -1.385 10.551 -5.117 1.00 81.44 335 GLY A C 1
ATOM 2492 O O . GLY A 1 335 ? -2.151 11.518 -5.113 1.00 81.44 335 GLY A O 1
ATOM 2493 N N . ALA A 1 336 ? -0.596 10.260 -6.151 1.00 79.56 336 ALA A N 1
ATOM 2494 C CA . ALA A 1 336 ? -0.487 11.037 -7.385 1.00 79.56 336 ALA A CA 1
ATOM 2495 C C . ALA A 1 336 ? -1.783 11.103 -8.215 1.00 79.56 336 ALA A C 1
ATOM 2497 O O . ALA A 1 336 ? -1.970 12.032 -9.001 1.00 79.56 336 ALA A O 1
ATOM 2498 N N . GLU A 1 337 ? -2.699 10.149 -8.043 1.00 84.44 337 GLU A N 1
ATOM 2499 C CA . GLU A 1 337 ? -3.972 10.123 -8.768 1.00 84.44 337 GLU A CA 1
ATOM 2500 C C . GLU A 1 337 ? -5.129 10.597 -7.890 1.00 84.44 337 GLU A C 1
ATOM 2502 O O . GLU A 1 337 ? -5.891 11.473 -8.306 1.00 84.44 337 GLU A O 1
ATOM 2507 N N . GLY A 1 338 ? -5.235 10.038 -6.680 1.00 89.06 338 GLY A N 1
ATOM 2508 C CA . GLY A 1 338 ? -6.391 10.189 -5.801 1.00 89.06 338 GLY A CA 1
ATOM 2509 C C . GLY A 1 338 ? -6.165 11.039 -4.551 1.00 89.06 338 GLY A C 1
ATOM 2510 O O . GLY A 1 338 ? -7.107 11.218 -3.782 1.00 89.06 338 GLY A O 1
ATOM 2511 N N . GLY A 1 339 ? -4.958 11.563 -4.321 1.00 93.81 339 GLY A N 1
ATOM 2512 C CA . GLY A 1 339 ? -4.593 12.225 -3.067 1.00 93.81 339 GLY A CA 1
ATOM 2513 C C . GLY A 1 339 ? -4.364 11.233 -1.920 1.00 93.81 339 GLY A C 1
ATOM 2514 O O . GLY A 1 339 ? -4.463 10.021 -2.074 1.00 93.81 339 GLY A O 1
ATOM 2515 N N . CYS A 1 340 ? -4.070 11.736 -0.722 1.00 96.31 340 CYS A N 1
ATOM 2516 C CA . CYS A 1 340 ? -3.717 10.887 0.419 1.00 96.31 340 CYS A CA 1
ATOM 2517 C C . CYS A 1 340 ? -4.929 10.140 1.007 1.00 96.31 340 CYS A C 1
ATOM 2519 O O . CYS A 1 340 ? -4.757 9.175 1.751 1.00 96.31 340 CYS A O 1
ATOM 2521 N N . GLN A 1 341 ? -6.155 10.519 0.630 1.00 96.62 341 GLN A N 1
ATOM 2522 C CA . GLN A 1 341 ? -7.348 9.691 0.853 1.00 96.62 341 GLN A CA 1
ATOM 2523 C C . GLN A 1 341 ? -7.206 8.293 0.219 1.00 96.62 341 GLN A C 1
ATOM 2525 O O . GLN A 1 341 ? -7.617 7.309 0.824 1.00 96.62 341 GLN A O 1
ATOM 2530 N N . ALA A 1 342 ? -6.543 8.186 -0.939 1.00 95.00 342 ALA A N 1
ATOM 2531 C CA . ALA A 1 342 ? -6.323 6.925 -1.642 1.00 95.00 342 ALA A CA 1
ATOM 2532 C C . ALA A 1 342 ? -5.275 6.043 -0.941 1.00 95.00 342 ALA A C 1
ATOM 2534 O O . ALA A 1 342 ? -5.298 4.824 -1.078 1.00 95.00 342 ALA A O 1
ATOM 2535 N N . GLU A 1 343 ? -4.382 6.639 -0.152 1.00 95.44 343 GLU A N 1
ATOM 2536 C CA . GLU A 1 343 ? -3.324 5.926 0.566 1.00 95.44 343 GLU A CA 1
ATOM 2537 C C . GLU A 1 343 ? -3.715 5.689 2.028 1.00 95.44 343 GLU A C 1
ATOM 2539 O O . GLU A 1 343 ? -4.077 4.584 2.424 1.00 95.44 343 GLU A O 1
ATOM 2544 N N . VAL A 1 344 ? -3.695 6.750 2.839 1.00 97.88 344 VAL A N 1
ATOM 2545 C CA . VAL A 1 344 ? -3.983 6.694 4.277 1.00 97.88 344 VAL A CA 1
ATOM 2546 C C . VAL A 1 344 ? -5.464 6.431 4.533 1.00 97.88 344 VAL A C 1
ATOM 2548 O O . VAL A 1 344 ? -5.783 5.712 5.477 1.00 97.88 344 VAL A O 1
ATOM 2551 N N . GLY A 1 345 ? -6.367 6.961 3.701 1.00 98.19 345 GLY A N 1
ATOM 2552 C CA . GLY A 1 345 ? -7.798 6.658 3.811 1.00 98.19 345 GLY A CA 1
ATOM 2553 C C . GLY A 1 345 ? -8.095 5.185 3.540 1.00 98.19 345 GLY A C 1
ATOM 2554 O O . GLY A 1 345 ? -8.733 4.532 4.367 1.00 98.19 345 GLY A O 1
ATOM 2555 N N . SER A 1 346 ? -7.534 4.633 2.462 1.00 98.31 346 SER A N 1
ATOM 2556 C CA . SER A 1 346 ? -7.591 3.196 2.169 1.00 98.31 346 SER A CA 1
ATOM 2557 C C . SER A 1 346 ? -6.996 2.349 3.293 1.00 98.31 346 SER A C 1
ATOM 2559 O O . SER A 1 346 ? -7.642 1.417 3.764 1.00 98.31 346 SER A O 1
ATOM 2561 N N . ALA A 1 347 ? -5.805 2.695 3.790 1.00 98.69 347 ALA A N 1
ATOM 2562 C CA . ALA A 1 347 ? -5.156 1.972 4.883 1.00 98.69 347 ALA A CA 1
ATOM 2563 C C . ALA A 1 347 ? -5.978 2.000 6.181 1.00 98.69 347 ALA A C 1
ATOM 2565 O O . ALA A 1 347 ? -6.084 0.992 6.879 1.00 98.69 347 ALA A O 1
ATOM 2566 N N . ALA A 1 348 ? -6.600 3.139 6.495 1.00 98.88 348 ALA A N 1
ATOM 2567 C CA . ALA A 1 348 ? -7.485 3.276 7.644 1.00 98.88 348 ALA A CA 1
ATOM 2568 C C . ALA A 1 348 ? -8.774 2.457 7.476 1.00 98.88 348 ALA A C 1
ATOM 2570 O O . ALA A 1 348 ? -9.232 1.854 8.444 1.00 98.88 348 ALA A O 1
ATOM 2571 N N . ALA A 1 349 ? -9.337 2.384 6.266 1.00 98.81 349 ALA A N 1
ATOM 2572 C CA . ALA A 1 349 ? -10.500 1.548 5.970 1.00 98.81 349 ALA A CA 1
ATOM 2573 C C . ALA A 1 349 ? -10.172 0.046 6.052 1.00 98.81 349 ALA A C 1
ATOM 2575 O O . ALA A 1 349 ? -10.946 -0.731 6.610 1.00 98.81 349 ALA A O 1
ATOM 2576 N N . MET A 1 350 ? -8.996 -0.358 5.561 1.00 98.88 350 MET A N 1
ATOM 2577 C CA . MET A 1 350 ? -8.466 -1.716 5.725 1.00 98.88 350 MET A CA 1
ATOM 2578 C C . MET A 1 350 ? -8.299 -2.066 7.209 1.00 98.88 350 MET A C 1
ATOM 2580 O O . MET A 1 350 ? -8.734 -3.127 7.656 1.00 98.88 350 MET A O 1
ATOM 2584 N N . ALA A 1 351 ? -7.696 -1.159 7.983 1.00 98.94 351 ALA A N 1
ATOM 2585 C CA . ALA A 1 351 ? -7.493 -1.341 9.412 1.00 98.94 351 ALA A CA 1
ATOM 2586 C C . ALA A 1 351 ? -8.824 -1.407 10.175 1.00 98.94 351 ALA A C 1
ATOM 2588 O O . ALA A 1 351 ? -8.990 -2.292 11.007 1.00 98.94 351 ALA A O 1
ATOM 2589 N N . SER A 1 352 ? -9.790 -0.529 9.891 1.00 98.94 352 SER A N 1
ATOM 2590 C CA . SER A 1 352 ? -11.066 -0.503 10.615 1.00 98.94 352 SER A CA 1
ATOM 2591 C C . SER A 1 352 ? -11.867 -1.790 10.433 1.00 98.94 352 SER A C 1
ATOM 2593 O O . SER A 1 352 ? -12.359 -2.333 11.420 1.00 98.94 352 SER A O 1
ATOM 2595 N N . ALA A 1 353 ? -11.919 -2.340 9.217 1.00 98.94 353 ALA A N 1
ATOM 2596 C CA . ALA A 1 353 ? -12.526 -3.644 8.958 1.00 98.94 353 ALA A CA 1
ATOM 2597 C C . ALA A 1 353 ? -11.820 -4.781 9.718 1.00 98.94 353 ALA A C 1
ATOM 2599 O O . ALA A 1 353 ? -12.480 -5.606 10.351 1.00 98.94 353 ALA A O 1
ATOM 2600 N N . ALA A 1 354 ? -10.483 -4.797 9.716 1.00 98.88 354 ALA A N 1
ATOM 2601 C CA . ALA A 1 354 ? -9.710 -5.788 10.462 1.00 98.88 354 ALA A CA 1
ATOM 2602 C C . ALA A 1 354 ? -9.978 -5.706 11.975 1.00 98.88 354 ALA A C 1
ATOM 2604 O O . ALA A 1 354 ? -10.192 -6.736 12.613 1.00 98.88 354 ALA A O 1
ATOM 2605 N N . LEU A 1 355 ? -10.046 -4.495 12.541 1.00 98.94 355 LEU A N 1
ATOM 2606 C CA . LEU A 1 355 ? -10.375 -4.282 13.952 1.00 98.94 355 LEU A CA 1
ATOM 2607 C C . LEU A 1 355 ? -11.784 -4.774 14.303 1.00 98.94 355 LEU A C 1
ATOM 2609 O O . LEU A 1 355 ? -11.959 -5.429 15.329 1.00 98.94 355 LEU A O 1
ATOM 2613 N N . VAL A 1 356 ? -12.781 -4.492 13.454 1.00 98.94 356 VAL A N 1
ATOM 2614 C CA . VAL A 1 356 ? -14.149 -5.000 13.641 1.00 98.94 356 VAL A CA 1
ATOM 2615 C C . VAL A 1 356 ? -14.155 -6.526 13.671 1.00 98.94 356 VAL A C 1
ATOM 2617 O O . VAL A 1 356 ? -14.738 -7.104 14.587 1.00 98.94 356 VAL A O 1
ATOM 2620 N N . GLN A 1 357 ? -13.473 -7.180 12.726 1.00 98.81 357 GLN A N 1
ATOM 2621 C CA . GLN A 1 357 ? -13.407 -8.641 12.675 1.00 98.81 357 GLN A CA 1
ATOM 2622 C C . GLN A 1 357 ? -12.713 -9.230 13.914 1.00 98.81 357 GLN A C 1
ATOM 2624 O O . GLN A 1 357 ? -13.218 -10.190 14.494 1.00 98.81 357 GLN A O 1
ATOM 2629 N N . MET A 1 358 ? -11.595 -8.644 14.361 1.00 98.56 358 MET A N 1
ATOM 2630 C CA . MET A 1 358 ? -10.879 -9.083 15.571 1.00 98.56 358 MET A CA 1
ATOM 2631 C C . MET A 1 358 ? -11.733 -8.983 16.838 1.00 98.56 358 MET A C 1
ATOM 2633 O O . MET A 1 358 ? -11.580 -9.786 17.753 1.00 98.56 358 MET A O 1
ATOM 2637 N N . LEU A 1 359 ? -12.643 -8.010 16.889 1.00 98.50 359 LEU A N 1
ATOM 2638 C CA . LEU A 1 359 ? -13.561 -7.793 18.008 1.00 98.50 359 LEU A CA 1
ATOM 2639 C C . LEU A 1 359 ? -14.896 -8.543 17.847 1.00 98.50 359 LEU A C 1
ATOM 2641 O O . LEU A 1 359 ? -15.833 -8.300 18.606 1.00 98.50 359 LEU A O 1
ATOM 2645 N N . GLY A 1 360 ? -14.984 -9.468 16.884 1.00 97.81 360 GLY A N 1
ATOM 2646 C CA . GLY A 1 360 ? -16.138 -10.348 16.692 1.00 97.81 360 GLY A CA 1
ATOM 2647 C C . GLY A 1 360 ? -17.318 -9.717 15.949 1.00 97.81 360 GLY A C 1
ATOM 2648 O O . GLY A 1 360 ? -18.428 -10.244 16.020 1.00 97.81 360 GLY A O 1
ATOM 2649 N N . GLY A 1 361 ? -17.105 -8.599 15.253 1.00 98.50 361 GLY A N 1
ATOM 2650 C CA . GLY A 1 361 ? -18.124 -7.983 14.408 1.00 98.50 361 GLY A CA 1
ATOM 2651 C C . GLY A 1 361 ? -18.418 -8.784 13.137 1.00 98.50 361 GLY A C 1
ATOM 2652 O O . GLY A 1 361 ? -17.602 -9.583 12.670 1.00 98.50 361 GLY A O 1
ATOM 2653 N N . SER A 1 362 ? -19.601 -8.564 12.562 1.00 98.69 362 SER A N 1
ATOM 2654 C CA . SER A 1 362 ? -20.030 -9.243 11.336 1.00 98.69 362 SER A CA 1
ATOM 2655 C C . SER A 1 362 ? -19.322 -8.697 10.081 1.00 98.69 362 SER A C 1
ATOM 2657 O O . SER A 1 362 ? -18.818 -7.566 10.095 1.00 98.69 362 SER A O 1
ATOM 2659 N N . PRO A 1 363 ? -19.308 -9.449 8.962 1.00 98.69 363 PRO A N 1
ATOM 2660 C CA . PRO A 1 363 ? -18.842 -8.945 7.667 1.00 98.69 363 PRO A CA 1
ATOM 2661 C C . PRO A 1 363 ? -19.500 -7.617 7.250 1.00 98.69 363 PRO A C 1
ATOM 2663 O O . PRO A 1 363 ? -18.826 -6.721 6.745 1.00 98.69 363 PRO A O 1
ATOM 2666 N N . GLU A 1 364 ? -20.793 -7.433 7.523 1.00 98.62 364 GLU A N 1
ATOM 2667 C CA . GLU A 1 364 ? -21.513 -6.184 7.248 1.00 98.62 364 GLU A CA 1
ATOM 2668 C C . GLU A 1 364 ? -20.970 -5.025 8.091 1.00 98.62 364 GLU A C 1
ATOM 2670 O O . GLU A 1 364 ? -20.738 -3.932 7.573 1.00 98.62 364 GLU A O 1
ATOM 2675 N N . GLN A 1 365 ? -20.697 -5.259 9.380 1.00 98.81 365 GLN A N 1
ATOM 2676 C CA . GLN A 1 365 ? -20.081 -4.251 10.247 1.00 98.81 365 GLN A CA 1
ATOM 2677 C C . GLN A 1 365 ? -18.669 -3.880 9.777 1.00 98.81 365 GLN A C 1
ATOM 2679 O O . GLN A 1 365 ? -18.290 -2.713 9.875 1.00 98.81 365 GLN A O 1
ATOM 2684 N N . CYS A 1 366 ? -17.908 -4.832 9.225 1.00 98.88 366 CYS A N 1
ATOM 2685 C CA . CYS A 1 366 ? -16.590 -4.557 8.648 1.00 98.88 366 CYS A CA 1
ATOM 2686 C C . CYS A 1 366 ? -16.698 -3.554 7.488 1.00 98.88 366 CYS A C 1
ATOM 2688 O O . CYS A 1 366 ? -15.971 -2.559 7.462 1.00 98.88 366 CYS A O 1
ATOM 2690 N N . PHE A 1 367 ? -17.652 -3.753 6.572 1.00 98.81 367 PHE A N 1
ATOM 2691 C CA . PHE A 1 367 ? -17.886 -2.817 5.468 1.00 98.81 367 PHE A CA 1
ATOM 2692 C C . PHE A 1 367 ? -18.494 -1.486 5.915 1.00 98.81 367 PHE A C 1
ATOM 2694 O O . PHE A 1 367 ? -18.164 -0.449 5.338 1.00 98.81 367 PHE A O 1
ATOM 2701 N N . HIS A 1 368 ? -19.329 -1.470 6.959 1.00 98.88 368 HIS A N 1
ATOM 2702 C CA . HIS A 1 368 ? -19.785 -0.215 7.557 1.00 98.88 368 HIS A CA 1
ATOM 2703 C C . HIS A 1 368 ? -18.617 0.585 8.138 1.00 98.88 368 HIS A C 1
ATOM 2705 O O . HIS A 1 368 ? -18.507 1.772 7.840 1.00 98.88 368 HIS A O 1
ATOM 2711 N N . ALA A 1 369 ? -17.715 -0.046 8.895 1.00 98.94 369 ALA A N 1
ATOM 2712 C CA . ALA A 1 369 ? -16.529 0.622 9.428 1.00 98.94 369 ALA A CA 1
ATOM 2713 C C . ALA A 1 369 ? -15.622 1.148 8.311 1.00 98.94 369 ALA A C 1
ATOM 2715 O O . ALA A 1 369 ? -15.203 2.307 8.359 1.00 98.94 369 ALA A O 1
ATOM 2716 N N . ALA A 1 370 ? -15.369 0.340 7.279 1.00 98.81 370 ALA A N 1
ATOM 2717 C CA . ALA A 1 370 ? -14.563 0.749 6.135 1.00 98.81 370 ALA A CA 1
ATOM 2718 C C . ALA A 1 370 ? -15.195 1.943 5.393 1.00 98.81 370 ALA A C 1
ATOM 2720 O O . ALA A 1 370 ? -14.522 2.945 5.162 1.00 98.81 370 ALA A O 1
ATOM 2721 N N . SER A 1 371 ? -16.501 1.891 5.104 1.00 98.75 371 SER A N 1
ATOM 2722 C CA . SER A 1 371 ? -17.233 2.981 4.438 1.00 98.75 371 SER A CA 1
ATOM 2723 C C . SER A 1 371 ? -17.258 4.272 5.272 1.00 98.75 371 SER A C 1
ATOM 2725 O O . SER A 1 371 ? -16.952 5.344 4.750 1.00 98.75 371 SER A O 1
ATOM 2727 N N . ILE A 1 372 ? -17.533 4.182 6.583 1.00 98.88 372 ILE A N 1
ATOM 2728 C CA . ILE A 1 372 ? -17.469 5.335 7.501 1.00 98.88 372 ILE A CA 1
ATOM 2729 C C . ILE A 1 372 ? -16.063 5.943 7.483 1.00 98.88 372 ILE A C 1
ATOM 2731 O O . ILE A 1 372 ? -15.924 7.165 7.424 1.00 98.88 372 ILE A O 1
ATOM 2735 N N . THR A 1 373 ? -15.025 5.104 7.497 1.00 98.81 373 THR A N 1
ATOM 2736 C CA . THR A 1 373 ? -13.632 5.566 7.485 1.00 98.81 373 THR A CA 1
ATOM 2737 C C . THR A 1 373 ? -13.327 6.373 6.227 1.00 98.81 373 THR A C 1
ATOM 2739 O O . THR A 1 373 ? -12.836 7.496 6.329 1.00 98.81 373 THR A O 1
ATOM 2742 N N . LEU A 1 374 ? -13.653 5.825 5.050 1.00 98.31 374 LEU A N 1
ATOM 2743 C CA . LEU A 1 374 ? -13.425 6.490 3.766 1.00 98.31 374 LEU A CA 1
ATOM 2744 C C . LEU A 1 374 ? -14.178 7.817 3.687 1.00 98.31 374 LEU A C 1
ATOM 2746 O O . LEU A 1 374 ? -13.563 8.841 3.402 1.00 98.31 374 LEU A O 1
ATOM 2750 N N . GLY A 1 375 ? -15.470 7.823 4.030 1.00 97.88 375 GLY A N 1
ATOM 2751 C CA . GLY A 1 375 ? -16.308 9.023 3.979 1.00 97.88 375 GLY A CA 1
ATOM 2752 C C . GLY A 1 375 ? -15.770 10.187 4.817 1.00 97.88 375 GLY A C 1
ATOM 2753 O O . GLY A 1 375 ? -15.895 11.342 4.418 1.00 97.88 375 GLY A O 1
ATOM 2754 N N . ASN A 1 376 ? -15.120 9.896 5.948 1.00 97.75 376 ASN A N 1
ATOM 2755 C CA . ASN A 1 376 ? -14.533 10.912 6.830 1.00 97.75 376 ASN A CA 1
ATOM 2756 C C . ASN A 1 376 ? -13.119 11.357 6.422 1.00 97.75 376 ASN A C 1
ATOM 2758 O O . ASN A 1 376 ? -12.587 12.301 7.006 1.00 97.75 376 ASN A O 1
ATOM 2762 N N . LEU A 1 377 ? -12.505 10.696 5.439 1.00 97.69 377 LEU A N 1
ATOM 2763 C CA . LEU A 1 377 ? -11.176 11.030 4.920 1.00 97.69 377 LEU A CA 1
ATOM 2764 C C . LEU A 1 377 ? -11.210 11.512 3.460 1.00 97.69 377 LEU A C 1
ATOM 2766 O O . LEU A 1 377 ? -10.150 11.777 2.891 1.00 97.69 377 LEU A O 1
ATOM 2770 N N . LEU A 1 378 ? -12.402 11.678 2.875 1.00 97.44 378 LEU A N 1
ATOM 2771 C CA . LEU A 1 378 ? -12.576 12.225 1.530 1.00 97.44 378 LEU A CA 1
ATOM 2772 C C . LEU A 1 378 ? -11.958 13.625 1.392 1.00 97.44 378 LEU A C 1
ATOM 2774 O O . LEU A 1 378 ? -12.075 14.479 2.271 1.00 97.44 378 LEU A O 1
ATOM 2778 N N . GLY A 1 379 ? -11.321 13.876 0.250 1.00 95.81 379 GLY A N 1
ATOM 2779 C CA . GLY A 1 379 ? -10.695 15.153 -0.094 1.00 95.81 379 GLY A CA 1
ATOM 2780 C C . GLY A 1 379 ? -9.320 15.379 0.540 1.00 95.81 379 GLY A C 1
ATOM 2781 O O . GLY A 1 379 ? -8.749 16.460 0.383 1.00 95.81 379 GLY A O 1
ATOM 2782 N N . LEU A 1 380 ? -8.757 14.387 1.240 1.00 96.12 380 LEU A N 1
ATOM 2783 C CA . LEU A 1 380 ? -7.416 14.498 1.808 1.00 96.12 380 LEU A CA 1
ATOM 2784 C C . LEU A 1 380 ? -6.360 14.568 0.690 1.00 96.12 380 LEU A C 1
ATOM 2786 O O . LEU A 1 380 ? -6.067 13.580 0.017 1.00 96.12 380 LEU A O 1
ATOM 2790 N N . VAL A 1 381 ? -5.767 15.748 0.516 1.00 96.25 381 VAL A N 1
ATOM 2791 C CA . VAL A 1 381 ? -4.738 16.048 -0.499 1.00 96.25 381 VAL A CA 1
ATOM 2792 C C . VAL A 1 381 ? -3.423 15.306 -0.241 1.00 96.25 381 VAL A C 1
ATOM 2794 O O . VAL A 1 381 ? -3.158 14.894 0.886 1.00 96.25 381 VAL A O 1
ATOM 2797 N N . CYS A 1 382 ? -2.567 15.142 -1.251 1.00 94.00 382 CYS A N 1
ATOM 2798 C CA . CYS A 1 382 ? -1.203 14.626 -1.085 1.00 94.00 382 CYS A CA 1
ATOM 2799 C C . CYS A 1 382 ? -0.196 15.697 -1.512 1.00 94.00 382 CYS A C 1
ATOM 2801 O O . CYS A 1 382 ? -0.130 16.067 -2.673 1.00 94.00 382 CYS A O 1
ATOM 2803 N N . ASP A 1 383 ? 0.550 16.260 -0.573 1.00 91.88 383 ASP A N 1
ATOM 2804 C CA . ASP A 1 383 ? 1.421 17.415 -0.807 1.00 91.88 383 ASP A CA 1
ATOM 2805 C C . ASP A 1 383 ? 2.564 17.470 0.223 1.00 91.88 383 ASP A C 1
ATOM 2807 O O . ASP A 1 383 ? 2.718 18.462 0.943 1.00 91.88 383 ASP A O 1
ATOM 2811 N N . PRO A 1 384 ? 3.349 16.386 0.356 1.00 92.75 384 PRO A N 1
ATOM 2812 C CA . PRO A 1 384 ? 4.358 16.299 1.397 1.00 92.75 384 PRO A CA 1
ATOM 2813 C C . PRO A 1 384 ? 5.475 17.335 1.235 1.00 92.75 384 PRO A C 1
ATOM 2815 O O . PRO A 1 384 ? 5.870 17.711 0.127 1.00 92.75 384 PRO A O 1
ATOM 2818 N N . ILE A 1 385 ? 6.034 17.766 2.365 1.00 93.06 385 ILE A N 1
ATOM 2819 C CA . ILE A 1 385 ? 7.152 18.708 2.415 1.00 93.06 385 ILE A CA 1
ATOM 2820 C C . ILE A 1 385 ? 8.355 18.108 1.678 1.00 93.06 385 ILE A C 1
ATOM 2822 O O . ILE A 1 385 ? 8.834 17.025 2.007 1.00 93.06 385 ILE A O 1
ATOM 2826 N N . GLY A 1 386 ? 8.841 18.828 0.666 1.00 86.94 386 GLY A N 1
ATOM 2827 C CA . GLY A 1 386 ? 9.975 18.402 -0.158 1.00 86.94 386 GLY A CA 1
ATOM 2828 C C . GLY A 1 386 ? 9.707 17.182 -1.041 1.00 86.94 386 GLY A C 1
ATOM 2829 O O . GLY A 1 386 ? 10.665 16.611 -1.547 1.00 86.94 386 GLY A O 1
ATOM 2830 N N . GLY A 1 387 ? 8.447 16.758 -1.199 1.00 88.44 387 GLY A N 1
ATOM 2831 C CA . GLY A 1 387 ? 8.119 15.512 -1.900 1.00 88.44 387 GLY A CA 1
ATOM 2832 C C . GLY A 1 387 ? 8.493 14.249 -1.114 1.00 88.44 387 GLY A C 1
ATOM 2833 O O . GLY A 1 387 ? 8.498 13.161 -1.678 1.00 88.44 387 GLY A O 1
ATOM 2834 N N . LEU A 1 388 ? 8.842 14.374 0.172 1.00 90.56 388 LEU A N 1
ATOM 2835 C CA . LEU A 1 388 ? 9.343 13.267 0.988 1.00 90.56 388 LEU A CA 1
ATOM 2836 C C . LEU A 1 388 ? 8.224 12.608 1.790 1.00 90.56 388 LEU A C 1
ATOM 2838 O O . LEU A 1 388 ? 7.379 13.287 2.369 1.00 90.56 388 LEU A O 1
ATOM 2842 N N . VAL A 1 389 ? 8.269 11.284 1.932 1.00 92.69 389 VAL A N 1
ATOM 2843 C CA . VAL A 1 389 ? 7.319 10.508 2.748 1.00 92.69 389 VAL A CA 1
ATOM 2844 C C . VAL A 1 389 ? 7.636 10.658 4.247 1.00 92.69 389 VAL A C 1
ATOM 2846 O O . VAL A 1 389 ? 7.934 9.702 4.952 1.00 92.69 389 VAL A O 1
ATOM 2849 N N . GLU A 1 390 ? 7.608 11.897 4.733 1.00 94.62 390 GLU A N 1
ATOM 2850 C CA . GLU A 1 390 ? 7.965 12.285 6.098 1.00 94.62 390 GLU A CA 1
ATOM 2851 C C . GLU A 1 390 ? 6.852 13.152 6.694 1.00 94.62 390 GLU A C 1
ATOM 2853 O O . GLU A 1 390 ? 6.026 12.669 7.471 1.00 94.62 390 GLU A O 1
ATOM 2858 N N . VAL A 1 391 ? 6.762 14.419 6.274 1.00 95.12 391 VAL A N 1
ATOM 2859 C CA . VAL A 1 391 ? 5.791 15.388 6.799 1.00 95.12 391 VAL A CA 1
ATOM 2860 C C . VAL A 1 391 ? 4.810 15.799 5.698 1.00 95.12 391 VAL A C 1
ATOM 2862 O O . VAL A 1 391 ? 5.252 16.289 4.661 1.00 95.12 391 VAL A O 1
ATOM 2865 N N . PRO A 1 392 ? 3.485 15.677 5.898 1.00 95.62 392 PRO A N 1
ATOM 2866 C CA . PRO A 1 392 ? 2.783 15.212 7.100 1.00 95.62 392 PRO A CA 1
ATOM 2867 C C . PRO A 1 392 ? 2.513 13.694 7.116 1.00 95.62 392 PRO A C 1
ATOM 2869 O O . PRO A 1 392 ? 1.669 13.251 7.891 1.00 95.62 392 PRO A O 1
ATOM 2872 N N . CYS A 1 393 ? 3.158 12.891 6.263 1.00 97.00 393 CYS A N 1
ATOM 2873 C CA . CYS A 1 393 ? 2.855 11.463 6.083 1.00 97.00 393 CYS A CA 1
ATOM 2874 C C . CYS A 1 393 ? 2.875 10.667 7.400 1.00 97.00 393 CYS A C 1
ATOM 2876 O O . CYS A 1 393 ? 1.938 9.915 7.675 1.00 97.00 393 CYS A O 1
ATOM 2878 N N . GLN A 1 394 ? 3.868 10.895 8.266 1.00 97.81 394 GLN A N 1
ATOM 2879 C CA . GLN A 1 394 ? 3.937 10.255 9.583 1.00 97.81 394 GLN A CA 1
ATOM 2880 C C . GLN A 1 394 ? 2.722 10.611 10.457 1.00 97.81 394 GLN A C 1
ATOM 2882 O O . GLN A 1 394 ? 2.056 9.727 10.999 1.00 97.81 394 GLN A O 1
ATOM 2887 N N . ASN A 1 395 ? 2.375 11.899 10.550 1.00 97.38 395 ASN A N 1
ATOM 2888 C CA . ASN A 1 395 ? 1.201 12.350 11.300 1.00 97.38 395 ASN A CA 1
ATOM 2889 C C . ASN A 1 395 ? -0.102 11.822 10.693 1.00 97.38 395 ASN A C 1
ATOM 2891 O O . ASN A 1 395 ? -1.019 11.472 11.428 1.00 97.38 395 ASN A O 1
ATOM 2895 N N . ARG A 1 396 ? -0.194 11.727 9.363 1.00 98.19 396 ARG A N 1
ATOM 2896 C CA . ARG A 1 396 ? -1.373 11.174 8.690 1.00 98.19 396 ARG A CA 1
ATOM 2897 C C . ARG A 1 396 ? -1.576 9.702 9.024 1.00 98.19 396 ARG A C 1
ATOM 2899 O O . ARG A 1 396 ? -2.719 9.315 9.215 1.00 98.19 396 ARG A O 1
ATOM 2906 N N . ASN A 1 397 ? -0.516 8.914 9.208 1.00 98.69 397 ASN A N 1
ATOM 2907 C CA . ASN A 1 397 ? -0.657 7.538 9.696 1.00 98.69 397 ASN A CA 1
ATOM 2908 C C . ASN A 1 397 ? -1.244 7.499 11.116 1.00 98.69 397 ASN A C 1
ATOM 2910 O O . ASN A 1 397 ? -2.167 6.730 11.370 1.00 98.69 397 ASN A O 1
ATOM 2914 N N . ALA A 1 398 ? -0.805 8.387 12.016 1.00 98.44 398 ALA A N 1
ATOM 2915 C CA . ALA A 1 398 ? -1.401 8.519 13.349 1.00 98.44 398 ALA A CA 1
ATOM 2916 C C . ALA A 1 398 ? -2.889 8.931 13.304 1.00 98.44 398 ALA A C 1
ATOM 2918 O O . ALA A 1 398 ? -3.710 8.397 14.049 1.00 98.44 398 ALA A O 1
ATOM 2919 N N . ILE A 1 399 ? -3.263 9.849 12.407 1.00 98.38 399 ILE A N 1
ATOM 2920 C CA . ILE A 1 399 ? -4.669 10.235 12.201 1.00 98.38 399 ILE A CA 1
ATOM 2921 C C . ILE A 1 399 ? -5.476 9.101 11.546 1.00 98.38 399 ILE A C 1
ATOM 2923 O O . ILE A 1 399 ? -6.630 8.890 11.912 1.00 98.38 399 ILE A O 1
ATOM 2927 N N . GLY A 1 400 ? -4.865 8.321 10.653 1.00 98.75 400 GLY A N 1
ATOM 2928 C CA . GLY A 1 400 ? -5.453 7.115 10.071 1.00 98.75 400 GLY A CA 1
ATOM 2929 C C . GLY A 1 400 ? -5.803 6.073 11.134 1.00 98.75 400 GLY A C 1
ATOM 2930 O O . GLY A 1 400 ? -6.904 5.530 11.108 1.00 98.75 400 GLY A O 1
ATOM 2931 N N . ILE A 1 401 ? -4.933 5.873 12.134 1.00 98.88 401 ILE A N 1
ATOM 2932 C CA . ILE A 1 401 ? -5.241 5.047 13.314 1.00 98.88 401 ILE A CA 1
ATOM 2933 C C . ILE A 1 401 ? -6.489 5.571 14.032 1.00 98.88 401 ILE A C 1
ATOM 2935 O O . ILE A 1 401 ? -7.393 4.796 14.340 1.00 98.88 401 ILE A O 1
ATOM 2939 N N . ALA A 1 402 ? -6.580 6.882 14.271 1.00 98.62 402 ALA A N 1
ATOM 2940 C CA . ALA A 1 402 ? -7.736 7.459 14.953 1.00 98.62 402 ALA A CA 1
ATOM 2941 C C . ALA A 1 402 ? -9.044 7.276 14.172 1.00 98.62 402 ALA A C 1
ATOM 2943 O O . ALA A 1 402 ? -10.063 6.912 14.765 1.00 98.62 402 ALA A O 1
ATOM 2944 N N . ALA A 1 403 ? -9.012 7.469 12.853 1.00 98.81 403 ALA A N 1
ATOM 2945 C CA . ALA A 1 403 ? -10.159 7.227 11.986 1.00 98.81 403 ALA A CA 1
ATOM 2946 C C . ALA A 1 403 ? -10.566 5.745 11.985 1.00 98.81 403 ALA A C 1
ATOM 2948 O O . ALA A 1 403 ? -11.757 5.440 12.078 1.00 98.81 403 ALA A O 1
ATOM 2949 N N . ALA A 1 404 ? -9.590 4.831 11.950 1.00 98.88 404 ALA A N 1
ATOM 2950 C CA . ALA A 1 404 ? -9.846 3.399 11.939 1.00 98.88 404 ALA A CA 1
ATOM 2951 C C . ALA A 1 404 ? -10.497 2.912 13.243 1.00 98.88 404 ALA A C 1
ATOM 2953 O O . ALA A 1 404 ? -11.528 2.242 13.204 1.00 98.88 404 ALA A O 1
ATOM 2954 N N . PHE A 1 405 ? -9.939 3.303 14.394 1.00 98.88 405 PHE A N 1
ATOM 2955 C CA . PHE A 1 405 ? -10.476 2.963 15.717 1.00 98.88 405 PHE A CA 1
ATOM 2956 C C . PHE A 1 405 ? -11.875 3.546 15.925 1.00 98.88 405 PHE A C 1
ATOM 2958 O O . PHE A 1 405 ? -12.786 2.830 16.341 1.00 98.88 405 PHE A O 1
ATOM 2965 N N . SER A 1 406 ? -12.063 4.825 15.585 1.00 98.81 406 SER A N 1
ATOM 2966 C CA . SER A 1 406 ? -13.362 5.491 15.727 1.00 98.81 406 SER A CA 1
ATOM 2967 C C . SER A 1 406 ? -14.424 4.803 14.870 1.00 98.81 406 SER A C 1
ATOM 2969 O O . SER A 1 406 ? -15.498 4.476 15.363 1.00 98.81 406 SER A O 1
ATOM 2971 N N . SER A 1 407 ? -14.115 4.512 13.604 1.00 98.88 407 SER A N 1
ATOM 2972 C CA . SER A 1 407 ? -15.062 3.872 12.684 1.00 98.88 407 SER A CA 1
ATOM 2973 C C . SER A 1 407 ? -15.382 2.430 13.080 1.00 98.88 407 SER A C 1
ATOM 2975 O O . SER A 1 407 ? -16.542 2.026 13.010 1.00 98.88 407 SER A O 1
ATOM 2977 N N . ALA A 1 408 ? -14.387 1.672 13.557 1.00 98.88 408 ALA A N 1
ATOM 2978 C CA . ALA A 1 408 ? -14.604 0.332 14.096 1.00 98.88 408 ALA A CA 1
ATOM 2979 C C . ALA A 1 408 ? -15.531 0.365 15.321 1.00 98.88 408 ALA A C 1
ATOM 2981 O O . ALA A 1 408 ? -16.491 -0.402 15.391 1.00 98.88 408 ALA A O 1
ATOM 2982 N N . GLN A 1 409 ? -15.307 1.300 16.251 1.00 98.75 409 GLN A N 1
ATOM 2983 C CA . GLN A 1 409 ? -16.165 1.471 17.422 1.00 98.75 409 GLN A CA 1
ATOM 2984 C C . GLN A 1 409 ? -17.599 1.860 17.040 1.00 98.75 409 GLN A C 1
ATOM 2986 O O . GLN A 1 409 ? -18.543 1.306 17.607 1.00 98.75 409 GLN A O 1
ATOM 2991 N N . LEU A 1 410 ? -17.782 2.778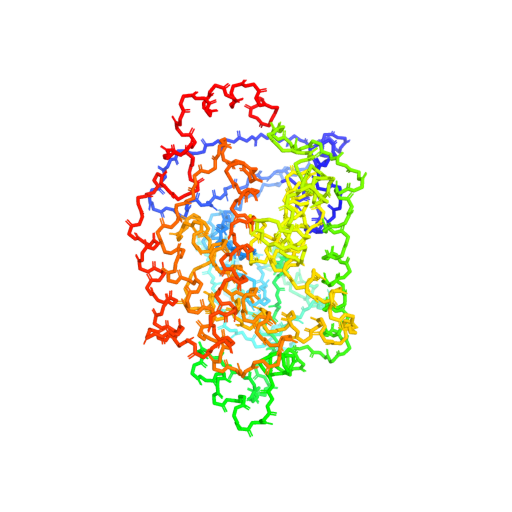 16.085 1.00 98.81 410 LEU A N 1
ATOM 2992 C CA . LEU A 1 410 ? -19.108 3.166 15.590 1.00 98.81 410 LEU A CA 1
ATOM 2993 C C . LEU A 1 410 ? -19.853 1.949 15.017 1.00 98.81 410 LEU A C 1
ATOM 2995 O O . LEU A 1 410 ? -20.977 1.669 15.437 1.00 98.81 410 LEU A O 1
ATOM 2999 N N . ALA A 1 411 ? -19.210 1.183 14.131 1.00 98.81 411 ALA A N 1
ATOM 3000 C CA . ALA A 1 411 ? -19.816 0.008 13.505 1.00 98.81 411 ALA A CA 1
ATOM 3001 C C . ALA A 1 411 ? -20.163 -1.098 14.515 1.00 98.81 411 ALA A C 1
ATOM 3003 O O . ALA A 1 411 ? -21.266 -1.651 14.478 1.00 98.81 411 ALA A O 1
ATOM 3004 N N . LEU A 1 412 ? -19.265 -1.388 15.464 1.00 98.81 412 LEU A N 1
ATOM 3005 C CA . LEU A 1 412 ? -19.510 -2.353 16.545 1.00 98.81 412 LEU A CA 1
ATOM 3006 C C . LEU A 1 412 ? -20.625 -1.899 17.495 1.00 98.81 412 LEU A C 1
ATOM 3008 O O . LEU A 1 412 ? -21.345 -2.730 18.040 1.00 98.81 412 LEU A O 1
ATO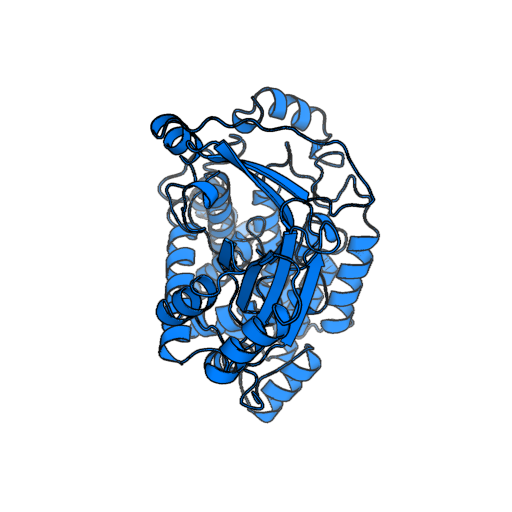M 3012 N N . SER A 1 413 ? -20.817 -0.586 17.643 1.00 98.69 413 SER A N 1
ATOM 3013 C CA . SER A 1 413 ? -21.925 0.002 18.409 1.00 98.69 413 SER A CA 1
ATOM 3014 C C . SER A 1 413 ? -23.262 -0.012 17.653 1.00 98.69 413 SER A C 1
ATOM 3016 O O . SER A 1 413 ? -24.260 0.490 18.168 1.00 98.69 413 SER A O 1
ATOM 3018 N N . GLY A 1 414 ? -23.302 -0.570 16.439 1.00 98.19 414 GLY A N 1
ATOM 3019 C CA . GLY A 1 414 ? -24.508 -0.686 15.619 1.00 98.19 414 GLY A CA 1
ATOM 3020 C C . GLY A 1 414 ? -24.801 0.529 14.736 1.00 98.19 414 GLY A C 1
ATOM 3021 O O . GLY A 1 414 ? -25.889 0.613 14.170 1.00 98.19 414 GLY A O 1
ATOM 3022 N N . ILE A 1 415 ? -23.860 1.470 14.602 1.00 98.56 415 ILE A N 1
ATOM 3023 C CA . ILE A 1 415 ? -23.996 2.591 13.666 1.00 98.56 415 ILE A CA 1
ATOM 3024 C C . ILE A 1 415 ? -23.609 2.107 12.272 1.00 98.56 415 ILE A C 1
ATOM 3026 O O . ILE A 1 415 ? -22.479 1.684 12.031 1.00 98.56 415 ILE A O 1
ATOM 3030 N N . THR A 1 416 ? -24.557 2.179 11.345 1.00 98.12 416 THR A N 1
ATOM 3031 C CA . THR A 1 416 ? -24.363 1.762 9.958 1.00 98.12 416 THR A CA 1
ATOM 3032 C C . THR A 1 416 ? -23.952 2.946 9.084 1.00 98.12 416 THR A C 1
ATOM 3034 O O . THR A 1 416 ? -24.337 4.091 9.330 1.00 98.12 416 THR A O 1
ATOM 3037 N N . SER A 1 417 ? -23.171 2.674 8.036 1.00 97.88 417 SER A N 1
ATOM 3038 C CA . SER A 1 417 ? -22.966 3.653 6.962 1.00 97.88 417 SER A CA 1
ATOM 3039 C C . SER A 1 417 ? -24.199 3.679 6.065 1.00 97.88 417 SER A C 1
ATOM 3041 O O . SER A 1 417 ? -24.651 2.620 5.628 1.00 97.88 417 SER A O 1
ATOM 3043 N N . LEU A 1 418 ? -24.721 4.873 5.770 1.00 97.81 418 LEU A N 1
ATOM 3044 C CA . LEU A 1 418 ? -25.819 5.038 4.812 1.00 97.81 418 LEU A CA 1
ATOM 3045 C C . LEU A 1 418 ? -25.371 4.721 3.381 1.00 97.81 418 LEU A C 1
ATOM 3047 O O . LEU A 1 418 ? -26.138 4.150 2.615 1.00 97.81 418 LEU A O 1
ATOM 3051 N N . VAL A 1 419 ? -24.140 5.103 3.034 1.00 98.25 419 VAL A N 1
ATOM 3052 C CA . VAL A 1 419 ? -23.554 4.868 1.712 1.00 98.25 419 VAL A CA 1
ATOM 3053 C C . VAL A 1 419 ? -22.780 3.544 1.758 1.00 98.25 419 VAL A C 1
ATOM 3055 O O . VAL A 1 419 ? -21.857 3.412 2.573 1.00 98.25 419 VAL A O 1
ATOM 3058 N N . PRO A 1 420 ? -23.128 2.542 0.933 1.00 98.06 420 PRO A N 1
ATOM 3059 C CA . PRO A 1 420 ? -22.400 1.277 0.861 1.00 98.06 420 PRO A CA 1
ATOM 3060 C C . PRO A 1 420 ? -20.921 1.458 0.507 1.00 98.06 420 PRO A C 1
ATOM 3062 O O . PRO A 1 420 ? -20.519 2.464 -0.075 1.00 98.06 420 PRO A O 1
ATOM 3065 N N . PHE A 1 421 ? -20.095 0.467 0.846 1.00 98.62 421 PHE A N 1
ATOM 3066 C CA . PHE A 1 421 ? -18.652 0.531 0.602 1.00 98.62 421 PHE A CA 1
ATOM 3067 C C . PHE A 1 421 ? -18.301 0.688 -0.884 1.00 98.62 421 PHE A C 1
ATOM 3069 O O . PHE A 1 421 ? -17.458 1.517 -1.206 1.00 98.62 421 PHE A O 1
ATOM 3076 N N . ASP A 1 422 ? -18.965 -0.054 -1.776 1.00 98.31 422 ASP A N 1
ATOM 3077 C CA . ASP A 1 422 ? -18.699 0.015 -3.220 1.00 98.31 422 ASP A CA 1
ATOM 3078 C C . ASP A 1 422 ? -18.975 1.422 -3.783 1.00 98.31 422 ASP A C 1
ATOM 3080 O O . ASP A 1 422 ? -18.156 1.979 -4.513 1.00 98.31 422 ASP A O 1
ATOM 3084 N N . GLU A 1 423 ? -20.087 2.042 -3.372 1.00 98.38 423 GLU A N 1
ATOM 3085 C CA . GLU A 1 423 ? -20.412 3.428 -3.730 1.00 98.38 423 GLU A CA 1
ATOM 3086 C C . GLU A 1 423 ? -19.402 4.414 -3.132 1.00 98.38 423 GLU A C 1
ATOM 3088 O O . GLU A 1 423 ? -18.929 5.314 -3.821 1.00 98.38 423 GLU A O 1
ATOM 3093 N N . MET A 1 424 ? -19.016 4.231 -1.866 1.00 98.25 424 MET A N 1
ATOM 3094 C CA . MET A 1 424 ? -18.042 5.098 -1.199 1.00 98.25 424 MET A CA 1
ATOM 3095 C C . MET A 1 424 ? -16.651 5.022 -1.848 1.00 98.25 424 MET A C 1
ATOM 3097 O O . MET A 1 424 ? -15.975 6.043 -1.977 1.00 98.25 424 MET A O 1
ATOM 3101 N N . ALA A 1 425 ? -16.225 3.836 -2.287 1.00 97.25 425 ALA A N 1
ATOM 3102 C CA . ALA A 1 425 ? -14.980 3.648 -3.026 1.00 97.25 425 ALA A CA 1
ATOM 3103 C C . ALA A 1 425 ? -15.005 4.409 -4.362 1.00 97.25 425 ALA A C 1
ATOM 3105 O O . ALA A 1 425 ? -14.031 5.081 -4.710 1.00 97.25 425 ALA A O 1
ATOM 3106 N N . HIS A 1 426 ? -16.138 4.376 -5.070 1.00 97.06 426 HIS A N 1
ATOM 3107 C CA . HIS A 1 426 ? -16.328 5.161 -6.287 1.00 97.06 426 HIS A CA 1
ATOM 3108 C C . HIS A 1 426 ? -16.312 6.673 -6.011 1.00 97.06 426 HIS A C 1
ATOM 3110 O O . HIS A 1 426 ? -15.604 7.413 -6.690 1.00 97.06 426 HIS A O 1
ATOM 3116 N N . VAL A 1 427 ? -17.004 7.132 -4.963 1.00 97.75 427 VAL A N 1
ATOM 3117 C CA . VAL A 1 427 ? -16.985 8.544 -4.540 1.00 97.75 427 VAL A CA 1
ATOM 3118 C C . VAL A 1 427 ? -15.562 9.003 -4.209 1.00 97.75 427 VAL A C 1
ATOM 3120 O O . VAL A 1 427 ? -15.159 10.093 -4.612 1.00 97.75 427 VAL A O 1
ATOM 3123 N N . MET A 1 428 ? -14.766 8.177 -3.522 1.00 97.00 428 MET A N 1
ATOM 3124 C CA . MET A 1 428 ? -13.355 8.477 -3.254 1.00 97.00 428 MET A CA 1
ATOM 3125 C C . MET A 1 428 ? -12.569 8.696 -4.550 1.00 97.00 428 MET A C 1
ATOM 3127 O O . MET A 1 428 ? -11.807 9.663 -4.641 1.00 97.00 428 MET A O 1
ATOM 3131 N N . LEU A 1 429 ? -12.772 7.840 -5.555 1.00 94.94 429 LEU A N 1
ATOM 3132 C CA . LEU A 1 429 ? -12.134 7.976 -6.864 1.00 94.94 429 LEU A CA 1
ATOM 3133 C C . LEU A 1 429 ? -12.531 9.290 -7.556 1.00 94.94 429 LEU A C 1
ATOM 3135 O O . LEU A 1 429 ? -11.657 10.035 -8.001 1.00 94.94 429 LEU A O 1
ATOM 3139 N N . GLU A 1 430 ? -13.827 9.611 -7.603 1.00 96.56 430 GLU A N 1
ATOM 3140 C CA . GLU A 1 430 ? -14.327 10.849 -8.215 1.00 96.56 430 GLU A CA 1
ATOM 3141 C C . GLU A 1 430 ? -13.778 12.103 -7.520 1.00 96.56 430 GLU A C 1
ATOM 3143 O O . GLU A 1 430 ? -13.299 13.027 -8.183 1.00 96.56 430 GLU A O 1
ATOM 3148 N N . VAL A 1 431 ? -13.781 12.119 -6.183 1.00 96.56 431 VAL A N 1
ATOM 3149 C CA . VAL A 1 431 ? -13.190 13.207 -5.389 1.00 96.56 431 VAL A CA 1
ATOM 3150 C C . VAL A 1 431 ? -11.698 13.342 -5.690 1.00 96.56 431 VAL A C 1
ATOM 3152 O O . VAL A 1 431 ? -11.206 14.459 -5.842 1.00 96.56 431 VAL A O 1
ATOM 3155 N N . GLY A 1 432 ? -10.987 12.221 -5.827 1.00 94.19 432 GLY A N 1
ATOM 3156 C CA . GLY A 1 432 ? -9.565 12.194 -6.160 1.00 94.19 432 GLY A CA 1
ATOM 3157 C C . GLY A 1 432 ? -9.272 12.823 -7.522 1.00 94.19 432 GLY A C 1
ATOM 3158 O O . GLY A 1 432 ? -8.414 13.698 -7.627 1.00 94.19 432 GLY A O 1
ATOM 3159 N N . HIS A 1 433 ? -10.042 12.456 -8.548 1.00 91.62 433 HIS A N 1
ATOM 3160 C CA . HIS A 1 433 ? -9.931 13.039 -9.889 1.00 91.62 433 HIS A CA 1
ATOM 3161 C C . HIS A 1 433 ? -10.291 14.527 -9.938 1.00 91.62 433 HIS A C 1
ATOM 3163 O O . HIS A 1 433 ? -9.768 15.257 -10.783 1.00 91.62 433 HIS A O 1
ATOM 3169 N N . ALA A 1 434 ? -11.150 14.994 -9.031 1.00 95.12 434 ALA A N 1
ATOM 3170 C CA . ALA A 1 434 ? -11.485 16.407 -8.907 1.00 95.12 434 ALA A CA 1
ATOM 3171 C C . ALA A 1 434 ? -10.373 17.243 -8.239 1.00 95.12 434 ALA A C 1
ATOM 3173 O O . ALA A 1 434 ? -10.413 18.476 -8.313 1.00 95.12 434 ALA A O 1
ATOM 3174 N N . LEU A 1 435 ? -9.372 16.619 -7.599 1.00 94.44 435 LEU A N 1
ATOM 3175 C CA . LEU A 1 435 ? -8.268 17.349 -6.975 1.00 94.44 435 LEU A CA 1
ATOM 3176 C C . LEU A 1 435 ? -7.352 18.001 -8.031 1.00 94.44 435 LEU A C 1
ATOM 3178 O O . LEU A 1 435 ? -6.892 17.340 -8.970 1.00 94.44 435 LEU A O 1
ATOM 3182 N N . PRO A 1 436 ? -6.981 19.285 -7.854 1.00 92.56 436 PRO A N 1
ATOM 3183 C CA . PRO A 1 436 ? -5.938 19.918 -8.656 1.00 92.56 436 PRO A CA 1
ATOM 3184 C C . PRO A 1 436 ? -4.636 19.104 -8.650 1.00 92.56 436 PRO A C 1
ATOM 3186 O O . PRO A 1 436 ? -4.243 18.562 -7.619 1.00 92.56 436 PRO A O 1
ATOM 3189 N N . SER A 1 437 ? -3.915 19.055 -9.776 1.00 87.62 437 SER A N 1
ATOM 3190 C CA . SER A 1 437 ? -2.617 18.351 -9.869 1.00 87.62 437 SER A CA 1
ATOM 3191 C C . SER A 1 437 ? -1.572 18.872 -8.872 1.00 87.62 437 SER A C 1
ATOM 3193 O O . SER A 1 437 ? -0.753 18.110 -8.363 1.00 87.62 437 SER A O 1
ATOM 3195 N N . THR A 1 438 ? -1.636 20.155 -8.508 1.00 90.00 438 THR A N 1
ATOM 3196 C CA . THR A 1 438 ? -0.764 20.758 -7.486 1.00 90.00 438 THR A CA 1
ATOM 3197 C C . THR A 1 438 ? -0.992 20.204 -6.075 1.00 90.00 438 THR A C 1
ATOM 3199 O O . THR A 1 438 ? -0.166 20.430 -5.195 1.00 90.00 438 THR A O 1
ATOM 3202 N N . LEU A 1 439 ? -2.093 19.481 -5.848 1.00 92.19 439 LEU A N 1
ATOM 3203 C CA . LEU A 1 439 ? -2.470 18.865 -4.572 1.00 92.19 439 LEU A CA 1
ATOM 3204 C C . LEU A 1 439 ? -2.398 17.323 -4.615 1.00 92.19 439 LEU A C 1
ATOM 3206 O O . LEU A 1 439 ? -2.955 16.656 -3.738 1.00 92.19 439 LEU A O 1
ATOM 3210 N N . ARG A 1 440 ? -1.732 16.766 -5.638 1.00 87.56 440 ARG A N 1
ATOM 3211 C CA . ARG A 1 440 ? -1.566 15.324 -5.880 1.00 87.56 440 ARG A CA 1
ATOM 3212 C C . ARG A 1 440 ? -0.094 14.940 -6.036 1.00 87.56 440 ARG A C 1
ATOM 3214 O O . ARG A 1 440 ? 0.427 14.838 -7.136 1.00 87.56 440 ARG A O 1
ATOM 3221 N N . GLU A 1 441 ? 0.581 14.786 -4.907 1.00 83.06 441 GLU A N 1
ATOM 3222 C CA . GLU A 1 441 ? 1.955 14.298 -4.713 1.00 83.06 441 GLU A CA 1
ATOM 3223 C C . GLU A 1 441 ? 3.077 15.150 -5.349 1.00 83.06 441 GLU A C 1
ATOM 3225 O O . GLU A 1 441 ? 4.251 14.934 -5.081 1.00 83.06 441 GLU A O 1
ATOM 3230 N N . THR A 1 442 ? 2.741 16.213 -6.087 1.00 85.31 442 THR A N 1
ATOM 3231 C CA . THR A 1 442 ? 3.707 17.095 -6.775 1.00 85.31 442 THR A CA 1
ATOM 3232 C C . THR A 1 442 ? 4.512 18.020 -5.855 1.00 85.31 442 THR A C 1
ATOM 3234 O O . THR A 1 442 ? 5.458 18.663 -6.302 1.00 85.31 442 THR A O 1
ATOM 3237 N N . ALA A 1 443 ? 4.119 18.160 -4.583 1.00 87.81 443 ALA A N 1
ATOM 3238 C CA . ALA A 1 443 ? 4.657 19.152 -3.639 1.00 87.81 443 ALA A CA 1
ATOM 3239 C C . ALA A 1 443 ? 4.562 20.621 -4.123 1.00 87.81 443 ALA A C 1
ATOM 3241 O O . ALA A 1 443 ? 5.158 21.517 -3.521 1.00 87.81 443 ALA A O 1
ATOM 3242 N N . LEU A 1 444 ? 3.779 20.902 -5.174 1.00 89.19 444 LEU A N 1
ATOM 3243 C CA . LEU A 1 444 ? 3.573 22.241 -5.744 1.00 89.19 444 LEU A CA 1
ATOM 3244 C C . LEU A 1 444 ? 2.439 23.026 -5.064 1.00 89.19 444 LEU A C 1
ATOM 3246 O O . LEU A 1 444 ? 2.202 24.184 -5.411 1.00 89.19 444 LEU A O 1
ATOM 3250 N N . GLY A 1 445 ? 1.755 22.428 -4.086 1.00 91.69 445 GLY A N 1
ATOM 3251 C CA . GLY A 1 445 ? 0.624 23.015 -3.367 1.00 91.69 445 GLY A CA 1
ATOM 3252 C C . GLY A 1 445 ? 0.644 22.777 -1.852 1.00 91.69 445 GLY A C 1
ATOM 3253 O O . GLY A 1 445 ? 1.648 22.354 -1.282 1.00 91.69 445 GLY A O 1
ATOM 3254 N N . GLY A 1 446 ? -0.472 23.146 -1.217 1.00 93.25 446 GLY A N 1
ATOM 3255 C CA . GLY A 1 446 ? -0.767 23.032 0.217 1.00 93.25 446 GLY A CA 1
ATOM 3256 C C . GLY A 1 446 ? 0.419 23.197 1.183 1.00 93.25 446 GLY A C 1
ATOM 3257 O O . GLY A 1 446 ? 1.082 24.238 1.159 1.00 93.25 446 GLY A O 1
ATOM 3258 N N . ILE A 1 447 ? 0.647 22.241 2.092 1.00 93.56 447 ILE A N 1
ATOM 3259 C CA . ILE A 1 447 ? 1.625 22.371 3.186 1.00 93.56 447 ILE A CA 1
ATOM 3260 C C . ILE A 1 447 ? 3.066 22.453 2.676 1.00 93.56 447 ILE A C 1
ATOM 3262 O O . ILE A 1 447 ? 3.859 23.206 3.244 1.00 93.56 447 ILE A O 1
ATOM 3266 N N . ALA A 1 448 ? 3.399 21.775 1.573 1.00 93.44 448 ALA A N 1
ATOM 3267 C CA . ALA A 1 448 ? 4.721 21.866 0.953 1.00 93.44 448 ALA A CA 1
ATOM 3268 C C . ALA A 1 448 ? 5.081 23.301 0.537 1.00 93.44 448 ALA A C 1
ATOM 3270 O O . ALA A 1 448 ? 6.251 23.690 0.552 1.00 93.44 448 ALA A O 1
ATOM 3271 N N . GLN A 1 449 ? 4.077 24.119 0.208 1.00 94.94 449 GLN A N 1
ATOM 3272 C CA . GLN A 1 449 ? 4.282 25.504 -0.204 1.00 94.94 449 GLN A CA 1
ATOM 3273 C C . GLN A 1 449 ? 4.320 26.508 0.956 1.00 94.94 449 GLN A C 1
ATOM 3275 O O . GLN A 1 449 ? 4.612 27.687 0.721 1.00 94.94 449 GLN A O 1
ATOM 3280 N N . ALA A 1 450 ? 4.081 26.072 2.197 1.00 95.94 450 ALA A N 1
ATOM 3281 C CA . ALA A 1 450 ? 4.171 26.944 3.361 1.00 95.94 450 ALA A CA 1
ATOM 3282 C C . ALA A 1 450 ? 5.589 27.549 3.490 1.00 95.94 450 ALA A C 1
ATOM 3284 O O . ALA A 1 450 ? 6.579 26.844 3.265 1.00 95.94 450 ALA A O 1
ATOM 3285 N N . PRO A 1 451 ? 5.741 28.828 3.894 1.00 95.38 451 PRO A N 1
ATOM 3286 C CA . PRO A 1 451 ? 7.057 29.465 4.004 1.00 95.38 451 PRO A CA 1
ATOM 3287 C C . PRO A 1 451 ? 8.053 28.681 4.870 1.00 95.38 451 PRO A C 1
ATOM 3289 O O . PRO A 1 451 ? 9.212 28.523 4.487 1.00 95.38 451 PRO A O 1
ATOM 3292 N N . SER A 1 452 ? 7.589 28.128 5.995 1.00 94.69 452 SER A N 1
ATOM 3293 C CA . SER A 1 452 ? 8.402 27.296 6.889 1.00 94.69 452 SER A CA 1
ATOM 3294 C C . SER A 1 452 ? 8.829 25.977 6.241 1.00 94.69 452 SER A C 1
ATOM 3296 O O . SER A 1 452 ? 9.973 25.568 6.418 1.00 94.69 452 SER A O 1
ATOM 3298 N N . ALA A 1 453 ? 7.955 25.346 5.450 1.00 93.06 453 ALA A N 1
ATOM 3299 C CA . ALA A 1 453 ? 8.273 24.121 4.718 1.00 93.06 453 ALA A CA 1
ATOM 3300 C C . ALA A 1 453 ? 9.361 24.382 3.666 1.00 93.06 453 ALA A C 1
ATOM 3302 O O . ALA A 1 453 ? 10.401 23.728 3.670 1.00 93.06 453 ALA A O 1
ATOM 3303 N N . LYS A 1 454 ? 9.192 25.426 2.843 1.00 91.00 454 LYS A N 1
ATOM 3304 C CA . LYS A 1 454 ? 10.202 25.836 1.851 1.00 91.00 454 LYS A CA 1
ATOM 3305 C C . LYS A 1 454 ? 11.547 26.175 2.489 1.00 91.00 454 LYS A C 1
ATOM 3307 O O . LYS A 1 454 ? 12.593 25.860 1.926 1.00 91.00 454 LYS A O 1
ATOM 3312 N N . GLN A 1 455 ? 11.536 26.832 3.650 1.00 90.69 455 GLN A N 1
ATOM 3313 C CA . GLN A 1 455 ? 12.757 27.137 4.393 1.00 90.69 455 GLN A CA 1
ATOM 3314 C C . GLN A 1 455 ? 13.433 25.863 4.913 1.00 90.69 455 GLN A C 1
ATOM 3316 O O . GLN A 1 455 ? 14.651 25.742 4.792 1.00 90.69 455 GLN A O 1
ATOM 3321 N N . ALA A 1 456 ? 12.663 24.916 5.450 1.00 88.00 456 ALA A N 1
ATOM 3322 C CA . ALA A 1 456 ? 13.178 23.640 5.933 1.00 88.00 456 ALA A CA 1
ATOM 3323 C C . ALA A 1 456 ? 13.797 22.805 4.795 1.00 88.00 456 ALA A C 1
ATOM 3325 O O . ALA A 1 456 ? 14.909 22.303 4.948 1.00 88.00 456 ALA A O 1
ATOM 3326 N N . CYS A 1 457 ? 13.158 22.752 3.618 1.00 84.00 457 CYS A N 1
ATOM 3327 C CA . CYS A 1 457 ? 13.679 22.043 2.442 1.00 84.00 457 CYS A CA 1
ATOM 3328 C C . CYS A 1 457 ? 15.049 22.551 1.974 1.00 84.00 457 CYS A C 1
ATOM 3330 O O . CYS A 1 457 ? 15.869 21.752 1.539 1.00 84.00 457 CYS A O 1
ATOM 3332 N N . ARG A 1 458 ? 15.354 23.850 2.111 1.00 78.69 458 ARG A N 1
ATOM 3333 C CA . ARG A 1 458 ? 16.690 24.385 1.765 1.00 78.69 458 ARG A CA 1
ATOM 3334 C C . ARG A 1 458 ? 17.812 23.794 2.619 1.00 78.69 458 ARG A C 1
ATOM 3336 O O . ARG A 1 458 ? 18.964 23.790 2.200 1.00 78.69 458 ARG A O 1
ATOM 3343 N N . ASN A 1 459 ? 17.477 23.321 3.815 1.00 71.69 459 ASN A N 1
ATOM 3344 C CA . ASN A 1 459 ? 18.432 22.739 4.746 1.00 71.69 459 ASN A CA 1
ATOM 3345 C C . ASN A 1 459 ? 18.454 21.203 4.694 1.00 71.69 459 ASN A C 1
ATOM 3347 O O . ASN A 1 459 ? 19.401 20.627 5.230 1.00 71.69 459 ASN A O 1
ATOM 3351 N N . CYS A 1 460 ? 17.474 20.577 4.033 1.00 71.81 460 CYS A N 1
ATOM 3352 C CA . CYS A 1 460 ? 17.312 19.130 3.882 1.00 71.81 460 CYS A CA 1
ATOM 3353 C C . CYS A 1 460 ? 18.531 18.481 3.208 1.00 71.81 460 CYS A C 1
ATOM 3355 O O . CYS A 1 460 ? 19.063 19.016 2.235 1.00 71.81 460 CYS A O 1
ATOM 3357 N N . SER A 1 461 ? 18.970 17.327 3.715 1.00 63.59 461 SER A N 1
ATOM 3358 C CA . SER A 1 461 ? 20.071 16.535 3.146 1.00 63.59 461 SER A CA 1
ATOM 3359 C C . SER A 1 461 ? 19.697 15.816 1.853 1.00 63.59 461 SER A C 1
ATOM 3361 O O . SER A 1 461 ? 20.556 15.654 0.997 1.00 63.59 461 SER A O 1
ATOM 3363 N N . ALA A 1 462 ? 18.434 15.410 1.696 1.00 62.47 462 ALA A N 1
ATOM 3364 C CA . ALA A 1 462 ? 17.962 14.684 0.515 1.00 62.47 462 ALA A CA 1
ATOM 3365 C C . ALA A 1 462 ? 17.759 15.580 -0.722 1.00 62.47 462 ALA A C 1
ATOM 3367 O O . ALA A 1 462 ? 17.725 15.081 -1.840 1.00 62.47 462 ALA A O 1
ATOM 3368 N N . CYS A 1 463 ? 17.611 16.895 -0.530 1.00 56.78 463 CYS A N 1
ATOM 3369 C CA . CYS A 1 463 ? 17.391 17.860 -1.614 1.00 56.78 463 CYS A CA 1
ATOM 3370 C C . CYS A 1 463 ? 18.677 18.575 -2.078 1.00 56.78 463 CYS A C 1
ATOM 3372 O O . CYS A 1 463 ? 18.572 19.500 -2.884 1.00 56.78 463 CYS A O 1
ATOM 3374 N N . ARG A 1 464 ? 19.850 18.227 -1.524 1.00 48.59 464 ARG A N 1
ATOM 3375 C CA . ARG A 1 464 ? 21.145 18.853 -1.846 1.00 48.59 464 ARG A CA 1
ATOM 3376 C C . ARG A 1 464 ? 21.956 18.073 -2.860 1.00 48.59 464 ARG A C 1
ATOM 3378 O O . ARG A 1 464 ? 21.901 16.826 -2.818 1.00 48.59 464 ARG A O 1
#

Sequence (464 aa):
MAGILGLQTDDERIRNAFDIAQKNSMHFEFFVAGDNPSLHPNTVDIEMTNTAGIHATVRGESLGGGKIRICRINSVEVNISGAYCTLFVAHRDAPGALAALTSLLADAQVNIAFCSTYRTEAGGQAYSVFETDEYYSGASFIKSVKSLDLVDYASFIEVPGSSALSPINSLNPYMFTSAADLLELCSKEKLTIGEIMKRREYCLSDKETTFRTMQNVLEVMRKETSEPLRNPQSSLGGFIGGEAQKIETSAQRYAQSLIGSVQTDAVARAMAVLERSASMGVIVAAPTAGSAGVVPGATLAVADHLHAETKEIHDALFCAAAIGQLLSANACVAGAEGGCQAEVGSAAAMASAALVQMLGGSPEQCFHAASITLGNLLGLVCDPIGGLVEVPCQNRNAIGIAAAFSSAQLALSGITSLVPFDEMAHVMLEVGHALPSTLRETALGGIAQAPSAKQACRNCSACR